Protein AF-A0A2E6I7K7-F1 (afdb_monomer_lite)

pLDDT: mean 73.98, std 17.55, range [26.39, 95.62]

Sequence (392 aa):
MSNEQYVYLGNITPEVSRKSSLVREDKRTVTIRQAGLTLTSKGDGSTLRLVDQRGKGKLLSIKIVTDNPYAQLLLELDDWRNDGETAAELLYGGTGKQDYGLYAMGGGNPATGYTLMYTPMGGESFDGRLRIALRNRLPTTNKVYGNANRTNFGGNLPIPVINGHSAGDSFSAPAFANESLEDIASAMATPHFGKPYMASRINSAALGASTKVGIDHPYVGLAGKPTFTKANLNFGVTSGSLDTVHTTFFAPRTSSGDNTFSQLIFLTNIAGDALTTVTHNFVVGQKLFFRDGGTIFFAGEVTAIDEPSGDALTATVPTATFGSVLTGASQAKALQLTVSPGLENPPGPVTTSYTSSTPDGIGTIVSQAETDPIIAIKSIEIKYQLEVSYDG

Foldseek 3Di:
DDPPWDKDWPDPDFDDDDPPDPWGKGKIKIKTKDFFDKQWQDDPSQKAWPDKDFFKWFWAKKKFWWLFQQKWKWKDAPPDIDPTDTLQCQAQVPPPPPVQDWHWDPDAHSQNTTMIMGGGDVTDIHGTITIIMIGDNQAFDFQQFQAFDFDDDPDPGQTAQTQRGLQAQKWFDLVCLPPAPQVLLQCQQRVPDGDGRDGPDGRVVVVPDPRRHRPDGRCHHQLFRKDWDFKQKFFDFPVPDGQFKKKKAKAAWDDPPPPKIKIKIWIATDPDTAGDAIDIDDDFQFWKWFDARRMIGTFAGFHDKDTPDPQDDPDQPPCVRQPDPDDDHGRHDTIMTMHPRGDNDDDHIRMFGHPDSGTSGMGTMGTSSNVIRMMGTRMIITIMMHTDIDDD

Radius of gyration: 27.57 Å; chains: 1; bounding box: 68×31×90 Å

Structure (mmCIF, N/CA/C/O backbone):
data_AF-A0A2E6I7K7-F1
#
_entry.id   AF-A0A2E6I7K7-F1
#
loop_
_atom_site.group_PDB
_atom_site.id
_atom_site.type_symbol
_atom_site.label_atom_id
_atom_site.label_alt_id
_atom_site.label_comp_id
_atom_site.label_asym_id
_atom_site.label_entity_id
_atom_site.label_seq_id
_atom_site.pdbx_PDB_ins_code
_atom_site.Cartn_x
_atom_site.Cartn_y
_atom_site.Cartn_z
_atom_site.occupancy
_atom_site.B_iso_or_equiv
_atom_site.auth_seq_id
_atom_site.auth_comp_id
_atom_site.auth_asym_id
_atom_site.auth_atom_id
_atom_site.pdbx_PDB_model_num
ATOM 1 N N . MET A 1 1 ? 9.062 -12.466 21.222 1.00 36.25 1 MET A N 1
ATOM 2 C CA . MET A 1 1 ? 7.734 -12.739 21.806 1.00 36.25 1 MET A CA 1
ATOM 3 C C . MET A 1 1 ? 7.799 -12.453 23.296 1.00 36.25 1 MET A C 1
ATOM 5 O O . MET A 1 1 ? 8.411 -13.222 24.021 1.00 36.25 1 MET A O 1
ATOM 9 N N . SER A 1 2 ? 7.196 -11.349 23.723 1.00 26.39 2 SER A N 1
ATOM 10 C CA . SER A 1 2 ? 6.794 -11.081 25.108 1.00 26.39 2 SER A CA 1
ATOM 11 C C . SER A 1 2 ? 5.560 -10.177 25.020 1.00 26.39 2 SER A C 1
ATOM 13 O O . SER A 1 2 ? 5.667 -8.959 24.912 1.00 26.39 2 SER A O 1
ATOM 15 N N . ASN A 1 3 ? 4.382 -10.800 24.928 1.00 32.88 3 ASN A N 1
ATOM 16 C CA . ASN A 1 3 ? 3.089 -10.116 24.958 1.00 32.88 3 ASN A CA 1
ATOM 17 C C . ASN A 1 3 ? 2.805 -9.697 26.402 1.00 32.88 3 ASN A C 1
ATOM 19 O O . ASN A 1 3 ? 2.085 -10.384 27.123 1.00 32.88 3 ASN A O 1
ATOM 23 N N . GLU A 1 4 ? 3.401 -8.600 26.851 1.00 30.28 4 GLU A N 1
ATOM 24 C CA . GLU A 1 4 ? 3.075 -8.046 28.162 1.00 30.28 4 GLU A CA 1
ATOM 25 C C . GLU A 1 4 ? 1.787 -7.223 28.047 1.00 30.28 4 GLU A C 1
ATOM 27 O O . GLU A 1 4 ? 1.771 -6.047 27.683 1.00 30.28 4 GLU A O 1
ATOM 32 N N . GLN A 1 5 ? 0.664 -7.894 28.301 1.00 40.38 5 GLN A N 1
ATOM 33 C CA . GLN A 1 5 ? -0.649 -7.280 28.436 1.00 40.38 5 GLN A CA 1
ATOM 34 C C . GLN A 1 5 ? -0.735 -6.609 29.811 1.00 40.38 5 GLN A C 1
ATOM 36 O O . GLN A 1 5 ? -1.055 -7.248 30.811 1.00 40.38 5 GLN A O 1
ATOM 41 N N . TYR A 1 6 ? -0.457 -5.310 29.876 1.00 38.34 6 TYR A N 1
ATOM 42 C CA . TYR A 1 6 ? -0.650 -4.544 31.104 1.00 38.34 6 TYR A CA 1
ATOM 43 C C . TYR A 1 6 ? -2.132 -4.175 31.268 1.00 38.34 6 TYR A C 1
ATOM 45 O O . TYR A 1 6 ? -2.663 -3.324 30.552 1.00 38.34 6 TYR A O 1
ATOM 53 N N . VAL A 1 7 ? -2.811 -4.826 32.215 1.00 42.19 7 VAL A N 1
ATOM 54 C CA . VAL A 1 7 ? -4.148 -4.439 32.687 1.00 42.19 7 VAL A CA 1
ATOM 55 C C . VAL A 1 7 ? -3.966 -3.578 33.931 1.00 42.19 7 VAL A C 1
ATOM 57 O O . VAL A 1 7 ? -3.569 -4.078 34.981 1.00 42.19 7 VAL A O 1
ATOM 60 N N . TYR A 1 8 ? -4.255 -2.281 33.829 1.00 41.47 8 TYR A N 1
ATOM 61 C CA . TYR A 1 8 ? -4.271 -1.403 34.997 1.00 41.47 8 TYR A CA 1
ATOM 62 C C . TYR A 1 8 ? -5.682 -1.373 35.589 1.00 41.47 8 TYR A C 1
ATOM 64 O O . TYR A 1 8 ? -6.625 -0.886 34.959 1.00 41.47 8 TYR A O 1
ATOM 72 N N . LEU A 1 9 ? -5.812 -1.897 36.809 1.00 42.38 9 LEU A N 1
ATOM 73 C CA . LEU A 1 9 ? -7.006 -1.775 37.643 1.00 42.38 9 LEU A CA 1
ATOM 74 C C . LEU A 1 9 ? -6.914 -0.453 38.418 1.00 42.38 9 LEU A C 1
ATOM 76 O O . LEU A 1 9 ? -6.094 -0.306 39.322 1.00 42.38 9 LEU A O 1
ATOM 80 N N . GLY A 1 10 ? -7.713 0.534 38.024 1.00 34.88 10 GLY A N 1
ATOM 81 C CA . GLY A 1 10 ? -7.822 1.827 38.690 1.00 34.88 10 GLY A CA 1
ATOM 82 C C . GLY A 1 10 ? -8.929 1.839 39.748 1.00 34.88 10 GLY A C 1
ATOM 83 O O . GLY A 1 10 ? -10.060 1.445 39.460 1.00 34.88 10 GLY A O 1
ATOM 84 N N . ASN A 1 11 ? -8.579 2.390 40.918 1.00 40.56 11 ASN A N 1
ATOM 85 C CA . ASN A 1 11 ? -9.342 2.586 42.163 1.00 40.56 11 ASN A CA 1
ATOM 86 C C . ASN A 1 11 ? -9.559 1.340 43.044 1.00 40.56 11 ASN A C 1
ATOM 88 O O . ASN A 1 11 ? -10.298 0.426 42.705 1.00 40.56 11 ASN A O 1
ATOM 92 N N . ILE A 1 12 ? -8.929 1.371 44.229 1.00 41.03 12 ILE A N 1
ATOM 93 C CA . ILE A 1 12 ? -9.078 0.417 45.349 1.00 41.03 12 ILE A CA 1
ATOM 94 C C . ILE A 1 12 ? -9.928 1.055 46.469 1.00 41.03 12 ILE A C 1
ATOM 96 O O . ILE A 1 12 ? -9.940 0.585 47.601 1.00 41.03 12 ILE A O 1
ATOM 100 N N . THR A 1 13 ? -10.602 2.177 46.206 1.00 43.34 13 THR A N 1
ATOM 101 C CA . THR A 1 13 ? -11.481 2.827 47.184 1.00 43.34 13 THR A CA 1
ATOM 102 C C . THR A 1 13 ? -12.874 2.213 47.082 1.00 43.34 13 THR A C 1
ATOM 104 O O . THR A 1 13 ? -13.584 2.501 46.121 1.00 43.34 13 THR A O 1
ATOM 107 N N . PRO A 1 14 ? -13.284 1.368 48.042 1.00 44.81 14 PRO A N 1
ATOM 108 C CA . PRO A 1 14 ? -14.582 0.721 47.974 1.00 44.81 14 PRO A CA 1
ATOM 109 C C . PRO A 1 14 ? -15.719 1.732 48.162 1.00 44.81 14 PRO A C 1
ATOM 111 O O . PRO A 1 14 ? -15.685 2.527 49.104 1.00 44.81 14 PRO A O 1
ATOM 114 N N . GLU A 1 15 ? -16.755 1.665 47.320 1.00 47.22 15 GLU A N 1
ATOM 115 C CA . GLU A 1 15 ? -18.023 2.349 47.600 1.00 47.22 15 GLU A CA 1
ATOM 116 C C . GLU A 1 15 ? -18.662 1.728 48.863 1.00 47.22 15 GLU A C 1
ATOM 118 O O . GLU A 1 15 ? -18.704 0.509 49.052 1.00 47.22 15 GLU A O 1
ATOM 123 N N . VAL A 1 16 ? -19.091 2.590 49.789 1.00 47.16 16 VAL A N 1
ATOM 124 C CA . VAL A 1 16 ? -19.670 2.199 51.082 1.00 47.16 16 VAL A CA 1
ATOM 125 C C . VAL A 1 16 ? -21.083 1.660 50.853 1.00 47.16 16 VAL A C 1
ATOM 127 O O . VAL A 1 16 ? -21.911 2.345 50.250 1.00 47.16 16 VAL A O 1
ATOM 130 N N . SER A 1 17 ? -21.375 0.453 51.359 1.00 42.97 17 SER A N 1
ATOM 131 C CA . SER A 1 17 ? -22.692 -0.177 51.212 1.00 42.97 17 SER A CA 1
ATOM 132 C C . SER A 1 17 ? -23.786 0.725 51.785 1.00 42.97 17 SER A C 1
ATOM 134 O O . SER A 1 17 ? -23.761 1.084 52.969 1.00 42.97 17 SER A O 1
ATOM 136 N N . ARG A 1 18 ? -24.781 1.074 50.968 1.00 48.94 18 ARG A N 1
ATOM 137 C CA . ARG A 1 18 ? -26.006 1.707 51.466 1.00 48.94 18 ARG A CA 1
ATOM 138 C C . ARG A 1 18 ? -26.702 0.695 52.377 1.00 48.94 18 ARG A C 1
ATOM 140 O O . ARG A 1 18 ? -26.812 -0.469 52.014 1.00 48.94 18 ARG A O 1
ATOM 147 N N . LYS A 1 19 ? -27.178 1.131 53.551 1.00 46.22 19 LYS A N 1
ATOM 148 C CA . LYS A 1 19 ? -27.774 0.307 54.633 1.00 46.22 19 LYS A CA 1
ATOM 149 C C . LYS A 1 19 ? -28.970 -0.592 54.234 1.00 46.22 19 LYS A C 1
ATOM 151 O O . LYS A 1 19 ? -29.567 -1.209 55.107 1.00 46.22 19 LYS A O 1
ATOM 156 N N . SER A 1 20 ? -29.330 -0.668 52.955 1.00 46.59 20 SER A N 1
ATOM 157 C CA . SER A 1 20 ? -30.431 -1.463 52.413 1.00 46.59 20 SER A CA 1
ATOM 158 C C . SER A 1 20 ? -30.017 -2.508 51.366 1.00 46.59 20 SER A C 1
ATOM 160 O O . SER A 1 20 ? -30.904 -3.200 50.879 1.00 46.59 20 SER A O 1
ATOM 162 N N . SER A 1 21 ? -28.734 -2.649 50.996 1.00 46.84 21 SER A N 1
ATOM 163 C CA . SER A 1 21 ? -28.291 -3.731 50.098 1.00 46.84 21 SER A CA 1
ATOM 164 C C . SER A 1 21 ? -27.475 -4.781 50.858 1.00 46.84 21 SER A C 1
ATOM 166 O O . SER A 1 21 ? -26.474 -4.469 51.498 1.00 46.84 21 SER A O 1
ATOM 168 N N . LEU A 1 22 ? -27.910 -6.044 50.779 1.00 50.34 22 LEU A N 1
ATOM 169 C CA . LEU A 1 22 ? -27.128 -7.220 51.199 1.00 50.34 22 LEU A CA 1
ATOM 170 C C . LEU A 1 22 ? -25.939 -7.489 50.258 1.00 50.34 22 LEU A C 1
ATOM 172 O O . LEU A 1 22 ? -25.066 -8.283 50.583 1.00 50.34 22 LEU A O 1
ATOM 176 N N . VAL A 1 23 ? -25.908 -6.798 49.116 1.00 51.53 23 VAL A N 1
ATOM 177 C CA . VAL A 1 23 ? -24.904 -6.919 48.062 1.00 51.53 23 VAL A CA 1
ATOM 178 C C . VAL A 1 23 ? -23.973 -5.711 48.117 1.00 51.53 23 VAL A C 1
ATOM 180 O O . VAL A 1 23 ? -24.428 -4.562 48.183 1.00 51.53 23 VAL A O 1
ATOM 183 N N . ARG A 1 24 ? -22.661 -5.970 48.096 1.00 53.06 24 ARG A N 1
ATOM 184 C CA . ARG A 1 24 ? -21.626 -4.942 47.939 1.00 53.06 24 ARG A CA 1
ATOM 185 C C . ARG A 1 24 ? -21.315 -4.787 46.455 1.00 53.06 24 ARG A C 1
ATOM 187 O O . ARG A 1 24 ? -20.744 -5.692 45.851 1.00 53.06 24 ARG A O 1
ATOM 194 N N . GLU A 1 25 ? -21.673 -3.638 45.897 1.00 56.50 25 GLU A N 1
ATOM 195 C CA . GLU A 1 25 ? -21.305 -3.246 44.537 1.00 56.50 25 GLU A CA 1
ATOM 196 C C . GLU A 1 25 ? -19.931 -2.560 44.573 1.00 56.50 25 GLU A C 1
ATOM 198 O O . GLU A 1 25 ? -19.761 -1.534 45.233 1.00 56.50 25 GLU A O 1
ATOM 203 N N . ASP A 1 26 ? -18.933 -3.145 43.905 1.00 64.50 26 ASP A N 1
ATOM 204 C CA . ASP A 1 26 ? -17.619 -2.529 43.693 1.00 64.50 26 ASP A CA 1
ATOM 205 C C . ASP A 1 26 ? -17.483 -2.129 42.218 1.00 64.50 26 ASP A C 1
ATOM 207 O O . ASP A 1 26 ? -17.657 -2.959 41.322 1.00 64.50 26 ASP A O 1
ATOM 211 N N . LYS A 1 27 ? -17.181 -0.853 41.958 1.00 72.19 27 LYS A N 1
ATOM 212 C CA . LYS A 1 27 ? -16.983 -0.324 40.602 1.00 72.19 27 LYS A CA 1
ATOM 213 C C . LYS A 1 27 ? -15.500 -0.211 40.311 1.00 72.19 27 LYS A C 1
ATOM 215 O O . LYS A 1 27 ? -14.818 0.669 40.834 1.00 72.19 27 LYS A O 1
ATOM 220 N N . ARG A 1 28 ? -15.000 -1.060 39.416 1.00 79.50 28 ARG A N 1
ATOM 221 C CA . ARG A 1 28 ? -13.579 -1.080 39.043 1.00 79.50 28 ARG A CA 1
ATOM 222 C C . ARG A 1 28 ? -13.367 -0.461 37.687 1.00 79.50 28 ARG A C 1
ATOM 224 O O . ARG A 1 28 ? -13.951 -0.920 36.713 1.00 79.50 28 ARG A O 1
ATOM 231 N N . THR A 1 29 ? -12.495 0.541 37.605 1.00 85.88 29 THR A N 1
ATOM 232 C CA . THR A 1 29 ? -12.109 1.109 36.311 1.00 85.88 29 THR A CA 1
ATOM 233 C C . THR A 1 29 ? -10.968 0.288 35.726 1.00 85.88 29 THR A C 1
ATOM 235 O O . THR A 1 29 ? -9.901 0.177 36.321 1.00 85.88 29 THR A O 1
ATOM 238 N N . VAL A 1 30 ? -11.172 -0.269 34.541 1.00 87.19 30 VAL A N 1
ATOM 239 C CA . VAL A 1 30 ? -10.164 -0.998 33.779 1.00 87.19 30 VAL A CA 1
ATOM 240 C C . VAL A 1 30 ? -9.658 -0.103 32.658 1.00 87.19 30 VAL A C 1
ATOM 242 O O . VAL A 1 30 ? -10.441 0.431 31.872 1.00 87.19 30 VAL A O 1
ATOM 245 N N . THR A 1 31 ? -8.337 0.062 32.582 1.00 90.44 31 THR A N 1
ATOM 246 C CA . THR A 1 31 ? -7.676 0.725 31.454 1.00 90.44 31 THR A CA 1
ATOM 247 C C . THR A 1 31 ? -6.756 -0.259 30.746 1.00 90.44 31 THR A C 1
ATOM 249 O O . THR A 1 31 ? -5.837 -0.809 31.353 1.00 90.44 31 THR A O 1
ATOM 252 N N . ILE A 1 32 ? -6.986 -0.448 29.449 1.00 90.38 32 ILE A N 1
ATOM 253 C CA . ILE A 1 32 ? -6.142 -1.250 28.565 1.00 90.38 32 ILE A CA 1
ATOM 254 C C . ILE A 1 32 ? -5.349 -0.297 27.687 1.00 90.38 32 ILE A C 1
ATOM 256 O O . ILE A 1 32 ? -5.932 0.559 27.019 1.00 90.38 32 ILE A O 1
ATOM 260 N N . ARG A 1 33 ? -4.025 -0.460 27.683 1.00 92.06 33 ARG A N 1
ATOM 261 C CA . ARG A 1 33 ? -3.112 0.267 26.800 1.00 92.06 33 ARG A CA 1
ATOM 262 C C . ARG A 1 33 ? -2.207 -0.712 26.078 1.00 92.06 33 ARG A C 1
ATOM 264 O O . ARG A 1 33 ? -1.536 -1.514 26.718 1.00 92.06 33 ARG A O 1
ATOM 271 N N . GLN A 1 34 ? -2.209 -0.649 24.754 1.00 89.25 34 GLN A N 1
ATOM 272 C CA . GLN A 1 34 ? -1.381 -1.496 23.895 1.00 89.25 34 GLN A CA 1
ATOM 273 C C . GLN A 1 34 ? -0.820 -0.659 22.749 1.00 89.25 34 GLN A C 1
ATOM 275 O O . GLN A 1 34 ? -1.435 0.322 22.341 1.00 89.25 34 GLN A O 1
ATOM 280 N N . ALA A 1 35 ? 0.349 -1.024 22.238 1.00 89.06 35 ALA A N 1
ATOM 281 C CA . ALA A 1 35 ? 1.021 -0.334 21.144 1.00 89.06 35 ALA A CA 1
ATOM 282 C C . ALA A 1 35 ? 1.928 -1.315 20.393 1.00 89.06 35 ALA A C 1
ATOM 284 O O . ALA A 1 35 ? 2.284 -2.361 20.935 1.00 89.06 35 ALA A O 1
ATOM 285 N N . GLY A 1 36 ? 2.302 -0.974 19.159 1.00 85.44 36 GLY A N 1
ATOM 286 C CA . GLY A 1 36 ? 3.240 -1.769 18.359 1.00 85.44 36 GLY A CA 1
ATOM 287 C C . GLY A 1 36 ? 2.696 -3.129 17.914 1.00 85.44 36 GLY A C 1
ATOM 288 O O . GLY A 1 36 ? 3.477 -4.043 17.667 1.00 85.44 36 GLY A O 1
ATOM 289 N N . LEU A 1 37 ? 1.370 -3.281 17.831 1.00 91.31 37 LEU A N 1
ATOM 290 C CA . LEU A 1 37 ? 0.742 -4.507 17.334 1.00 91.31 37 LEU A CA 1
ATOM 291 C C . LEU A 1 37 ? 0.578 -4.441 15.813 1.00 91.31 37 LEU A C 1
ATOM 293 O O . LEU A 1 37 ? 0.544 -3.362 15.224 1.00 91.31 37 LEU A O 1
ATOM 297 N N . THR A 1 38 ? 0.423 -5.596 15.176 1.00 92.19 38 THR A N 1
ATOM 298 C CA . THR A 1 38 ? 0.108 -5.705 13.749 1.00 92.19 38 THR A CA 1
ATOM 299 C C . THR A 1 38 ? -1.165 -6.514 13.546 1.00 92.19 38 THR A C 1
ATOM 301 O O . THR A 1 38 ? -1.484 -7.414 14.323 1.00 92.19 38 THR A O 1
ATOM 304 N N . LEU A 1 39 ? -1.912 -6.171 12.501 1.00 93.38 39 LEU A N 1
ATOM 305 C CA . LEU A 1 39 ? -3.164 -6.815 12.131 1.00 93.38 39 LEU A CA 1
ATOM 306 C C . LEU A 1 39 ? -3.068 -7.299 10.682 1.00 93.38 39 LEU A C 1
ATOM 308 O O . LEU A 1 39 ? -3.140 -6.502 9.744 1.00 93.38 39 LEU A O 1
ATOM 312 N N . THR A 1 40 ? -2.874 -8.607 10.517 1.00 93.69 40 THR A N 1
ATOM 313 C CA . THR A 1 40 ? -2.869 -9.297 9.215 1.00 93.69 40 THR A CA 1
ATOM 314 C C . THR A 1 40 ? -4.248 -9.220 8.560 1.00 93.69 40 THR A C 1
ATOM 316 O O . THR A 1 40 ? -5.244 -9.022 9.243 1.00 93.69 40 THR A O 1
ATOM 319 N N . SER A 1 41 ? -4.328 -9.359 7.242 1.00 90.50 41 SER A N 1
ATOM 320 C CA . SER A 1 41 ? -5.590 -9.521 6.506 1.00 90.50 41 SER A CA 1
ATOM 321 C C . SER A 1 41 ? -6.046 -10.985 6.417 1.00 90.50 41 SER A C 1
ATOM 323 O O . SER A 1 41 ? -7.166 -11.268 5.984 1.00 90.50 41 SER A O 1
ATOM 325 N N . LYS A 1 42 ? -5.190 -11.937 6.816 1.00 89.06 42 LYS A N 1
ATOM 326 C CA . LYS A 1 42 ? -5.360 -13.371 6.561 1.00 89.06 42 LYS A CA 1
ATOM 327 C C . LYS A 1 42 ? -5.761 -14.175 7.795 1.00 89.06 42 LYS A C 1
ATOM 329 O O . LYS A 1 42 ? -5.311 -13.931 8.912 1.00 89.06 42 LYS A O 1
ATOM 334 N N . GLY A 1 43 ? -6.563 -15.213 7.545 1.00 84.75 43 GLY A N 1
ATOM 335 C CA . GLY A 1 43 ? -6.920 -16.244 8.521 1.00 84.75 43 GLY A CA 1
ATOM 336 C C . GLY A 1 43 ? -7.517 -15.693 9.818 1.00 84.75 43 GLY A C 1
ATOM 337 O O . GLY A 1 43 ? -8.133 -14.624 9.843 1.00 84.75 43 GLY A O 1
ATOM 338 N N . ASP A 1 44 ? -7.301 -16.423 10.910 1.00 77.94 44 ASP A N 1
ATOM 339 C CA . ASP A 1 44 ? -7.798 -16.053 12.241 1.00 77.94 44 ASP A CA 1
ATOM 340 C C . ASP A 1 44 ? -7.117 -14.797 12.806 1.00 77.94 44 ASP A C 1
ATOM 342 O O . ASP A 1 44 ? -7.692 -14.102 13.642 1.00 77.94 44 ASP A O 1
ATOM 346 N N . GLY A 1 45 ? -5.926 -14.455 12.301 1.00 82.12 45 GLY A N 1
ATOM 347 C CA . GLY A 1 45 ? -5.217 -13.223 12.649 1.00 82.12 45 GLY A CA 1
ATOM 348 C C . GLY A 1 45 ? -5.854 -11.957 12.067 1.00 82.12 45 GLY A C 1
ATOM 349 O O . GLY A 1 45 ? -5.487 -10.857 12.473 1.00 82.12 45 GLY A O 1
ATOM 350 N N . SER A 1 46 ? -6.825 -12.093 11.153 1.00 88.25 46 SER A N 1
ATOM 351 C CA . SER A 1 46 ? -7.540 -10.958 10.554 1.00 88.25 46 SER A CA 1
ATOM 352 C C . SER A 1 46 ? -8.373 -10.156 11.547 1.00 88.25 46 SER A C 1
ATOM 354 O O . SER A 1 46 ? -8.805 -9.045 11.237 1.00 88.25 46 SER A O 1
ATOM 356 N N . THR A 1 47 ? -8.616 -10.712 12.737 1.00 92.38 47 THR A N 1
ATOM 357 C CA . THR A 1 47 ? -9.352 -10.060 13.817 1.00 92.38 47 THR A CA 1
ATOM 358 C C . THR A 1 47 ? -8.567 -10.124 15.123 1.00 92.38 47 THR A C 1
ATOM 360 O O . THR A 1 47 ? -8.371 -11.194 15.694 1.00 92.38 47 THR A O 1
ATOM 363 N N . LEU A 1 48 ? -8.201 -8.965 15.658 1.00 92.69 48 LEU A N 1
ATOM 364 C CA . LEU A 1 48 ? -7.593 -8.819 16.972 1.00 92.69 48 LEU A CA 1
ATOM 365 C C . LEU A 1 48 ? -8.672 -8.501 18.009 1.00 92.69 48 LEU A C 1
ATOM 367 O O . LEU A 1 48 ? -9.283 -7.434 17.980 1.00 92.69 48 LEU A O 1
ATOM 371 N N . ARG A 1 49 ? -8.904 -9.417 18.953 1.00 91.88 49 ARG A N 1
ATOM 372 C CA . ARG A 1 49 ? -9.821 -9.185 20.079 1.00 91.88 49 ARG A CA 1
ATOM 373 C C . ARG A 1 49 ? -9.091 -8.418 21.178 1.00 91.88 49 ARG A C 1
ATOM 375 O O . ARG A 1 49 ? -8.090 -8.900 21.696 1.00 91.88 49 ARG A O 1
ATOM 382 N N . LEU A 1 50 ? -9.604 -7.243 21.523 1.00 91.12 50 LEU A N 1
ATOM 383 C CA . LEU A 1 50 ? -9.022 -6.355 22.532 1.00 91.12 50 LEU A CA 1
ATOM 384 C C . LEU A 1 50 ? -9.705 -6.528 23.886 1.00 91.12 50 LEU A C 1
ATOM 386 O O . LEU A 1 50 ? -9.048 -6.555 24.923 1.00 91.12 50 LEU A O 1
ATOM 390 N N . VAL A 1 51 ? -11.031 -6.668 23.857 1.00 92.19 51 VAL A N 1
ATOM 391 C CA . VAL A 1 51 ? -11.877 -6.919 25.024 1.00 92.19 51 VAL A CA 1
ATOM 392 C C . VAL A 1 51 ? -12.926 -7.950 24.637 1.00 92.19 51 VAL A C 1
ATOM 394 O O . VAL A 1 51 ? -13.529 -7.848 23.571 1.00 92.19 51 VAL A O 1
ATOM 397 N N . ASP A 1 52 ? -13.143 -8.936 25.497 1.00 91.38 52 ASP A N 1
ATOM 398 C CA . ASP A 1 52 ? -14.297 -9.836 25.453 1.00 91.38 52 ASP A CA 1
ATOM 399 C C . ASP A 1 52 ? -14.635 -10.175 26.905 1.00 91.38 52 ASP A C 1
ATOM 401 O O . ASP A 1 52 ? -14.012 -11.039 27.520 1.00 91.38 52 ASP A O 1
ATOM 405 N N . GLN A 1 53 ? -15.522 -9.380 27.494 1.00 87.56 53 GLN A N 1
ATOM 406 C CA . GLN A 1 53 ? -15.903 -9.465 28.898 1.00 87.56 53 GLN A CA 1
ATOM 407 C C . GLN A 1 53 ? -17.404 -9.684 29.002 1.00 87.56 53 GLN A C 1
ATOM 409 O O . GLN A 1 53 ? -18.179 -9.152 28.205 1.00 87.56 53 GLN A O 1
ATOM 414 N N . ARG A 1 54 ? -17.808 -10.468 30.000 1.00 88.12 54 ARG A N 1
ATOM 415 C CA . ARG A 1 54 ? -19.210 -10.648 30.375 1.00 88.12 54 ARG A CA 1
ATOM 416 C C . ARG A 1 54 ? -19.471 -10.011 31.727 1.00 88.12 54 ARG A C 1
ATOM 418 O O . ARG A 1 54 ? -18.578 -9.981 32.571 1.00 88.12 54 ARG A O 1
ATOM 425 N N . GLY A 1 55 ? -20.701 -9.570 31.925 1.00 85.44 55 GLY A N 1
ATOM 426 C CA . GLY A 1 55 ? -21.153 -8.927 33.148 1.00 85.44 55 GLY A CA 1
ATOM 427 C C . GLY A 1 55 ? -21.571 -7.489 32.906 1.00 85.44 55 GLY A C 1
ATOM 428 O O . GLY A 1 55 ? -21.693 -7.049 31.765 1.00 85.44 55 GLY A O 1
ATOM 429 N N . LYS A 1 56 ? -21.778 -6.780 34.011 1.00 88.62 56 LYS A N 1
ATOM 430 C CA . LYS A 1 56 ? -22.344 -5.441 34.023 1.00 88.62 56 LYS A CA 1
ATOM 431 C C . LYS A 1 56 ? -21.267 -4.378 34.184 1.00 88.62 56 LYS A C 1
ATOM 433 O O . LYS A 1 56 ? -20.266 -4.590 34.872 1.00 88.62 56 LYS A O 1
ATOM 438 N N . GLY A 1 57 ? -21.444 -3.232 33.546 1.00 90.94 57 GLY A N 1
ATOM 439 C CA . GLY A 1 57 ? -20.447 -2.180 33.564 1.00 90.94 57 GLY A CA 1
ATOM 440 C C . GLY A 1 57 ? -20.776 -0.989 32.680 1.00 90.94 57 GLY A C 1
ATOM 441 O O . GLY A 1 57 ? -21.901 -0.798 32.226 1.00 90.94 57 GLY A O 1
ATOM 442 N N . LYS A 1 58 ? -19.758 -0.156 32.459 1.00 91.31 58 LYS A N 1
ATOM 443 C CA . LYS A 1 58 ? -19.865 1.073 31.677 1.00 91.31 58 LYS A CA 1
ATOM 444 C C . LYS A 1 58 ? -18.636 1.312 30.807 1.00 91.31 58 LYS A C 1
ATOM 446 O O . LYS A 1 58 ? -17.538 1.501 31.324 1.00 91.31 58 LYS A O 1
ATOM 451 N N . LEU A 1 59 ? -18.789 1.341 29.489 1.00 91.50 59 LEU A N 1
ATOM 452 C CA . LEU A 1 59 ? -17.737 1.726 28.553 1.00 91.50 59 LEU A CA 1
ATOM 453 C C . LEU A 1 59 ? -17.535 3.247 28.596 1.00 91.50 59 LEU A C 1
ATOM 455 O O . LEU A 1 59 ? -18.455 4.010 28.324 1.00 91.50 59 LEU A O 1
ATOM 459 N N . LEU A 1 60 ? -16.327 3.701 28.936 1.00 91.69 60 LEU A N 1
ATOM 460 C CA . LEU A 1 60 ? -16.017 5.127 29.082 1.00 91.69 60 LEU A CA 1
ATOM 461 C C . LEU A 1 60 ? -15.400 5.716 27.813 1.00 91.69 60 LEU A C 1
ATOM 463 O O . LEU A 1 60 ? -15.779 6.803 27.383 1.00 91.69 60 LEU A O 1
ATOM 467 N N . SER A 1 61 ? -14.414 5.028 27.234 1.00 92.38 61 SER A N 1
ATOM 468 C CA . SER A 1 61 ? -13.766 5.499 26.011 1.00 92.38 61 SER A CA 1
ATOM 469 C C . SER A 1 61 ? -13.032 4.399 25.260 1.00 92.38 61 SER A C 1
ATOM 471 O O . SER A 1 61 ? -12.387 3.550 25.878 1.00 92.38 61 SER A O 1
ATOM 473 N N . ILE A 1 62 ? -13.011 4.506 23.937 1.00 93.56 62 ILE A N 1
ATOM 474 C CA . ILE A 1 62 ? -12.122 3.770 23.038 1.00 93.56 62 ILE A CA 1
ATOM 475 C C . ILE A 1 62 ? -11.321 4.801 22.248 1.00 93.56 62 ILE A C 1
ATOM 477 O O . ILE A 1 62 ? -11.890 5.744 21.705 1.00 93.56 62 ILE A O 1
ATOM 481 N N . LYS A 1 63 ? -10.007 4.619 22.166 1.00 93.69 63 LYS A N 1
ATOM 482 C CA . LYS A 1 63 ? -9.123 5.349 21.262 1.00 93.69 63 LYS A CA 1
ATOM 483 C C . LYS A 1 63 ? -8.184 4.355 20.604 1.00 93.69 63 LYS A C 1
ATOM 485 O O . LYS A 1 63 ? -7.465 3.635 21.289 1.00 93.69 63 LYS A O 1
ATOM 490 N N . ILE A 1 64 ? -8.182 4.320 19.281 1.00 93.88 64 ILE A N 1
ATOM 491 C CA . ILE A 1 64 ? -7.351 3.413 18.495 1.00 93.88 64 ILE A CA 1
ATOM 492 C C . ILE A 1 64 ? -6.651 4.233 17.426 1.00 93.88 64 ILE A C 1
ATOM 494 O O . ILE A 1 64 ? -7.294 4.982 16.699 1.00 93.88 64 ILE A O 1
ATOM 498 N N . VAL A 1 65 ? -5.334 4.092 17.334 1.00 93.56 65 VAL A N 1
ATOM 499 C CA . VAL A 1 65 ? -4.496 4.764 16.344 1.00 93.56 65 VAL A CA 1
ATOM 500 C C . VAL A 1 65 ? -3.825 3.707 15.483 1.00 93.56 65 VAL A C 1
ATOM 502 O O . VAL A 1 65 ? -3.107 2.847 15.996 1.00 93.56 65 VAL A O 1
ATOM 505 N N . THR A 1 66 ? -4.038 3.793 14.177 1.00 92.94 66 THR A N 1
ATOM 506 C CA . THR A 1 66 ? -3.493 2.866 13.176 1.00 92.94 66 THR A CA 1
ATOM 507 C C . THR A 1 66 ? -2.696 3.624 12.121 1.00 92.94 66 THR A C 1
ATOM 509 O O . THR A 1 66 ? -2.842 4.834 11.988 1.00 92.94 66 THR A O 1
ATOM 512 N N . ASP A 1 67 ? -1.818 2.960 11.381 1.00 90.19 67 ASP A N 1
ATOM 513 C CA . ASP A 1 67 ? -1.129 3.557 10.227 1.00 90.19 67 ASP A CA 1
ATOM 514 C C . ASP A 1 67 ? -1.973 3.553 8.938 1.00 90.19 67 ASP A C 1
ATOM 516 O O . ASP A 1 67 ? -1.569 4.153 7.944 1.00 90.19 67 ASP A O 1
ATOM 520 N N . ASN A 1 68 ? -3.149 2.917 8.964 1.00 88.88 68 ASN A N 1
ATOM 521 C CA . ASN A 1 68 ? -4.025 2.730 7.814 1.00 88.88 68 ASN A CA 1
ATOM 522 C C . ASN A 1 68 ? -5.500 3.002 8.179 1.00 88.88 68 ASN A C 1
ATOM 524 O O . ASN A 1 68 ? -6.000 2.426 9.146 1.00 88.88 68 ASN A O 1
ATOM 528 N N . PRO A 1 69 ? -6.241 3.816 7.405 1.00 85.44 69 PRO A N 1
ATOM 529 C CA . PRO A 1 69 ? -7.579 4.247 7.798 1.00 85.44 69 PRO A CA 1
ATOM 530 C C . PRO A 1 69 ? -8.667 3.175 7.632 1.00 85.44 69 PRO A C 1
ATOM 532 O O . PRO A 1 69 ? -9.798 3.412 8.053 1.00 85.44 69 PRO A O 1
ATOM 535 N N . TYR A 1 70 ? -8.359 2.014 7.045 1.00 87.56 70 TYR A N 1
ATOM 536 C CA . TYR A 1 70 ? -9.325 0.952 6.727 1.00 87.56 70 TYR A CA 1
ATOM 537 C C . TYR A 1 70 ? -9.378 -0.175 7.772 1.00 87.56 70 TYR A C 1
ATOM 539 O O . TYR A 1 70 ? -10.045 -1.190 7.557 1.00 87.56 70 TYR A O 1
ATOM 547 N N . ALA A 1 71 ? -8.709 -0.018 8.920 1.00 90.44 71 ALA A N 1
ATOM 548 C CA . ALA A 1 71 ? -8.929 -0.903 10.062 1.00 90.44 71 ALA A CA 1
ATOM 549 C C . ALA A 1 71 ? -10.369 -0.753 10.576 1.00 90.44 71 ALA A C 1
ATOM 551 O O . ALA A 1 71 ? -10.799 0.352 10.906 1.00 90.44 71 ALA A O 1
ATOM 552 N N . GLN A 1 72 ? -11.099 -1.864 10.661 1.00 89.62 72 GLN A N 1
ATOM 553 C CA . GLN A 1 72 ? -12.479 -1.894 11.138 1.00 89.62 72 GLN A CA 1
ATOM 554 C C . GLN A 1 72 ? -12.525 -2.089 12.646 1.00 89.62 72 GLN A C 1
ATOM 556 O O . GLN A 1 72 ? -11.986 -3.067 13.165 1.00 89.62 72 GLN A O 1
ATOM 561 N N . LEU A 1 73 ? -13.222 -1.200 13.344 1.00 91.69 73 LEU A N 1
ATOM 562 C CA . LEU A 1 73 ? -13.581 -1.384 14.740 1.00 91.69 73 LEU A CA 1
ATOM 563 C C . LEU A 1 73 ? -14.926 -2.097 14.846 1.00 91.69 73 LEU A C 1
ATOM 565 O O . LEU A 1 73 ? -15.945 -1.575 14.400 1.00 91.69 73 LEU A O 1
ATOM 569 N N . LEU A 1 74 ? -14.905 -3.262 15.487 1.00 90.81 74 LEU A N 1
ATOM 570 C CA . LEU A 1 74 ? -16.069 -4.038 15.891 1.00 90.81 74 LEU A CA 1
ATOM 571 C C . LEU A 1 74 ? -16.325 -3.800 17.382 1.00 90.81 74 LEU A C 1
ATOM 573 O O . LEU A 1 74 ? -15.466 -4.090 18.220 1.00 90.81 74 LEU A O 1
ATOM 577 N N . LEU A 1 75 ? -17.506 -3.295 17.698 1.00 90.50 75 LEU A N 1
ATOM 578 C CA . LEU A 1 75 ? -18.002 -2.999 19.029 1.00 90.50 75 LEU A CA 1
ATOM 579 C C . LEU A 1 75 ? -19.338 -3.721 19.219 1.00 90.50 75 LEU A C 1
ATOM 581 O O . LEU A 1 75 ? -20.260 -3.573 18.422 1.00 90.50 75 LEU A O 1
ATOM 585 N N . GLU A 1 76 ? -19.415 -4.511 20.281 1.00 90.62 76 GLU A N 1
ATOM 586 C CA . GLU A 1 76 ? -20.611 -5.211 20.742 1.00 90.62 76 GLU A CA 1
ATOM 587 C C . GLU A 1 76 ? -20.843 -4.807 22.202 1.00 90.62 76 GLU A C 1
ATOM 589 O O . GLU A 1 76 ? -19.965 -4.990 23.055 1.00 90.62 76 GLU A O 1
ATOM 594 N N . LEU A 1 77 ? -22.013 -4.222 22.447 1.00 89.06 77 LEU A N 1
ATOM 595 C CA . LEU A 1 77 ? -22.542 -3.837 23.750 1.00 89.06 77 LEU A CA 1
ATOM 596 C C . LEU A 1 77 ? -23.892 -4.537 23.893 1.00 89.06 77 LEU A C 1
ATOM 598 O O . LEU A 1 77 ? -24.885 -4.102 23.313 1.00 89.06 77 LEU A O 1
ATOM 602 N N . ASP A 1 78 ? -23.905 -5.654 24.612 1.00 88.12 78 ASP A N 1
ATOM 603 C CA . ASP A 1 78 ? -25.076 -6.522 24.765 1.00 88.12 78 ASP A CA 1
ATOM 604 C C . ASP A 1 78 ? -25.686 -6.941 23.414 1.00 88.12 78 ASP A C 1
ATOM 606 O O . ASP A 1 78 ? -25.030 -7.622 22.619 1.00 88.12 78 ASP A O 1
ATOM 610 N N . ASP A 1 79 ? -26.932 -6.538 23.156 1.00 84.62 79 ASP A N 1
ATOM 611 C CA . ASP A 1 79 ? -27.667 -6.825 21.923 1.00 84.62 79 ASP A CA 1
ATOM 612 C C . ASP A 1 79 ? -27.299 -5.871 20.777 1.00 84.62 79 ASP A C 1
ATOM 614 O O . ASP A 1 79 ? -27.597 -6.149 19.612 1.00 84.62 79 ASP A O 1
ATOM 618 N N . TRP A 1 80 ? -26.634 -4.752 21.078 1.00 86.38 80 TRP A N 1
ATOM 619 C CA . TRP A 1 80 ? -26.207 -3.788 20.075 1.00 86.38 80 TRP A CA 1
ATOM 620 C C . TRP A 1 80 ? -24.818 -4.124 19.529 1.00 86.38 80 TRP A C 1
ATOM 622 O O . TRP A 1 80 ? -23.876 -4.432 20.264 1.00 86.38 80 TRP A O 1
ATOM 632 N N . ARG A 1 81 ? -24.679 -4.037 18.205 1.00 83.69 81 ARG A N 1
ATOM 633 C CA . ARG A 1 81 ? -23.421 -4.251 17.487 1.00 83.69 81 ARG A CA 1
ATOM 634 C C . ARG A 1 81 ? -23.280 -3.216 16.389 1.00 83.69 81 ARG A C 1
ATOM 636 O O . ARG A 1 81 ? -24.258 -2.926 15.703 1.00 83.69 81 ARG A O 1
ATOM 643 N N . ASN A 1 82 ? -22.064 -2.727 16.177 1.00 81.06 82 ASN A N 1
ATOM 644 C CA . ASN A 1 82 ? -21.739 -2.072 14.919 1.00 81.06 82 ASN A CA 1
ATOM 645 C C . ASN A 1 82 ? -21.288 -3.123 13.884 1.00 81.06 82 ASN A C 1
ATOM 647 O O . ASN A 1 82 ? -20.648 -4.125 14.215 1.00 81.06 82 ASN A O 1
ATOM 651 N N . ASP A 1 83 ? -21.597 -2.897 12.609 1.00 74.25 83 ASP A N 1
ATOM 652 C CA . ASP A 1 83 ? -21.224 -3.812 11.516 1.00 74.25 83 ASP A CA 1
ATOM 653 C C . ASP A 1 83 ? -19.751 -3.659 11.069 1.00 74.25 83 ASP A C 1
ATOM 655 O O . ASP A 1 83 ? -19.331 -4.185 10.034 1.00 74.25 83 ASP A O 1
ATOM 659 N N . GLY A 1 84 ? -18.939 -2.987 11.892 1.00 81.56 84 GLY A N 1
ATOM 660 C CA . GLY A 1 84 ? -17.558 -2.623 11.607 1.00 81.56 84 GLY A CA 1
ATOM 661 C C . GLY A 1 84 ? -17.462 -1.249 10.965 1.00 81.56 84 GLY A C 1
ATOM 662 O O . GLY A 1 84 ? -17.923 -1.053 9.849 1.00 81.56 84 GLY A O 1
ATOM 663 N N . GLU A 1 85 ? -16.812 -0.318 11.655 1.00 85.31 85 GLU A N 1
ATOM 664 C CA . GLU A 1 85 ? -16.609 1.047 11.164 1.00 85.31 85 GLU A CA 1
ATOM 665 C C . GLU A 1 85 ? -15.120 1.370 11.043 1.00 85.31 85 GLU A C 1
ATOM 667 O O . GLU A 1 85 ? -14.309 0.975 11.887 1.00 85.31 85 GLU A O 1
ATOM 67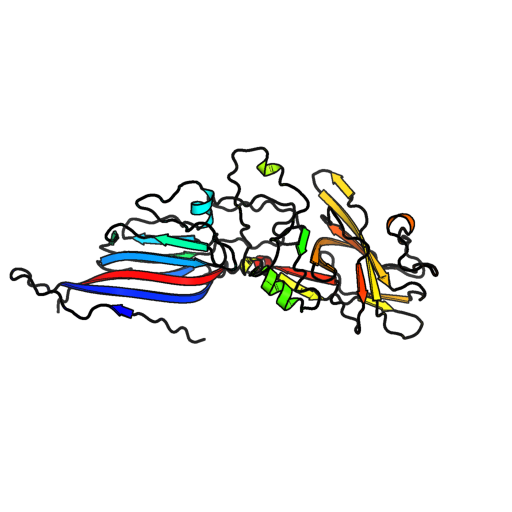2 N N . THR A 1 86 ? -14.756 2.093 9.989 1.00 86.81 86 THR A N 1
ATOM 673 C CA . THR A 1 86 ? -13.376 2.487 9.685 1.00 86.81 86 THR A CA 1
ATOM 674 C C . THR A 1 86 ? -13.150 3.985 9.851 1.00 86.81 86 THR A C 1
ATOM 676 O O . THR A 1 86 ? -14.071 4.798 9.751 1.00 86.81 86 THR A O 1
ATOM 679 N N . ALA A 1 87 ? -11.889 4.387 10.050 1.00 85.06 87 ALA A N 1
ATOM 680 C CA . ALA A 1 87 ? -11.549 5.810 10.048 1.00 85.06 87 ALA A CA 1
ATOM 681 C C . ALA A 1 87 ? -11.845 6.431 8.677 1.00 85.06 87 ALA A C 1
ATOM 683 O O . ALA A 1 87 ? -12.293 7.571 8.610 1.00 85.06 87 ALA A O 1
ATOM 684 N N . ALA A 1 88 ? -11.641 5.671 7.597 1.00 79.88 88 ALA A N 1
ATOM 685 C CA . ALA A 1 88 ? -11.953 6.098 6.242 1.00 79.88 88 ALA A CA 1
ATOM 686 C C . ALA A 1 88 ? -13.435 6.482 6.088 1.00 79.88 88 ALA A C 1
ATOM 688 O O . ALA A 1 88 ? -13.747 7.574 5.617 1.00 79.88 88 ALA A O 1
ATOM 689 N N . GLU A 1 89 ? -14.364 5.634 6.528 1.00 79.19 89 GLU A N 1
ATOM 690 C CA . GLU A 1 89 ? -15.804 5.928 6.463 1.00 79.19 89 GLU A CA 1
ATOM 691 C C . GLU A 1 89 ? -16.178 7.186 7.239 1.00 79.19 89 GLU A C 1
ATOM 693 O O . GLU A 1 89 ? -16.918 8.024 6.730 1.00 79.19 89 GLU A O 1
ATOM 698 N N . LEU A 1 90 ? -15.629 7.357 8.439 1.00 80.38 90 LEU A N 1
ATOM 699 C CA . LEU A 1 90 ? -15.968 8.483 9.306 1.00 80.38 90 LEU A CA 1
ATOM 700 C C . LEU A 1 90 ? -15.343 9.802 8.836 1.00 80.38 90 LEU A C 1
ATOM 702 O O . LEU A 1 90 ? -15.968 10.854 8.950 1.00 80.38 90 LEU A O 1
ATOM 706 N N . LEU A 1 91 ? -14.132 9.763 8.272 1.00 77.00 91 LEU A N 1
ATOM 707 C CA . LEU A 1 91 ? -13.464 10.943 7.715 1.00 77.00 91 LEU A CA 1
ATOM 708 C C . LEU A 1 91 ? -14.063 11.365 6.370 1.00 77.00 91 LEU A C 1
ATOM 710 O O . LEU A 1 91 ? -14.211 12.559 6.113 1.00 77.00 91 LEU A O 1
ATOM 714 N N . TYR A 1 92 ? -14.397 10.404 5.505 1.00 71.62 92 TYR A N 1
ATOM 715 C CA . TYR A 1 92 ? -14.765 10.673 4.110 1.00 71.62 92 TYR A CA 1
ATOM 716 C C . TYR A 1 92 ? -16.272 10.575 3.852 1.00 71.62 92 TYR A C 1
ATOM 718 O O . TYR A 1 92 ? -16.757 11.069 2.837 1.00 71.62 92 TYR A O 1
ATOM 726 N N . GLY A 1 93 ? -17.038 9.982 4.769 1.00 63.22 93 GLY A N 1
ATOM 727 C CA . GLY A 1 93 ? -18.492 9.842 4.703 1.00 63.22 93 GLY A CA 1
ATOM 728 C C . GLY A 1 93 ? -19.266 11.128 4.996 1.00 63.22 93 GLY A C 1
ATOM 729 O O . GLY A 1 93 ? -20.477 11.158 4.780 1.00 63.22 93 GLY A O 1
ATOM 730 N N . GLY A 1 94 ? -18.607 12.211 5.420 1.00 52.28 94 GLY A N 1
ATOM 731 C CA . GLY A 1 94 ? -19.241 13.516 5.659 1.00 52.28 94 GLY A CA 1
ATOM 732 C C . GLY A 1 94 ? -20.198 13.550 6.856 1.00 52.28 94 GLY A C 1
ATOM 733 O O . GLY A 1 94 ? -20.806 14.583 7.124 1.00 52.28 94 GLY A O 1
ATOM 734 N N . THR A 1 95 ? -20.323 12.453 7.601 1.00 48.56 95 THR A N 1
ATOM 735 C CA . THR A 1 95 ? -20.964 12.440 8.912 1.00 48.56 95 THR A CA 1
ATOM 736 C C . THR A 1 95 ? -19.952 12.982 9.909 1.00 48.56 95 THR A C 1
ATOM 738 O O . THR A 1 95 ? -19.236 12.227 10.565 1.00 48.56 95 THR A O 1
ATOM 741 N N . GLY A 1 96 ? -19.842 14.312 9.970 1.00 48.31 96 GLY A N 1
ATOM 742 C CA . GLY A 1 96 ? -19.142 14.980 11.062 1.00 48.31 96 GLY A CA 1
ATOM 743 C C . GLY A 1 96 ? -19.587 14.395 12.402 1.00 48.31 96 GLY A C 1
ATOM 744 O O . GLY A 1 96 ? -20.719 13.927 12.503 1.00 48.31 96 GLY A O 1
ATOM 745 N N . LYS A 1 97 ? -18.658 14.383 13.368 1.00 48.28 97 LYS A N 1
ATOM 746 C CA . LYS A 1 97 ? -18.798 13.928 14.761 1.00 48.28 97 LYS A CA 1
ATOM 747 C C . LYS A 1 97 ? -20.267 13.698 15.137 1.00 48.28 97 LYS A C 1
ATOM 749 O O . LYS A 1 97 ? -20.957 14.642 15.505 1.00 48.28 97 LYS A O 1
ATOM 754 N N . GLN A 1 98 ? -20.767 12.473 14.958 1.00 51.88 98 GLN A N 1
ATOM 755 C CA . GLN A 1 98 ? -22.120 12.177 15.408 1.00 51.88 98 GLN A CA 1
ATOM 756 C C . GLN A 1 98 ? -22.079 12.327 16.925 1.00 51.88 98 GLN A C 1
ATOM 758 O O . GLN A 1 98 ? -21.236 11.701 17.568 1.00 51.88 98 GLN A O 1
ATOM 763 N N . ASP A 1 99 ? -22.931 13.189 17.484 1.00 43.03 99 ASP A N 1
ATOM 764 C CA . ASP A 1 99 ? -22.875 13.615 18.892 1.00 43.03 99 ASP A CA 1
ATOM 765 C C . ASP A 1 99 ? -22.990 12.454 19.906 1.00 43.03 99 ASP A C 1
ATOM 767 O O . ASP A 1 99 ? -22.812 12.658 21.104 1.00 43.03 99 ASP A O 1
ATOM 771 N N . TYR A 1 100 ? -23.210 11.222 19.429 1.00 51.72 100 TYR A N 1
ATOM 772 C CA . TYR A 1 100 ? -23.343 9.996 20.215 1.00 51.72 100 TYR A CA 1
ATOM 773 C C . TYR A 1 100 ? -22.670 8.763 19.570 1.00 51.72 100 TYR A C 1
ATOM 775 O O . TYR A 1 100 ? -23.001 7.632 19.916 1.00 51.72 100 TYR A O 1
ATOM 783 N N . GLY A 1 101 ? -21.736 8.951 18.628 1.00 72.12 101 GLY A N 1
ATOM 784 C CA . GLY A 1 101 ? -21.194 7.868 17.795 1.00 72.12 101 GLY A CA 1
ATOM 785 C C . GLY A 1 101 ? -19.675 7.714 17.819 1.00 72.12 101 GLY A C 1
ATOM 786 O O . GLY A 1 101 ? -18.933 8.538 18.364 1.00 72.12 101 GLY A O 1
ATOM 787 N N . LEU A 1 102 ? -19.204 6.633 17.196 1.00 82.38 102 LEU A N 1
ATOM 788 C CA . LEU A 1 102 ? -17.806 6.496 16.811 1.00 82.38 102 LEU A CA 1
ATOM 789 C C . LEU A 1 102 ? -17.436 7.657 15.872 1.00 82.38 102 LEU A C 1
ATOM 791 O O . LEU A 1 102 ? -18.221 8.071 15.021 1.00 82.38 102 LEU A O 1
ATOM 795 N N . TYR A 1 103 ? -16.245 8.218 16.034 1.00 85.62 103 TYR A N 1
ATOM 796 C CA . TYR A 1 103 ? -15.743 9.286 15.178 1.00 85.62 103 TYR A CA 1
ATOM 797 C C . TYR A 1 103 ? -14.254 9.100 14.900 1.00 85.62 103 TYR A C 1
ATOM 799 O O . TYR A 1 103 ? -13.532 8.442 15.650 1.00 85.62 103 TYR A O 1
ATOM 807 N N . ALA A 1 104 ? -13.776 9.712 13.820 1.00 84.19 104 ALA A N 1
ATOM 808 C CA . ALA A 1 104 ? -12.360 9.756 13.493 1.00 84.19 104 ALA A CA 1
ATOM 809 C C . ALA A 1 104 ? -11.799 11.169 13.694 1.00 84.19 104 ALA A C 1
ATOM 811 O O . ALA A 1 104 ? -12.472 12.160 13.402 1.00 84.19 104 ALA A O 1
ATOM 812 N N . MET A 1 105 ? -10.568 11.285 14.201 1.00 82.81 105 MET A N 1
ATOM 813 C CA . MET A 1 105 ? -9.896 12.589 14.260 1.00 82.81 105 MET A CA 1
ATOM 814 C C . MET A 1 105 ? -9.375 12.975 12.872 1.00 82.81 105 MET A C 1
ATOM 816 O O . MET A 1 105 ? -8.703 12.177 12.218 1.00 82.81 105 MET A O 1
ATOM 820 N N . GLY A 1 106 ? -9.659 14.205 12.440 1.00 69.25 106 GLY A N 1
ATOM 821 C CA . GLY A 1 106 ? -9.154 14.743 11.175 1.00 69.25 106 GLY A CA 1
ATOM 822 C C . GLY A 1 106 ? -7.629 14.902 11.155 1.00 69.25 106 GLY A C 1
ATOM 823 O O . GLY A 1 106 ? -6.993 15.027 12.200 1.00 69.25 106 GLY A O 1
ATOM 824 N N . GLY A 1 107 ? -7.047 14.918 9.953 1.00 66.56 107 GLY A N 1
ATOM 825 C CA . GLY A 1 107 ? -5.611 15.161 9.748 1.00 66.56 107 GLY A CA 1
ATOM 826 C C . GLY A 1 107 ? -4.694 13.955 9.990 1.00 66.56 107 GLY A C 1
ATOM 827 O O . GLY A 1 107 ? -3.481 14.128 10.098 1.00 66.56 107 GLY A O 1
ATOM 828 N N . GLY A 1 108 ? -5.250 12.743 10.085 1.00 70.94 108 GLY A N 1
ATOM 829 C CA . GLY A 1 108 ? -4.458 11.515 10.143 1.00 70.94 108 GLY A CA 1
ATOM 830 C C . GLY A 1 108 ? -3.668 11.283 8.853 1.00 70.94 108 GLY A C 1
ATOM 831 O O . GLY A 1 108 ? -4.158 11.554 7.761 1.00 70.94 108 GLY A O 1
ATOM 832 N N . ASN A 1 109 ? -2.444 10.783 8.990 1.00 75.38 109 ASN A N 1
ATOM 833 C CA . ASN A 1 109 ? -1.630 10.261 7.895 1.00 75.38 109 ASN A CA 1
ATOM 834 C C . ASN A 1 109 ? -0.895 8.996 8.385 1.00 75.38 109 ASN A C 1
ATOM 836 O O . ASN A 1 109 ? -0.914 8.710 9.583 1.00 75.38 109 ASN A O 1
ATOM 840 N N . PRO A 1 110 ? -0.201 8.233 7.532 1.00 76.06 110 PRO A N 1
ATOM 841 C CA . PRO A 1 110 ? 0.456 6.993 7.955 1.00 76.06 110 PRO A CA 1
ATOM 842 C C . PRO A 1 110 ? 1.578 7.198 8.971 1.00 76.06 110 PRO A C 1
ATOM 844 O O . PRO A 1 110 ? 1.897 6.280 9.719 1.00 76.06 110 PRO A O 1
ATOM 847 N N . ALA A 1 111 ? 2.168 8.394 9.047 1.00 75.50 111 ALA A N 1
ATOM 848 C CA . ALA A 1 111 ? 3.246 8.751 9.968 1.00 75.50 111 ALA A CA 1
ATOM 849 C C . ALA A 1 111 ? 2.722 9.168 11.360 1.00 75.50 111 ALA A C 1
ATOM 851 O O . ALA A 1 111 ? 3.223 8.689 12.377 1.00 75.50 111 ALA A O 1
ATOM 852 N N . THR A 1 112 ? 1.643 9.949 11.442 1.00 81.69 112 THR A N 1
ATOM 853 C CA . THR A 1 112 ? 0.997 10.372 12.705 1.00 81.69 112 THR A CA 1
ATOM 854 C C . THR A 1 112 ? -0.044 9.366 13.202 1.00 81.69 112 THR A C 1
ATOM 856 O O . THR A 1 112 ? -0.170 9.128 14.400 1.00 81.69 112 THR A O 1
ATOM 859 N N . GLY A 1 113 ? -0.701 8.681 12.272 1.00 87.06 113 GLY A N 1
ATOM 860 C CA . GLY A 1 113 ? -1.733 7.673 12.473 1.00 87.06 113 GLY A CA 1
ATOM 861 C C . GLY A 1 113 ? -3.162 8.187 12.258 1.00 87.06 113 GLY A C 1
ATOM 862 O O . GLY A 1 113 ? -3.498 9.332 12.558 1.00 87.06 113 GLY A O 1
ATOM 863 N N . TYR A 1 114 ? -4.024 7.296 11.780 1.00 88.06 114 TYR A N 1
ATOM 864 C CA . TYR A 1 114 ? -5.469 7.469 11.693 1.00 88.06 114 TYR A CA 1
ATOM 865 C C . TYR A 1 114 ? -6.104 7.061 13.014 1.00 88.06 114 TYR A C 1
ATOM 867 O O . TYR A 1 114 ? -5.904 5.940 13.490 1.00 88.06 114 TYR A O 1
ATOM 875 N N . THR A 1 115 ? -6.844 7.986 13.626 1.00 90.62 115 THR A N 1
ATOM 876 C CA . THR A 1 115 ? -7.386 7.796 14.975 1.00 90.62 115 THR A CA 1
ATOM 877 C C . THR A 1 115 ? -8.892 7.583 14.939 1.00 90.62 115 THR A C 1
ATOM 879 O O . THR A 1 115 ? -9.615 8.488 14.532 1.00 90.62 115 THR A O 1
ATOM 882 N N . LEU A 1 116 ? -9.344 6.430 15.432 1.00 90.50 116 LEU A N 1
ATOM 883 C CA . LEU A 1 116 ? -10.734 6.101 15.750 1.00 90.50 116 LEU A CA 1
ATOM 884 C C . LEU A 1 116 ? -11.001 6.338 17.235 1.00 90.50 116 LEU A C 1
ATOM 886 O O . LEU A 1 116 ? -10.202 5.938 18.086 1.00 90.50 116 LEU A O 1
ATOM 890 N N . MET A 1 117 ? -12.126 6.970 17.553 1.00 90.50 117 MET A N 1
ATOM 891 C CA . MET A 1 117 ? -12.520 7.291 18.919 1.00 90.50 117 MET A CA 1
ATOM 892 C C . MET A 1 117 ? -14.001 7.033 19.164 1.00 90.50 117 MET A C 1
ATOM 894 O O . MET A 1 117 ? -14.844 7.387 18.351 1.00 90.50 117 MET A O 1
ATOM 898 N N . TYR A 1 118 ? -14.308 6.491 20.337 1.00 89.31 118 TYR A N 1
ATOM 899 C CA . TYR A 1 118 ? -15.656 6.404 20.887 1.00 89.31 118 TYR A CA 1
ATOM 900 C C . TYR A 1 118 ? -15.617 6.973 22.305 1.00 89.31 118 TYR A C 1
ATOM 902 O O . TYR A 1 118 ? -14.878 6.460 23.145 1.00 89.31 118 TYR A O 1
ATOM 910 N N . THR A 1 119 ? -16.352 8.052 22.572 1.00 88.38 119 THR A N 1
ATOM 911 C CA . THR A 1 119 ? -16.367 8.728 23.885 1.00 88.38 119 THR A CA 1
ATOM 912 C C . THR A 1 119 ? -17.797 9.140 24.257 1.00 88.38 119 THR A C 1
ATOM 914 O O . THR A 1 119 ? -18.137 10.321 24.136 1.00 88.38 119 THR A O 1
ATOM 917 N N . PRO A 1 120 ? -18.654 8.188 24.660 1.00 85.12 120 PRO A N 1
ATOM 918 C CA . PRO A 1 120 ? -20.039 8.468 25.036 1.00 85.12 120 PRO A CA 1
ATOM 919 C C . PRO A 1 120 ? -20.100 9.409 26.246 1.00 85.12 120 PRO A C 1
ATOM 921 O O . PRO A 1 120 ? -19.336 9.272 27.208 1.00 85.12 120 PRO A O 1
ATOM 924 N N . MET A 1 121 ? -21.014 10.383 26.216 1.00 78.94 121 MET A N 1
ATOM 925 C CA . MET A 1 121 ? -21.180 11.345 27.308 1.00 78.94 121 MET A CA 1
ATOM 926 C C . MET A 1 121 ? -21.619 10.633 28.589 1.00 78.94 121 MET A C 1
ATOM 928 O O . MET A 1 121 ? -22.725 10.120 28.694 1.00 78.94 121 MET A O 1
ATOM 932 N N . GLY A 1 122 ? -20.732 10.608 29.583 1.00 80.00 122 GLY A N 1
ATOM 933 C CA . GLY A 1 122 ? -20.974 9.930 30.853 1.00 80.00 122 GLY A CA 1
ATOM 934 C C . GLY A 1 122 ? -20.727 8.420 30.825 1.00 80.00 122 GLY A C 1
ATOM 935 O O . GLY A 1 122 ? -20.769 7.827 31.898 1.00 80.00 122 GLY A O 1
ATOM 936 N N . GLY A 1 123 ? -20.411 7.820 29.673 1.00 85.00 123 GLY A N 1
ATOM 937 C CA . GLY A 1 123 ? -20.208 6.381 29.481 1.00 85.00 123 GLY A CA 1
ATOM 938 C C . GLY A 1 123 ? -21.451 5.649 28.950 1.00 85.00 123 GLY A C 1
ATOM 939 O O . GLY A 1 123 ? -22.570 6.047 29.264 1.00 85.00 123 GLY A O 1
ATOM 940 N N . GLU A 1 124 ? -21.245 4.553 28.226 1.00 89.00 124 GLU A N 1
ATOM 941 C CA . GLU A 1 124 ? -22.305 3.673 27.708 1.00 89.00 124 GLU A CA 1
ATOM 942 C C . GLU A 1 124 ? -22.413 2.422 28.586 1.00 89.00 124 GLU A C 1
ATOM 944 O O . GLU A 1 124 ? -21.407 1.750 28.821 1.00 89.00 124 GLU A O 1
ATOM 949 N N . SER A 1 125 ? -23.594 2.127 29.125 1.00 90.06 125 SER A N 1
ATOM 950 C CA . SER A 1 125 ? -23.784 0.968 30.006 1.00 90.06 125 SER A CA 1
ATOM 951 C C . SER A 1 125 ? -23.886 -0.334 29.209 1.00 90.06 125 SER A C 1
ATOM 953 O O . SER A 1 125 ? -24.370 -0.334 28.083 1.00 90.06 125 SER A O 1
ATOM 955 N N . PHE A 1 126 ? -23.452 -1.437 29.810 1.00 90.62 126 PHE A N 1
ATOM 956 C CA . PHE A 1 126 ? -23.688 -2.793 29.314 1.00 90.62 126 PHE A CA 1
ATOM 957 C C . PHE A 1 126 ? -23.994 -3.714 30.501 1.00 90.62 126 PHE A C 1
ATOM 959 O O . PHE A 1 126 ? -23.413 -3.539 31.571 1.00 90.62 126 PHE A O 1
ATOM 966 N N . ASP A 1 127 ? -24.882 -4.687 30.323 1.00 90.25 127 ASP A N 1
ATOM 967 C CA . ASP A 1 127 ? -25.378 -5.578 31.380 1.00 90.25 127 ASP A CA 1
ATOM 968 C C . ASP A 1 127 ? -24.981 -7.052 31.171 1.00 90.25 127 ASP A C 1
ATOM 970 O O . ASP A 1 127 ? -24.977 -7.845 32.116 1.00 90.25 127 ASP A O 1
ATOM 974 N N . GLY A 1 128 ? -24.625 -7.437 29.947 1.00 87.50 128 GLY A N 1
ATOM 975 C CA . GLY A 1 128 ? -24.337 -8.810 29.548 1.00 87.50 128 GLY A CA 1
ATOM 976 C C . GLY A 1 128 ? -22.946 -9.002 28.953 1.00 87.50 128 GLY A C 1
ATOM 977 O O . GLY A 1 128 ? -22.208 -9.892 29.395 1.00 87.50 128 GLY A O 1
ATOM 978 N N . ARG A 1 129 ? -22.571 -8.216 27.938 1.00 89.69 129 ARG A N 1
ATOM 979 C CA . ARG A 1 129 ? -21.313 -8.387 27.204 1.00 89.69 129 ARG A CA 1
ATOM 980 C C . ARG A 1 129 ? -20.749 -7.073 26.676 1.00 89.69 129 ARG A C 1
ATOM 982 O O . ARG A 1 129 ? -21.409 -6.345 25.947 1.00 89.69 129 ARG A O 1
ATOM 989 N N . LEU A 1 130 ? -19.457 -6.874 26.927 1.00 92.50 130 LEU A N 1
ATOM 990 C CA . LEU A 1 130 ? -18.625 -5.888 26.249 1.00 92.50 130 LEU A CA 1
ATOM 991 C C . LEU A 1 130 ? -17.602 -6.619 25.385 1.00 92.50 130 LEU A C 1
ATOM 993 O O . LEU A 1 130 ? -16.717 -7.307 25.906 1.00 92.50 130 LEU A O 1
ATOM 997 N N . ARG A 1 131 ? -17.671 -6.433 24.067 1.00 93.00 131 ARG A N 1
ATOM 998 C CA . ARG A 1 131 ? -16.642 -6.930 23.156 1.00 93.00 131 ARG A CA 1
ATOM 999 C C . ARG A 1 131 ? -16.157 -5.837 22.217 1.00 93.00 131 ARG A C 1
ATOM 1001 O O . ARG A 1 131 ? -16.933 -5.169 21.548 1.00 93.00 131 ARG A O 1
ATOM 1008 N N . ILE A 1 132 ? -14.837 -5.700 22.161 1.00 93.38 132 ILE A N 1
ATOM 1009 C CA . ILE A 1 132 ? -14.132 -4.756 21.298 1.00 93.38 132 ILE A CA 1
ATOM 1010 C C . ILE A 1 132 ? -13.090 -5.545 20.519 1.00 93.38 132 ILE A C 1
ATOM 1012 O O . ILE A 1 132 ? -12.236 -6.219 21.104 1.00 93.38 132 ILE A O 1
ATOM 1016 N N . ALA A 1 133 ? -13.147 -5.465 19.197 1.00 93.38 133 ALA A N 1
ATOM 1017 C CA . ALA A 1 133 ? -12.182 -6.098 18.318 1.00 93.38 133 ALA A CA 1
ATOM 1018 C C . ALA A 1 133 ? -11.828 -5.188 17.144 1.00 93.38 133 ALA A C 1
ATOM 1020 O O . ALA A 1 133 ? -12.638 -4.392 16.683 1.00 93.38 133 ALA A O 1
ATOM 1021 N N . LEU A 1 134 ? -10.610 -5.338 16.643 1.00 94.31 134 LEU A N 1
ATOM 1022 C CA . LEU A 1 134 ? -10.178 -4.748 15.388 1.00 94.31 134 LEU A CA 1
ATOM 1023 C C . LEU A 1 134 ? -10.141 -5.814 14.314 1.00 94.31 134 LEU A C 1
ATOM 1025 O O . LEU A 1 134 ? -9.722 -6.938 14.576 1.00 94.31 134 LEU A O 1
ATOM 1029 N N . ARG A 1 135 ? -10.546 -5.459 13.102 1.00 93.12 135 ARG A N 1
ATOM 1030 C CA . ARG A 1 135 ? -10.533 -6.352 11.954 1.00 93.12 135 ARG A CA 1
ATOM 1031 C C . ARG A 1 135 ? -9.888 -5.680 10.753 1.00 93.12 135 ARG A C 1
ATOM 1033 O O . ARG A 1 135 ? -10.154 -4.520 10.460 1.00 93.12 135 ARG A O 1
ATOM 1040 N N . ASN A 1 136 ? -9.068 -6.430 10.034 1.00 92.50 136 ASN A N 1
ATOM 1041 C CA . ASN A 1 136 ? -8.526 -6.024 8.749 1.00 92.50 136 ASN A CA 1
ATOM 1042 C C . ASN A 1 136 ? -9.220 -6.834 7.648 1.00 92.50 136 ASN A C 1
ATOM 1044 O O . ASN A 1 136 ? -9.202 -8.064 7.654 1.00 92.50 136 ASN A O 1
ATOM 1048 N N . ARG A 1 137 ? -9.889 -6.127 6.730 1.00 87.44 137 ARG A N 1
ATOM 1049 C CA . ARG A 1 137 ? -10.581 -6.707 5.565 1.00 87.44 137 ARG A CA 1
ATOM 1050 C C . ARG A 1 137 ? -9.981 -6.237 4.245 1.00 87.44 137 ARG A C 1
ATOM 1052 O O . ARG A 1 137 ? -10.644 -6.344 3.214 1.00 87.44 137 ARG A O 1
ATOM 1059 N N . LEU A 1 138 ? -8.761 -5.700 4.268 1.00 86.06 138 LEU A N 1
ATOM 1060 C CA . LEU A 1 138 ? -8.068 -5.341 3.042 1.00 86.06 138 LEU A CA 1
ATOM 1061 C C . LEU A 1 138 ? -7.875 -6.608 2.198 1.00 86.06 138 LEU A C 1
ATOM 1063 O O . LEU A 1 138 ? -7.310 -7.586 2.691 1.00 86.06 138 LEU A O 1
ATOM 1067 N N . PRO A 1 139 ? -8.366 -6.635 0.949 1.00 84.94 139 PRO A N 1
ATOM 1068 C CA . PRO A 1 139 ? -8.108 -7.755 0.069 1.00 84.94 139 PRO A CA 1
ATOM 1069 C C . PRO A 1 139 ? -6.635 -7.747 -0.341 1.00 84.94 139 PRO A C 1
ATOM 1071 O O . PRO A 1 139 ? -6.010 -6.696 -0.453 1.00 84.94 139 PRO A O 1
ATOM 1074 N N . THR A 1 140 ? -6.079 -8.919 -0.623 1.00 87.50 140 THR A N 1
ATOM 1075 C CA . THR A 1 140 ? -4.774 -8.991 -1.282 1.00 87.50 140 THR A CA 1
ATOM 1076 C C . THR A 1 140 ? -4.888 -8.453 -2.706 1.00 87.50 140 THR A C 1
ATOM 1078 O O . THR A 1 140 ? -5.851 -8.759 -3.413 1.00 87.50 140 THR A O 1
ATOM 1081 N N . THR A 1 141 ? -3.900 -7.686 -3.159 1.00 82.81 141 THR A N 1
ATOM 1082 C CA . THR A 1 141 ? -3.850 -7.177 -4.531 1.00 82.81 141 THR A CA 1
ATOM 1083 C C . THR A 1 141 ? -2.423 -7.083 -5.038 1.00 82.81 141 THR A C 1
ATOM 1085 O O . THR A 1 141 ? -1.513 -6.673 -4.324 1.00 82.81 141 THR A O 1
ATOM 1088 N N . ASN A 1 142 ? -2.243 -7.380 -6.321 1.00 79.88 142 ASN A N 1
ATOM 1089 C CA . ASN A 1 142 ? -0.990 -7.196 -7.041 1.00 79.88 142 ASN A CA 1
ATOM 1090 C C . ASN A 1 142 ? -0.975 -5.925 -7.882 1.00 79.88 142 ASN A C 1
ATOM 1092 O O . ASN A 1 142 ? -0.257 -5.848 -8.869 1.00 79.88 142 ASN A O 1
ATOM 1096 N N . LYS A 1 143 ? -1.745 -4.908 -7.515 1.00 76.00 143 LYS A N 1
ATOM 1097 C CA . LYS A 1 143 ? -1.900 -3.719 -8.360 1.00 76.00 143 LYS A CA 1
ATOM 1098 C C . LYS A 1 143 ? -1.665 -2.415 -7.603 1.00 76.00 143 LYS A C 1
ATOM 1100 O O . LYS A 1 143 ? -2.271 -1.399 -7.914 1.00 76.00 143 LYS A O 1
ATOM 1105 N N . VAL A 1 144 ? -0.803 -2.465 -6.584 1.00 77.31 144 VAL A N 1
ATOM 1106 C CA . VAL A 1 144 ? -0.410 -1.285 -5.798 1.00 77.31 144 VAL A CA 1
ATOM 1107 C C . VAL A 1 144 ? 0.503 -0.374 -6.615 1.00 77.31 144 VAL A C 1
ATOM 1109 O O . VAL A 1 144 ? 0.172 0.783 -6.865 1.00 77.31 144 VAL A O 1
ATOM 1112 N N . TYR A 1 145 ? 1.628 -0.924 -7.066 1.00 79.69 145 TYR A N 1
ATOM 1113 C CA . TYR A 1 145 ? 2.652 -0.216 -7.826 1.00 79.69 145 TYR A CA 1
ATOM 1114 C C . TYR A 1 145 ? 2.557 -0.560 -9.302 1.00 79.69 145 TYR A C 1
ATOM 1116 O O . TYR A 1 145 ? 2.303 -1.714 -9.649 1.00 79.69 145 TYR A O 1
ATOM 1124 N N . GLY A 1 146 ? 2.779 0.431 -10.165 1.00 69.06 146 GLY A N 1
ATOM 1125 C CA . GLY A 1 146 ? 2.938 0.156 -11.588 1.00 69.06 146 GLY A CA 1
ATOM 1126 C C . GLY A 1 146 ? 1.665 -0.313 -12.306 1.00 69.06 146 GLY A C 1
ATOM 1127 O O . GLY A 1 146 ? 1.770 -0.725 -13.441 1.00 69.06 146 GLY A O 1
ATOM 1128 N N . ASN A 1 147 ? 0.476 -0.271 -11.694 1.00 68.44 147 ASN A N 1
ATOM 1129 C CA . ASN A 1 147 ? -0.751 -0.764 -12.327 1.00 68.44 147 ASN A CA 1
ATOM 1130 C C . ASN A 1 147 ? -1.951 0.149 -12.064 1.00 68.44 147 ASN A C 1
ATOM 1132 O O . ASN A 1 147 ? -2.250 0.479 -10.914 1.00 68.44 147 ASN A O 1
ATOM 1136 N N . ALA A 1 148 ? -2.695 0.471 -13.124 1.00 56.97 148 ALA A N 1
ATOM 1137 C CA . ALA A 1 148 ? -3.964 1.182 -13.021 1.00 56.97 148 ALA A CA 1
ATOM 1138 C C . ALA A 1 148 ? -5.022 0.260 -12.443 1.00 56.97 148 ALA A C 1
ATOM 1140 O O . ALA A 1 148 ? -5.292 -0.811 -12.990 1.00 56.97 148 ALA A O 1
ATOM 1141 N N . ASN A 1 149 ? -5.626 0.663 -11.324 1.00 52.25 149 ASN A N 1
ATOM 1142 C CA . ASN A 1 149 ? -6.556 -0.227 -10.668 1.00 52.25 149 ASN A CA 1
ATOM 1143 C C . ASN A 1 149 ? -7.720 0.466 -9.975 1.00 52.25 149 ASN A C 1
ATOM 1145 O O . ASN A 1 149 ? -7.546 1.400 -9.197 1.00 52.25 149 ASN A O 1
ATOM 1149 N N . ARG A 1 150 ? -8.917 -0.072 -10.225 1.00 51.84 150 ARG A N 1
ATOM 1150 C CA . ARG A 1 150 ? -10.124 0.206 -9.448 1.00 51.84 150 ARG A CA 1
ATOM 1151 C C . ARG A 1 150 ? -10.284 -0.905 -8.420 1.00 51.84 150 ARG A C 1
ATOM 1153 O O . ARG A 1 150 ? -10.786 -1.977 -8.744 1.00 51.84 150 ARG A O 1
ATOM 1160 N N . THR A 1 151 ? -9.828 -0.693 -7.192 1.00 52.03 151 THR A N 1
ATOM 1161 C CA . THR A 1 151 ? -10.177 -1.606 -6.096 1.00 52.03 151 THR A CA 1
ATOM 1162 C C . THR A 1 151 ? -11.567 -1.261 -5.587 1.00 52.03 151 THR A C 1
ATOM 1164 O O . THR A 1 151 ? -11.753 -0.226 -4.953 1.00 52.03 151 THR A O 1
ATOM 1167 N N . ASN A 1 152 ? -12.537 -2.130 -5.872 1.00 53.47 152 ASN A N 1
ATOM 1168 C CA . ASN A 1 152 ? -13.843 -2.088 -5.228 1.00 53.47 152 ASN A CA 1
ATOM 1169 C C . ASN A 1 152 ? -13.713 -2.745 -3.853 1.00 53.47 152 ASN A C 1
ATOM 1171 O O . ASN A 1 152 ? -13.384 -3.929 -3.761 1.00 53.47 152 ASN A O 1
ATOM 1175 N N . PHE A 1 153 ? -13.961 -1.983 -2.794 1.00 56.19 153 PHE A N 1
ATOM 1176 C CA . PHE A 1 153 ? -14.054 -2.530 -1.445 1.00 56.19 153 PHE A CA 1
ATOM 1177 C C . PHE A 1 153 ? -15.477 -3.026 -1.194 1.00 56.19 153 PHE A C 1
ATOM 1179 O O . PHE A 1 153 ? -16.448 -2.401 -1.620 1.00 56.19 153 PHE A O 1
ATOM 1186 N N . GLY A 1 154 ? -15.613 -4.168 -0.522 1.00 49.97 154 GLY A N 1
ATOM 1187 C CA . GLY A 1 154 ? -16.922 -4.645 -0.079 1.00 49.97 154 GLY A CA 1
ATOM 1188 C C . GLY A 1 154 ? -17.450 -3.787 1.074 1.00 49.97 154 GLY A C 1
ATOM 1189 O O . GLY A 1 154 ? -16.693 -3.486 1.991 1.00 49.97 154 GLY A O 1
ATOM 1190 N N . GLY A 1 155 ? -18.742 -3.440 1.052 1.00 54.12 155 GLY A N 1
ATOM 1191 C CA . GLY A 1 155 ? -19.443 -2.841 2.199 1.00 54.12 155 GLY A CA 1
ATOM 1192 C C . GLY A 1 155 ? -19.480 -1.310 2.272 1.00 54.12 155 GLY A C 1
ATOM 1193 O O . GLY A 1 155 ? -19.236 -0.775 3.337 1.00 54.12 155 GLY A O 1
ATOM 1194 N N . ASN A 1 156 ? -19.803 -0.593 1.186 1.00 56.19 156 ASN A N 1
ATOM 1195 C CA . ASN A 1 156 ? -19.930 0.884 1.154 1.00 56.19 156 ASN A CA 1
ATOM 1196 C C . ASN A 1 156 ? -18.682 1.689 1.580 1.00 56.19 156 ASN A C 1
ATOM 1198 O O . ASN A 1 156 ? -18.762 2.915 1.685 1.00 56.19 156 ASN A O 1
ATOM 1202 N N . LEU A 1 157 ? -17.531 1.034 1.758 1.00 61.44 157 LEU A N 1
ATOM 1203 C CA . LEU A 1 157 ? -16.269 1.691 2.080 1.00 61.44 157 LEU A CA 1
ATOM 1204 C C . LEU A 1 157 ? -15.934 2.758 1.020 1.00 61.44 157 LEU A C 1
ATOM 1206 O O . LEU A 1 157 ? -15.981 2.453 -0.180 1.00 61.44 157 LEU A O 1
ATOM 1210 N N . PRO A 1 158 ? -15.575 3.992 1.430 1.00 59.12 158 PRO A N 1
ATOM 1211 C CA . PRO A 1 158 ? -15.132 5.026 0.511 1.00 59.12 158 PRO A CA 1
ATOM 1212 C C . PRO A 1 158 ? -14.001 4.502 -0.366 1.00 59.12 158 PRO A C 1
ATOM 1214 O O . PRO A 1 158 ? -13.013 3.958 0.126 1.00 59.12 158 PRO A O 1
ATOM 1217 N N . ILE A 1 159 ? -14.162 4.652 -1.677 1.00 58.97 159 ILE A N 1
ATOM 1218 C CA . ILE A 1 159 ? -13.151 4.216 -2.631 1.00 58.97 159 ILE A CA 1
ATOM 1219 C C . ILE A 1 159 ? -12.148 5.367 -2.782 1.00 58.97 159 ILE A C 1
ATOM 1221 O O . ILE A 1 159 ? -12.561 6.503 -3.043 1.00 58.97 159 ILE A O 1
ATOM 1225 N N . PRO A 1 160 ? -10.838 5.111 -2.628 1.00 56.62 160 PRO A N 1
ATOM 1226 C CA . PRO A 1 160 ? -9.819 6.103 -2.947 1.00 56.62 160 PRO A CA 1
ATOM 1227 C C . PRO A 1 160 ? -9.974 6.562 -4.399 1.00 56.62 160 PRO A C 1
ATOM 1229 O O . PRO A 1 160 ? -10.314 5.788 -5.299 1.00 56.62 160 PRO A O 1
ATOM 1232 N N . VAL A 1 161 ? -9.680 7.828 -4.658 1.00 51.84 161 VAL A N 1
ATOM 1233 C CA . VAL A 1 161 ? -9.649 8.336 -6.027 1.00 51.84 161 VAL A CA 1
ATOM 1234 C C . VAL A 1 161 ? -8.499 7.669 -6.785 1.00 51.84 161 VAL A C 1
ATOM 1236 O O . VAL A 1 161 ? -7.331 7.838 -6.458 1.00 51.84 161 VAL A O 1
ATOM 1239 N N . ILE A 1 162 ? -8.877 6.871 -7.787 1.00 47.94 162 ILE A N 1
ATOM 1240 C CA . ILE A 1 162 ? -8.022 6.125 -8.715 1.00 47.94 162 ILE A CA 1
ATOM 1241 C C . ILE A 1 162 ? -7.102 7.082 -9.470 1.00 47.94 162 ILE A C 1
ATOM 1243 O O . ILE A 1 162 ? -7.429 7.574 -10.548 1.00 47.94 162 ILE A O 1
ATOM 1247 N N . ASN A 1 163 ? -5.917 7.305 -8.940 1.00 46.91 163 AS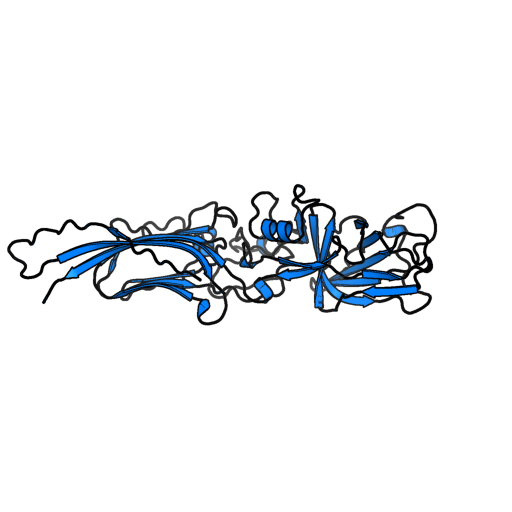N A N 1
ATOM 1248 C CA . ASN A 1 163 ? -4.800 7.668 -9.785 1.00 46.91 163 ASN A CA 1
ATOM 1249 C C . ASN A 1 163 ? -4.361 6.403 -10.538 1.00 46.91 163 ASN A C 1
ATOM 1251 O O . ASN A 1 163 ? -4.508 5.302 -10.012 1.00 46.91 163 ASN A O 1
ATOM 1255 N N . GLY A 1 164 ? -3.877 6.522 -11.777 1.00 36.81 164 GLY A N 1
ATOM 1256 C CA . GLY A 1 164 ? -3.547 5.401 -12.682 1.00 36.81 164 GLY A CA 1
ATOM 1257 C C . GLY A 1 164 ? -2.526 4.381 -12.159 1.00 36.81 164 GLY A C 1
ATOM 1258 O O . GLY A 1 164 ? -2.152 3.474 -12.885 1.00 36.81 164 GLY A O 1
ATOM 1259 N N . HIS A 1 165 ? -2.115 4.508 -10.904 1.00 48.28 165 HIS A N 1
ATOM 1260 C CA . HIS A 1 165 ? -1.350 3.583 -10.099 1.00 48.28 165 HIS A CA 1
ATOM 1261 C C . HIS A 1 165 ? -1.870 3.742 -8.662 1.00 48.28 165 HIS A C 1
ATOM 1263 O O . HIS A 1 165 ? -1.950 4.872 -8.170 1.00 48.28 165 HIS A O 1
ATOM 1269 N N . SER A 1 166 ? -2.263 2.668 -7.966 1.00 50.00 166 SER A N 1
ATOM 1270 C CA . SER A 1 166 ? -2.830 2.802 -6.605 1.00 50.00 166 SER A CA 1
ATOM 1271 C C . SER A 1 166 ? -1.858 3.442 -5.596 1.00 50.00 166 SER A C 1
ATOM 1273 O O . SER A 1 166 ? -2.295 3.925 -4.555 1.00 50.00 166 SER A O 1
ATOM 1275 N N . ALA A 1 167 ? -0.570 3.488 -5.937 1.00 54.34 167 ALA A N 1
ATOM 1276 C CA . ALA A 1 167 ? 0.488 4.229 -5.266 1.00 54.34 167 ALA A CA 1
ATOM 1277 C C . ALA A 1 167 ? 1.262 5.160 -6.235 1.00 54.34 167 ALA A C 1
ATOM 1279 O O . ALA A 1 167 ? 2.457 5.363 -6.078 1.00 54.34 167 ALA A O 1
ATOM 1280 N N . GLY A 1 168 ? 0.611 5.734 -7.252 1.00 66.75 168 GLY A N 1
ATOM 1281 C CA . GLY A 1 168 ? 1.251 6.671 -8.190 1.00 66.75 168 GLY A CA 1
ATOM 1282 C C . GLY A 1 168 ? 2.288 6.048 -9.145 1.00 66.75 168 GLY A C 1
ATOM 1283 O O . GLY A 1 168 ? 2.670 4.883 -9.027 1.00 66.75 168 GLY A O 1
ATOM 1284 N N . ASP A 1 169 ? 2.700 6.829 -10.139 1.00 73.06 169 ASP A N 1
ATOM 1285 C CA . ASP A 1 169 ? 3.695 6.455 -11.154 1.00 73.06 169 ASP A CA 1
ATOM 1286 C C . ASP A 1 169 ? 5.114 6.611 -10.582 1.00 73.06 169 ASP A C 1
ATOM 1288 O O . ASP A 1 169 ? 6.070 6.023 -11.091 1.00 73.06 169 ASP A O 1
ATOM 1292 N N . SER A 1 170 ? 5.261 7.420 -9.525 1.00 81.50 170 SER A N 1
ATOM 1293 C CA . SER A 1 170 ? 6.529 7.642 -8.842 1.00 81.50 170 SER A CA 1
ATOM 1294 C C . SER A 1 170 ? 6.383 8.038 -7.369 1.00 81.50 170 SER A C 1
ATOM 1296 O O . SER A 1 170 ? 5.358 8.545 -6.904 1.00 81.50 170 SER A O 1
ATOM 1298 N N . PHE A 1 171 ? 7.464 7.820 -6.627 1.00 83.31 171 PHE A N 1
ATOM 1299 C CA . PHE A 1 171 ? 7.683 8.316 -5.276 1.00 83.31 171 PHE A CA 1
ATOM 1300 C C . PHE A 1 171 ? 8.974 9.135 -5.265 1.00 83.31 171 PHE A C 1
ATOM 1302 O O . PHE A 1 171 ? 10.011 8.641 -5.698 1.00 83.31 171 PHE A O 1
ATOM 1309 N N . SER A 1 172 ? 8.925 10.377 -4.779 1.00 82.25 172 SER A N 1
ATOM 1310 C CA . SER A 1 172 ? 10.101 11.251 -4.724 1.00 82.25 172 SER A CA 1
ATOM 1311 C C . SER A 1 172 ? 10.403 11.670 -3.293 1.00 82.25 172 SER A C 1
ATOM 1313 O O . SER A 1 172 ? 9.607 12.355 -2.643 1.00 82.25 172 SER A O 1
ATOM 1315 N N . ALA A 1 173 ? 11.590 11.292 -2.831 1.00 79.75 173 ALA A N 1
ATOM 1316 C CA . ALA A 1 173 ? 12.159 11.717 -1.566 1.00 79.75 173 ALA A CA 1
ATOM 1317 C C . ALA A 1 173 ? 13.616 12.155 -1.808 1.00 79.75 173 ALA A C 1
ATOM 1319 O O . ALA A 1 173 ? 14.542 11.380 -1.581 1.00 79.75 173 ALA A O 1
ATOM 1320 N N . PRO A 1 174 ? 13.851 13.399 -2.281 1.00 79.38 174 PRO A N 1
ATOM 1321 C CA . PRO A 1 174 ? 15.184 13.862 -2.685 1.00 79.38 174 PRO A CA 1
ATOM 1322 C C . PRO A 1 174 ? 16.263 13.724 -1.601 1.00 79.38 174 PRO A C 1
ATOM 1324 O O . PRO A 1 174 ? 17.424 13.497 -1.921 1.00 79.38 174 PRO A O 1
ATOM 1327 N N . ALA A 1 175 ? 15.877 13.807 -0.323 1.00 81.19 175 ALA A N 1
ATOM 1328 C CA . ALA A 1 175 ? 16.777 13.594 0.812 1.00 81.19 175 ALA A CA 1
ATOM 1329 C C . ALA A 1 175 ? 17.362 12.168 0.875 1.00 81.19 175 ALA A C 1
ATOM 1331 O O . ALA A 1 175 ? 18.413 11.974 1.470 1.00 81.19 175 ALA A O 1
ATOM 1332 N N . PHE A 1 176 ? 16.719 11.193 0.226 1.00 80.25 176 PHE A N 1
ATOM 1333 C CA . PHE A 1 176 ? 17.113 9.784 0.203 1.00 80.25 176 PHE A CA 1
ATOM 1334 C C . PHE A 1 176 ? 17.875 9.408 -1.077 1.00 80.25 176 PHE A C 1
ATOM 1336 O O . PHE A 1 176 ? 17.960 8.234 -1.433 1.00 80.25 176 PHE A O 1
ATOM 1343 N N . ALA A 1 177 ? 18.444 10.386 -1.794 1.00 81.81 177 ALA A N 1
ATOM 1344 C CA . ALA A 1 177 ? 19.115 10.138 -3.070 1.00 81.81 177 ALA A CA 1
ATOM 1345 C C . ALA A 1 177 ? 20.259 9.119 -2.991 1.00 81.81 177 ALA A C 1
ATOM 1347 O O . ALA A 1 177 ? 20.439 8.362 -3.940 1.00 81.81 177 ALA A O 1
ATOM 1348 N N . ASN A 1 178 ? 20.947 9.036 -1.849 1.00 81.81 178 ASN A N 1
ATOM 1349 C CA . ASN A 1 178 ? 22.056 8.107 -1.608 1.00 81.81 178 ASN A CA 1
ATOM 1350 C C . ASN A 1 178 ? 21.724 7.013 -0.578 1.00 81.81 178 ASN A C 1
ATOM 1352 O O . ASN A 1 178 ? 22.611 6.274 -0.167 1.00 81.81 178 ASN A O 1
ATOM 1356 N N . GLU A 1 179 ? 20.465 6.914 -0.150 1.00 86.25 179 GLU A N 1
ATOM 1357 C CA . GLU A 1 179 ? 20.051 5.970 0.893 1.00 86.25 179 GLU A CA 1
ATOM 1358 C C . GLU A 1 179 ? 19.743 4.585 0.319 1.00 86.25 179 GLU A C 1
ATOM 1360 O O . GLU A 1 179 ? 19.606 4.405 -0.901 1.00 86.25 179 GLU A O 1
ATOM 1365 N N . SER A 1 180 ? 19.624 3.585 1.191 1.00 87.88 180 SER A N 1
ATOM 1366 C CA . SER A 1 180 ? 19.304 2.225 0.767 1.00 87.88 180 SER A CA 1
ATOM 1367 C C . SER A 1 180 ? 17.864 2.115 0.241 1.00 87.88 180 SER A C 1
ATOM 1369 O O . SER A 1 180 ? 16.975 2.895 0.592 1.00 87.88 180 SER A O 1
ATOM 1371 N N . LEU A 1 181 ? 17.597 1.106 -0.596 1.00 87.69 181 LEU A N 1
ATOM 1372 C CA . LEU A 1 181 ? 16.226 0.805 -1.033 1.00 87.69 181 LEU A CA 1
ATOM 1373 C C . LEU A 1 181 ? 15.316 0.416 0.149 1.00 87.69 181 LEU A C 1
ATOM 1375 O O . LEU A 1 181 ? 14.105 0.607 0.070 1.00 87.69 181 LEU A O 1
ATOM 1379 N N . GLU A 1 182 ? 15.878 -0.096 1.248 1.00 88.31 182 GLU A N 1
ATOM 1380 C CA . GLU A 1 182 ? 15.132 -0.429 2.466 1.00 88.31 182 GLU A CA 1
ATOM 1381 C C . GLU A 1 182 ? 14.688 0.826 3.235 1.00 88.31 182 GLU A C 1
ATOM 1383 O O . GLU A 1 182 ? 13.545 0.898 3.704 1.00 88.31 182 GLU A O 1
ATOM 1388 N N . ASP A 1 183 ? 15.542 1.847 3.296 1.00 87.00 183 ASP A N 1
ATOM 1389 C CA . ASP A 1 183 ? 15.204 3.142 3.895 1.00 87.00 183 ASP A CA 1
ATOM 1390 C C . ASP A 1 183 ? 14.144 3.862 3.064 1.00 87.00 183 ASP A C 1
ATOM 1392 O O . ASP A 1 183 ? 13.166 4.375 3.609 1.00 87.00 183 ASP A O 1
ATOM 1396 N N . ILE A 1 184 ? 14.267 3.813 1.733 1.00 86.00 184 ILE A N 1
ATOM 1397 C CA . ILE A 1 184 ? 13.249 4.337 0.814 1.00 86.00 184 ILE A CA 1
ATOM 1398 C C . ILE A 1 184 ? 11.926 3.580 0.986 1.00 86.00 184 ILE A C 1
ATOM 1400 O O . ILE A 1 184 ? 10.874 4.209 1.089 1.00 86.00 184 ILE A O 1
ATOM 1404 N N . ALA A 1 185 ? 11.950 2.247 1.084 1.00 87.69 185 ALA A N 1
ATOM 1405 C CA . ALA A 1 185 ? 10.750 1.447 1.340 1.00 87.69 185 ALA A CA 1
ATOM 1406 C C . ALA A 1 185 ? 10.076 1.818 2.670 1.00 87.69 185 ALA A C 1
ATOM 1408 O O . ALA A 1 185 ? 8.847 1.863 2.767 1.00 87.69 185 ALA A O 1
ATOM 1409 N N . SER A 1 186 ? 10.871 2.108 3.698 1.00 85.81 186 SER A N 1
ATOM 1410 C CA . SER A 1 186 ? 10.373 2.556 4.999 1.00 85.81 186 SER A CA 1
ATOM 1411 C C . SER A 1 186 ? 9.806 3.977 4.924 1.00 85.81 186 SER A C 1
ATOM 1413 O O . SER A 1 186 ? 8.721 4.224 5.447 1.00 85.81 186 SER A O 1
ATOM 1415 N N . ALA A 1 187 ? 10.447 4.885 4.184 1.00 81.12 187 ALA A N 1
ATOM 1416 C CA . ALA A 1 187 ? 9.926 6.223 3.910 1.00 81.12 187 ALA A CA 1
ATOM 1417 C C . ALA A 1 187 ? 8.620 6.192 3.094 1.00 81.12 187 ALA A C 1
ATOM 1419 O O . ALA A 1 187 ? 7.739 7.019 3.313 1.00 81.12 187 ALA A O 1
ATOM 1420 N N . MET A 1 188 ? 8.450 5.218 2.197 1.00 81.69 188 MET A N 1
ATOM 1421 C CA . MET A 1 188 ? 7.202 5.001 1.456 1.00 81.69 188 MET A CA 1
ATOM 1422 C C . MET A 1 188 ? 6.059 4.490 2.346 1.00 81.69 188 MET A C 1
ATOM 1424 O O . MET A 1 188 ? 4.901 4.834 2.110 1.00 81.69 188 MET A O 1
ATOM 1428 N N . ALA A 1 189 ? 6.362 3.681 3.367 1.00 81.62 189 ALA A N 1
ATOM 1429 C CA . ALA A 1 189 ? 5.373 3.193 4.332 1.00 81.62 189 ALA A CA 1
ATOM 1430 C C . ALA A 1 189 ? 5.017 4.253 5.388 1.00 81.62 189 ALA A C 1
ATOM 1432 O O . ALA A 1 189 ? 3.861 4.391 5.781 1.00 81.62 189 ALA A O 1
ATOM 1433 N N . THR A 1 190 ? 5.997 5.037 5.832 1.00 76.25 190 THR A N 1
ATOM 1434 C CA . THR A 1 190 ? 5.819 6.127 6.796 1.00 76.25 190 THR A CA 1
ATOM 1435 C C . THR A 1 190 ? 6.459 7.397 6.239 1.00 76.25 190 THR A C 1
ATOM 1437 O O . THR A 1 190 ? 7.607 7.694 6.584 1.00 76.25 190 THR A O 1
ATOM 1440 N N . PRO A 1 191 ? 5.763 8.153 5.370 1.00 60.38 191 PRO A N 1
ATOM 1441 C CA . PRO A 1 191 ? 6.320 9.359 4.772 1.00 60.38 191 PRO A CA 1
ATOM 1442 C C . PRO A 1 191 ? 6.452 10.443 5.843 1.00 60.38 191 PRO A C 1
ATOM 1444 O O . PRO A 1 191 ? 5.556 11.254 6.054 1.00 60.38 191 PRO A O 1
ATOM 1447 N N . HIS A 1 192 ? 7.576 10.434 6.557 1.00 52.59 192 HIS A N 1
ATOM 1448 C CA . HIS A 1 192 ? 7.930 11.486 7.504 1.00 52.59 192 HIS A CA 1
ATOM 1449 C C . HIS A 1 192 ? 8.457 12.732 6.778 1.00 52.59 192 HIS A C 1
ATOM 1451 O O . HIS A 1 192 ? 8.344 13.826 7.320 1.00 52.59 192 HIS A O 1
ATOM 1457 N N . PHE A 1 193 ? 8.938 12.590 5.534 1.00 44.94 193 PHE A N 1
ATOM 1458 C CA . PHE A 1 193 ? 9.412 13.678 4.677 1.00 44.94 193 PHE A CA 1
ATOM 1459 C C . PHE A 1 193 ? 9.307 13.268 3.198 1.00 44.94 193 PHE A C 1
ATOM 1461 O O . PHE A 1 193 ? 10.096 12.459 2.718 1.00 44.94 193 PHE A O 1
ATOM 1468 N N . GLY A 1 194 ? 8.329 13.804 2.465 1.00 45.31 194 GLY A N 1
ATOM 1469 C CA . GLY A 1 194 ? 8.149 13.515 1.039 1.00 45.31 194 GLY A CA 1
ATOM 1470 C C . GLY A 1 194 ? 6.797 13.991 0.522 1.00 45.31 194 GLY A C 1
ATOM 1471 O O . GLY A 1 194 ? 5.848 14.140 1.293 1.00 45.31 194 GLY A O 1
ATOM 1472 N N . LYS A 1 195 ? 6.697 14.248 -0.786 1.00 53.16 195 LYS A N 1
ATOM 1473 C CA . LYS A 1 195 ? 5.377 14.370 -1.417 1.00 53.16 195 LYS A CA 1
ATOM 1474 C C . LYS A 1 195 ? 4.752 12.967 -1.415 1.00 53.16 195 LYS A C 1
ATOM 1476 O O . LYS A 1 195 ? 5.477 12.013 -1.703 1.00 53.16 195 LYS A O 1
ATOM 1481 N N . PRO A 1 196 ? 3.456 12.812 -1.081 1.00 59.78 196 PRO A N 1
ATOM 1482 C CA . PRO A 1 196 ? 2.786 11.524 -1.228 1.00 59.78 196 PRO A CA 1
ATOM 1483 C C . PRO A 1 196 ? 2.911 11.036 -2.676 1.00 59.78 196 PRO A C 1
ATOM 1485 O O . PRO A 1 196 ? 3.234 11.822 -3.571 1.00 59.78 196 PRO A O 1
ATOM 1488 N N . TYR A 1 197 ? 2.657 9.745 -2.886 1.00 63.53 197 TYR A N 1
ATOM 1489 C CA . TYR A 1 197 ? 2.657 9.092 -4.193 1.00 63.53 197 TYR A CA 1
ATOM 1490 C C . TYR A 1 197 ? 2.160 10.009 -5.315 1.00 63.53 197 TYR A C 1
ATOM 1492 O O . TYR A 1 197 ? 1.018 10.479 -5.294 1.00 63.53 197 TYR A O 1
ATOM 1500 N N . MET A 1 198 ? 3.041 10.298 -6.273 1.00 61.81 198 MET A N 1
ATOM 1501 C CA . MET A 1 198 ? 2.731 11.228 -7.347 1.00 61.81 198 MET A CA 1
ATOM 1502 C C . MET A 1 198 ? 2.097 10.463 -8.495 1.00 61.81 198 MET A C 1
ATOM 1504 O O . MET A 1 198 ? 2.646 9.487 -8.999 1.00 61.81 198 MET A O 1
ATOM 1508 N N . ALA A 1 199 ? 0.934 10.936 -8.918 1.00 59.56 199 ALA A N 1
ATOM 1509 C CA . ALA A 1 199 ? 0.303 10.480 -10.135 1.00 59.56 199 ALA A CA 1
ATOM 1510 C C . ALA A 1 199 ? 0.347 11.592 -11.165 1.00 59.56 199 ALA A C 1
ATOM 1512 O O . ALA A 1 199 ? -0.012 12.736 -10.884 1.00 59.56 199 ALA A O 1
ATOM 1513 N N . SER A 1 200 ? 0.779 11.233 -12.363 1.00 58.16 200 SER A N 1
ATOM 1514 C CA . SER A 1 200 ? 0.809 12.119 -13.523 1.00 58.16 200 SER A CA 1
ATOM 1515 C C . SER A 1 200 ? -0.595 12.529 -13.984 1.00 58.16 200 SER A C 1
ATOM 1517 O O . SER A 1 200 ? -0.767 13.596 -14.573 1.00 58.16 200 SER A O 1
ATOM 1519 N N . ARG A 1 201 ? -1.605 11.699 -13.688 1.00 55.12 201 ARG A N 1
ATOM 1520 C CA . ARG A 1 201 ? -2.967 11.837 -14.201 1.00 55.12 201 ARG A CA 1
ATOM 1521 C C . ARG A 1 201 ? -3.979 12.125 -13.100 1.00 55.12 201 ARG A C 1
ATOM 1523 O O . ARG A 1 201 ? -4.038 11.433 -12.087 1.00 55.12 201 ARG A O 1
ATOM 1530 N N . ILE A 1 202 ? -4.841 13.105 -13.361 1.00 51.53 202 ILE A N 1
ATOM 1531 C CA . ILE A 1 202 ? -6.033 13.376 -12.554 1.00 51.53 202 ILE A CA 1
ATOM 1532 C C . ILE A 1 202 ? -7.044 12.252 -12.795 1.00 51.53 202 ILE A C 1
ATOM 1534 O O . ILE A 1 202 ? -7.344 11.909 -13.942 1.00 51.53 202 ILE A O 1
ATOM 1538 N N . ASN A 1 203 ? -7.603 11.694 -11.724 1.00 51.72 203 ASN A N 1
ATOM 1539 C CA . ASN A 1 203 ? -8.664 10.702 -11.830 1.00 51.72 203 ASN A CA 1
ATOM 1540 C C . ASN A 1 203 ? -9.933 11.300 -12.460 1.00 51.72 203 ASN A C 1
ATOM 1542 O O . ASN A 1 203 ? -10.719 11.977 -11.795 1.00 51.72 203 ASN A O 1
ATOM 1546 N N . SER A 1 204 ? -10.195 10.979 -13.724 1.00 53.81 204 SER A N 1
ATOM 1547 C CA . SER A 1 204 ? -11.413 11.415 -14.409 1.00 53.81 204 SER A CA 1
ATOM 1548 C C . SER A 1 204 ? -12.695 10.825 -13.812 1.00 53.81 204 SER A C 1
ATOM 1550 O O . SER A 1 204 ? -13.752 11.439 -13.934 1.00 53.81 204 SER A O 1
ATOM 1552 N N . ALA A 1 205 ? -12.627 9.689 -13.102 1.00 50.03 205 ALA A N 1
ATOM 1553 C CA . ALA A 1 205 ? -13.785 9.112 -12.415 1.00 50.03 205 ALA A CA 1
ATOM 1554 C C . ALA A 1 205 ? -14.240 9.953 -11.209 1.00 50.03 205 ALA A C 1
ATOM 1556 O O . ALA A 1 205 ? -15.410 9.896 -10.845 1.00 50.03 205 ALA A O 1
ATOM 1557 N N . ALA A 1 206 ? -13.347 10.760 -10.626 1.00 50.78 206 ALA A N 1
ATOM 1558 C CA . ALA A 1 206 ? -13.693 11.712 -9.569 1.00 50.78 206 ALA A CA 1
ATOM 1559 C C . ALA A 1 206 ? -14.287 13.022 -10.107 1.00 50.78 206 ALA A C 1
ATOM 1561 O O . ALA A 1 206 ? -14.873 13.785 -9.348 1.00 50.78 206 ALA A O 1
ATOM 1562 N N . LEU A 1 207 ? -14.146 13.288 -11.410 1.00 54.78 207 LEU A N 1
ATOM 1563 C CA . LEU A 1 207 ? -14.663 14.501 -12.047 1.00 54.78 207 LEU A CA 1
ATOM 1564 C C . LEU A 1 207 ? -16.134 14.365 -12.480 1.00 54.78 207 LEU A C 1
ATOM 1566 O O . LEU A 1 207 ? -16.765 15.373 -12.781 1.00 54.78 207 LEU A O 1
ATOM 1570 N N . GLY A 1 208 ? -16.677 13.140 -12.537 1.00 49.28 208 GLY A N 1
ATOM 1571 C CA . GLY A 1 208 ? -17.961 12.852 -13.192 1.00 49.28 208 GLY A CA 1
ATOM 1572 C C . GLY A 1 208 ? -19.121 12.404 -12.299 1.00 49.28 208 GLY A C 1
ATOM 1573 O O . GLY A 1 208 ? -20.222 12.225 -12.813 1.00 49.28 208 GLY A O 1
ATOM 1574 N N . ALA A 1 209 ? -18.929 12.195 -10.996 1.00 47.44 209 ALA A N 1
ATOM 1575 C CA . ALA A 1 209 ? -19.990 11.676 -10.133 1.00 47.44 209 ALA A CA 1
ATOM 1576 C C . ALA A 1 209 ? -19.870 12.200 -8.701 1.00 47.44 209 ALA A C 1
ATOM 1578 O O . ALA A 1 209 ? -18.784 12.529 -8.235 1.00 47.44 209 ALA A O 1
ATOM 1579 N N . SER A 1 210 ? -20.990 12.183 -7.979 1.00 52.94 210 SER A N 1
ATOM 1580 C CA . SER A 1 210 ? -21.150 12.359 -6.525 1.00 52.94 210 SER A CA 1
ATOM 1581 C C . SER A 1 210 ? -20.365 11.337 -5.670 1.00 52.94 210 SER A C 1
ATOM 1583 O O . SER A 1 210 ? -20.705 11.068 -4.517 1.00 52.94 210 SER A O 1
ATOM 1585 N N . THR A 1 211 ? -19.305 10.751 -6.229 1.00 50.62 211 THR A N 1
ATOM 1586 C CA . THR A 1 211 ? -18.349 9.876 -5.569 1.00 50.62 211 THR A CA 1
ATOM 1587 C C . THR A 1 211 ? -17.571 10.690 -4.546 1.00 50.62 211 THR A C 1
ATOM 1589 O O . THR A 1 211 ? -16.826 11.608 -4.887 1.00 50.62 211 THR A O 1
ATOM 1592 N N . LYS A 1 212 ? -17.748 10.352 -3.267 1.00 51.69 212 LYS A N 1
ATOM 1593 C CA . LYS A 1 212 ? -16.950 10.933 -2.188 1.00 51.69 212 LYS A CA 1
ATOM 1594 C C . LYS A 1 212 ? -15.498 10.519 -2.394 1.00 51.69 212 LYS A C 1
ATOM 1596 O O . LYS A 1 212 ? -15.182 9.332 -2.419 1.00 51.69 212 LYS A O 1
ATOM 1601 N N . VAL A 1 213 ? -14.638 11.510 -2.588 1.00 52.75 213 VAL A N 1
ATOM 1602 C CA . VAL A 1 213 ? -13.206 11.318 -2.790 1.00 52.75 213 VAL A CA 1
ATOM 1603 C C . VAL A 1 213 ? -12.570 10.950 -1.454 1.00 52.75 213 VAL A C 1
ATOM 1605 O O . VAL A 1 213 ? -12.495 11.787 -0.557 1.00 52.75 213 VAL A O 1
ATOM 1608 N N . GLY A 1 214 ? -12.115 9.703 -1.311 1.00 55.59 214 GLY A N 1
ATOM 1609 C CA . GLY A 1 214 ? -11.185 9.353 -0.239 1.00 55.59 214 GLY A CA 1
ATOM 1610 C C . GLY A 1 214 ? -9.842 10.037 -0.491 1.00 55.59 214 GLY A C 1
ATOM 1611 O O . GLY A 1 214 ? -9.326 9.959 -1.608 1.00 55.59 214 GLY A O 1
ATOM 1612 N N . ILE A 1 215 ? -9.292 10.721 0.518 1.00 53.06 215 ILE A N 1
ATOM 1613 C CA . ILE A 1 215 ? -8.000 11.421 0.381 1.00 53.06 215 ILE A CA 1
ATOM 1614 C C . ILE A 1 215 ? -6.806 10.453 0.441 1.00 53.06 215 ILE A C 1
ATOM 1616 O O . ILE A 1 215 ? -5.740 10.793 -0.059 1.00 53.06 215 ILE A O 1
ATOM 1620 N N . ASP A 1 216 ? -6.999 9.249 1.003 1.00 69.00 216 ASP A N 1
ATOM 1621 C CA . ASP A 1 216 ? -5.936 8.268 1.247 1.00 69.00 216 ASP A CA 1
ATOM 1622 C C . ASP A 1 216 ? -6.250 6.875 0.696 1.00 69.00 216 ASP A C 1
ATOM 1624 O O . ASP A 1 216 ? -7.397 6.408 0.689 1.00 69.00 216 ASP A O 1
ATOM 1628 N N . HIS A 1 217 ? -5.191 6.187 0.262 1.00 74.50 217 HIS A N 1
ATOM 1629 C CA . HIS A 1 217 ? -5.303 4.869 -0.339 1.00 74.50 217 HIS A CA 1
ATOM 1630 C C . HIS A 1 217 ? -5.361 3.726 0.708 1.00 74.50 217 HIS A C 1
ATOM 1632 O O . HIS A 1 217 ? -4.816 3.841 1.801 1.00 74.50 217 HIS A O 1
ATOM 1638 N N . PRO A 1 218 ? -5.977 2.577 0.386 1.00 79.94 218 PRO A N 1
ATOM 1639 C CA . PRO A 1 218 ? -6.219 1.457 1.303 1.00 79.94 218 PRO A CA 1
ATOM 1640 C C . PRO A 1 218 ? -4.978 0.632 1.597 1.00 79.94 218 PRO A C 1
ATOM 1642 O O . PRO A 1 218 ? -4.928 -0.081 2.588 1.00 79.94 218 PRO A O 1
ATOM 1645 N N . TYR A 1 219 ? -3.958 0.755 0.754 1.00 82.88 219 TYR A N 1
ATOM 1646 C CA . TYR A 1 219 ? -2.652 0.139 0.963 1.00 82.88 219 TYR A CA 1
ATOM 1647 C C . TYR A 1 219 ? -1.638 1.174 1.443 1.00 82.88 219 TYR A C 1
ATOM 1649 O O . TYR A 1 219 ? -0.469 1.089 1.108 1.00 82.88 219 TYR A O 1
ATOM 1657 N N . VAL A 1 220 ? -2.076 2.210 2.157 1.00 81.56 220 VAL A N 1
ATOM 1658 C CA . VAL A 1 220 ? -1.160 3.159 2.791 1.00 81.56 220 VAL A CA 1
ATOM 1659 C C . VAL A 1 220 ? -0.568 2.536 4.062 1.00 81.56 220 VAL A C 1
ATOM 1661 O O . VAL A 1 220 ? -1.127 1.577 4.604 1.00 81.56 220 VAL A O 1
ATOM 1664 N N . GLY A 1 221 ? 0.563 3.046 4.547 1.00 85.06 221 GLY A N 1
ATOM 1665 C CA . GLY A 1 221 ? 1.224 2.476 5.718 1.00 85.06 221 GLY A CA 1
ATOM 1666 C C . GLY A 1 221 ? 1.976 1.189 5.386 1.00 85.06 221 GLY A C 1
ATOM 1667 O O . GLY A 1 221 ? 2.435 0.977 4.258 1.00 85.06 221 GLY A O 1
ATOM 1668 N N . LEU A 1 222 ? 2.066 0.291 6.365 1.00 89.50 222 LEU A N 1
ATOM 1669 C CA . LEU A 1 222 ? 2.664 -1.032 6.198 1.00 89.50 222 LEU A CA 1
ATOM 1670 C C . LEU A 1 222 ? 1.932 -1.894 5.165 1.00 89.50 222 LEU A C 1
ATOM 1672 O O . LEU A 1 222 ? 2.573 -2.721 4.522 1.00 89.50 222 LEU A O 1
ATOM 1676 N N . ALA A 1 223 ? 0.632 -1.673 4.952 1.00 88.56 223 ALA A N 1
ATOM 1677 C CA . ALA A 1 223 ? -0.169 -2.463 4.019 1.00 88.56 223 ALA A CA 1
ATOM 1678 C C . ALA A 1 223 ? 0.337 -2.361 2.574 1.00 88.56 223 ALA A C 1
ATOM 1680 O O . ALA A 1 223 ? 0.173 -3.305 1.805 1.00 88.56 223 ALA A O 1
ATOM 1681 N N . GLY A 1 224 ? 0.955 -1.236 2.206 1.00 85.56 224 GLY A N 1
ATOM 1682 C CA . GLY A 1 224 ? 1.561 -1.040 0.892 1.00 85.56 224 GLY A CA 1
ATOM 1683 C C . GLY A 1 224 ? 3.061 -1.219 0.855 1.00 85.56 224 GLY A C 1
ATOM 1684 O O . GLY A 1 224 ? 3.583 -1.236 -0.255 1.00 85.56 224 GLY A O 1
ATOM 1685 N N . LYS A 1 225 ? 3.744 -1.355 2.004 1.00 89.44 225 LYS A N 1
ATOM 1686 C CA . LYS A 1 225 ? 5.211 -1.297 2.094 1.00 89.44 225 LYS A CA 1
ATOM 1687 C C . LYS A 1 225 ? 5.858 -2.130 0.976 1.00 89.44 225 LYS A C 1
ATOM 1689 O O . LYS A 1 225 ? 5.544 -3.320 0.852 1.00 89.44 225 LYS A O 1
ATOM 1694 N N . PRO A 1 226 ? 6.731 -1.529 0.153 1.00 90.06 226 PRO A N 1
ATOM 1695 C CA . PRO A 1 226 ? 7.369 -2.252 -0.926 1.00 90.06 226 PRO A CA 1
ATOM 1696 C C . PRO A 1 226 ? 8.533 -3.089 -0.398 1.00 90.06 226 PRO A C 1
ATOM 1698 O O . PRO A 1 226 ? 9.189 -2.742 0.582 1.00 90.06 226 PRO A O 1
ATOM 1701 N N . THR A 1 227 ? 8.817 -4.176 -1.098 1.00 92.44 227 THR A N 1
ATOM 1702 C CA . THR A 1 227 ? 10.087 -4.890 -1.032 1.00 92.44 227 THR A CA 1
ATOM 1703 C C . THR A 1 227 ? 10.724 -4.797 -2.407 1.00 92.44 227 THR A C 1
ATOM 1705 O O . THR A 1 227 ? 10.163 -5.270 -3.399 1.00 92.44 227 THR A O 1
ATOM 1708 N N . PHE A 1 228 ? 11.883 -4.151 -2.465 1.00 92.31 228 PHE A N 1
ATOM 1709 C CA . PHE A 1 228 ? 12.655 -4.012 -3.689 1.00 92.31 228 PHE A CA 1
ATOM 1710 C C . PHE A 1 228 ? 13.635 -5.169 -3.820 1.00 92.31 228 PHE A C 1
ATOM 1712 O O . PHE A 1 228 ? 14.381 -5.469 -2.890 1.00 92.31 228 PHE A O 1
ATOM 1719 N N . THR A 1 229 ? 13.671 -5.780 -4.996 1.00 91.62 229 THR A N 1
ATOM 1720 C CA . THR A 1 229 ? 14.691 -6.763 -5.357 1.00 91.62 229 THR A CA 1
ATOM 1721 C C . THR A 1 229 ? 15.488 -6.203 -6.518 1.00 91.62 229 THR A C 1
ATOM 1723 O O . THR A 1 229 ? 14.935 -5.975 -7.592 1.00 91.62 229 THR A O 1
ATOM 1726 N N . LYS A 1 230 ? 16.783 -5.961 -6.307 1.00 89.38 230 LYS A N 1
ATOM 1727 C CA . LYS A 1 230 ? 17.685 -5.470 -7.356 1.00 89.38 230 LYS A CA 1
ATOM 1728 C C . LYS A 1 230 ? 17.688 -6.446 -8.532 1.00 89.38 230 LYS A C 1
ATOM 1730 O O . LYS A 1 230 ? 17.713 -7.664 -8.326 1.00 89.38 230 LYS A O 1
ATOM 1735 N N . ALA A 1 231 ? 17.654 -5.923 -9.753 1.00 85.81 231 ALA A N 1
ATOM 1736 C CA . ALA A 1 231 ? 17.877 -6.771 -10.915 1.00 85.81 231 ALA A CA 1
ATOM 1737 C C . ALA A 1 231 ? 19.329 -7.261 -10.905 1.00 85.81 231 ALA A C 1
ATOM 1739 O O . ALA A 1 231 ? 20.224 -6.572 -10.426 1.00 85.81 231 ALA A O 1
ATOM 1740 N N . ASN A 1 232 ? 19.561 -8.450 -11.443 1.00 83.25 232 ASN A N 1
ATOM 1741 C CA . ASN A 1 232 ? 20.850 -8.788 -12.020 1.00 83.25 232 ASN A CA 1
ATOM 1742 C C . ASN A 1 232 ? 20.739 -8.396 -13.489 1.00 83.25 232 ASN A C 1
ATOM 1744 O O . ASN A 1 232 ? 19.809 -8.837 -14.165 1.00 83.25 232 ASN A O 1
ATOM 1748 N N . LEU A 1 233 ? 21.631 -7.529 -13.943 1.00 80.38 233 LEU A N 1
ATOM 1749 C CA . LEU A 1 233 ? 21.745 -7.151 -15.339 1.00 80.38 233 LEU A CA 1
ATOM 1750 C C . LEU A 1 233 ? 23.229 -7.057 -15.636 1.00 80.38 233 LEU A C 1
ATOM 1752 O O . LEU A 1 233 ? 23.937 -6.280 -15.002 1.00 80.38 233 LEU A O 1
ATOM 1756 N N . ASN A 1 234 ? 23.690 -7.876 -16.566 1.00 78.88 234 ASN A N 1
ATOM 1757 C CA . ASN A 1 234 ? 25.074 -7.896 -16.980 1.00 78.88 234 ASN A CA 1
ATOM 1758 C C . ASN A 1 234 ? 25.133 -7.971 -18.497 1.00 78.88 234 ASN A C 1
ATOM 1760 O O . ASN A 1 234 ? 24.637 -8.924 -19.105 1.00 78.88 234 ASN A O 1
ATOM 1764 N N . PHE A 1 235 ? 25.773 -6.976 -19.086 1.00 75.69 235 PHE A N 1
ATOM 1765 C CA . PHE A 1 235 ? 26.131 -6.994 -20.482 1.00 75.69 235 PHE A CA 1
ATOM 1766 C C . PHE A 1 235 ? 27.578 -7.486 -20.602 1.00 75.69 235 PHE A C 1
ATOM 1768 O O . PHE A 1 235 ? 28.526 -6.819 -20.197 1.00 75.69 235 PHE A O 1
ATOM 1775 N N . GLY A 1 236 ? 27.762 -8.690 -21.138 1.00 68.44 236 GLY A N 1
ATOM 1776 C CA . GLY A 1 236 ? 29.080 -9.271 -21.356 1.00 68.44 236 GLY A CA 1
ATOM 1777 C C . GLY A 1 236 ? 29.887 -8.435 -22.346 1.00 68.44 236 GLY A C 1
ATOM 1778 O O . GLY A 1 236 ? 29.558 -8.393 -23.538 1.00 68.44 236 GLY A O 1
ATOM 1779 N N . VAL A 1 237 ? 30.963 -7.812 -21.866 1.00 64.69 237 VAL A N 1
ATOM 1780 C CA . VAL A 1 237 ? 31.906 -7.058 -22.697 1.00 64.69 237 VAL A CA 1
ATOM 1781 C C . VAL A 1 237 ? 33.106 -7.916 -23.093 1.00 64.69 237 VAL A C 1
ATOM 1783 O O . VAL A 1 237 ? 33.610 -8.738 -22.327 1.00 64.69 237 VAL A O 1
ATOM 1786 N N . THR A 1 238 ? 33.593 -7.702 -24.314 1.00 60.25 238 THR A N 1
ATOM 1787 C CA . THR A 1 238 ? 34.717 -8.462 -24.892 1.00 60.25 238 THR A CA 1
ATOM 1788 C C . THR A 1 238 ? 36.048 -8.180 -24.173 1.00 60.25 238 THR A C 1
ATOM 1790 O O . THR A 1 238 ? 36.962 -9.000 -24.198 1.00 60.25 238 THR A O 1
ATOM 1793 N N . SER A 1 239 ? 36.161 -7.030 -23.503 1.00 58.94 239 SER A N 1
ATOM 1794 C CA . SER A 1 239 ? 37.381 -6.542 -22.847 1.00 58.94 239 SER A CA 1
ATOM 1795 C C . SER A 1 239 ? 37.662 -7.171 -21.473 1.00 58.94 239 SER A C 1
ATOM 1797 O O . SER A 1 239 ? 38.712 -6.906 -20.890 1.00 58.94 239 SER A O 1
ATOM 1799 N N . GLY A 1 240 ? 36.749 -7.990 -20.933 1.00 56.56 240 GLY A N 1
ATOM 1800 C CA . GLY A 1 240 ? 36.879 -8.573 -19.590 1.00 56.56 240 GLY A CA 1
ATOM 1801 C C . GLY A 1 240 ? 36.733 -7.564 -18.441 1.00 56.56 240 GLY A C 1
ATOM 1802 O O . GLY A 1 240 ? 36.888 -7.942 -17.280 1.00 56.56 240 GLY A O 1
ATOM 1803 N N . SER A 1 241 ? 36.430 -6.296 -18.746 1.00 59.56 241 SER A N 1
ATOM 1804 C CA . SER A 1 241 ? 36.032 -5.296 -17.753 1.00 59.56 241 SER A CA 1
ATOM 1805 C C . SER A 1 241 ? 34.616 -5.592 -17.251 1.00 59.56 241 SER A C 1
ATOM 1807 O O . SER A 1 241 ? 33.809 -6.180 -17.962 1.00 59.56 241 SER A O 1
ATOM 1809 N N . LEU A 1 242 ? 34.286 -5.197 -16.023 1.00 60.06 242 LEU A N 1
ATOM 1810 C CA . LEU A 1 242 ? 32.892 -5.227 -15.578 1.00 60.06 242 LEU A CA 1
ATOM 1811 C C . LEU A 1 242 ? 32.119 -4.139 -16.327 1.00 60.06 242 LEU A C 1
ATOM 1813 O O . LEU A 1 242 ? 32.614 -3.012 -16.443 1.00 60.06 242 LEU A O 1
ATOM 1817 N N . ASP A 1 243 ? 30.912 -4.459 -16.798 1.00 67.50 243 ASP A N 1
ATOM 1818 C CA . ASP A 1 243 ? 29.962 -3.415 -17.157 1.00 67.50 243 ASP A CA 1
ATOM 1819 C C . ASP A 1 243 ? 29.545 -2.701 -15.871 1.00 67.50 243 ASP A C 1
ATOM 1821 O O . ASP A 1 243 ? 28.982 -3.288 -14.945 1.00 67.50 243 ASP A O 1
ATOM 1825 N N . THR A 1 244 ? 29.951 -1.444 -15.777 1.00 67.44 244 THR A N 1
ATOM 1826 C CA . THR A 1 244 ? 29.818 -0.629 -14.571 1.00 67.44 244 THR A CA 1
ATOM 1827 C C . THR A 1 244 ? 28.827 0.496 -14.771 1.00 67.44 244 THR A C 1
ATOM 1829 O O . THR A 1 244 ? 28.600 1.255 -13.837 1.00 67.44 244 THR A O 1
ATOM 1832 N N . VAL A 1 245 ? 28.224 0.655 -15.951 1.00 71.81 245 VAL A N 1
ATOM 1833 C CA . VAL A 1 245 ? 27.256 1.729 -16.163 1.00 71.81 245 VAL A CA 1
ATOM 1834 C C . VAL A 1 245 ? 26.205 1.305 -17.171 1.00 71.81 245 VAL A C 1
ATOM 1836 O O . VAL A 1 245 ? 26.501 1.079 -18.341 1.00 71.81 245 VAL A O 1
ATOM 1839 N N . HIS A 1 246 ? 24.950 1.318 -16.726 1.00 76.75 246 HIS A N 1
ATOM 1840 C CA . HIS A 1 246 ? 23.811 1.122 -17.613 1.00 76.75 246 HIS A CA 1
ATOM 1841 C C . HIS A 1 246 ? 23.021 2.413 -17.764 1.00 76.75 246 HIS A C 1
ATOM 1843 O O . HIS A 1 246 ? 22.824 3.170 -16.804 1.00 76.75 246 HIS A O 1
ATOM 1849 N N . THR A 1 247 ? 22.508 2.613 -18.968 1.00 79.38 247 THR A N 1
ATOM 1850 C CA . THR A 1 247 ? 21.545 3.656 -19.283 1.00 79.38 247 THR A CA 1
ATOM 1851 C C . THR A 1 247 ? 20.213 3.015 -19.643 1.00 79.38 247 THR A C 1
ATOM 1853 O O . THR A 1 247 ? 20.136 2.108 -20.471 1.00 79.38 247 THR A O 1
ATOM 1856 N N . THR A 1 248 ? 19.153 3.514 -19.013 1.00 84.44 248 THR A N 1
ATOM 1857 C CA . THR A 1 248 ? 17.770 3.153 -19.316 1.00 84.44 248 THR A CA 1
ATOM 1858 C C . THR A 1 248 ? 17.122 4.239 -20.162 1.00 84.44 248 THR A C 1
ATOM 1860 O O . THR A 1 248 ? 17.157 5.415 -19.794 1.00 84.44 248 THR A O 1
ATOM 1863 N N . PHE A 1 249 ? 16.472 3.839 -21.250 1.00 83.56 249 PHE A N 1
ATOM 1864 C CA . PHE A 1 249 ? 15.657 4.701 -22.098 1.00 83.56 249 PHE A CA 1
ATOM 1865 C C . PHE A 1 249 ? 14.200 4.254 -22.084 1.00 83.56 249 PHE A C 1
ATOM 1867 O O . PHE A 1 249 ? 13.904 3.063 -22.150 1.00 83.56 249 PHE A O 1
ATOM 1874 N N . PHE A 1 250 ? 13.286 5.218 -22.055 1.00 85.94 250 PHE A N 1
ATOM 1875 C CA . PHE A 1 250 ? 11.849 4.975 -22.003 1.00 85.94 250 PHE A CA 1
ATOM 1876 C C . PHE A 1 250 ? 11.206 5.472 -23.290 1.00 85.94 250 PHE A C 1
ATOM 1878 O O . PHE A 1 250 ? 11.199 6.674 -23.553 1.00 85.94 250 PHE A O 1
ATOM 1885 N N . ALA A 1 251 ? 10.642 4.568 -24.087 1.00 83.88 251 ALA A N 1
ATOM 1886 C CA . ALA A 1 251 ? 9.909 4.948 -25.283 1.00 83.88 251 ALA A CA 1
ATOM 1887 C C . ALA A 1 251 ? 8.628 5.721 -24.957 1.00 83.88 251 ALA A C 1
ATOM 1889 O O . ALA A 1 251 ? 8.096 5.599 -23.851 1.00 83.88 251 ALA A O 1
ATOM 1890 N N . PRO A 1 252 ? 8.078 6.493 -25.911 1.00 83.88 252 PRO A N 1
ATOM 1891 C CA . PRO A 1 252 ? 6.731 7.019 -25.762 1.00 83.88 252 PRO A CA 1
ATOM 1892 C C . PRO A 1 252 ? 5.744 5.887 -25.456 1.00 83.88 252 PRO A C 1
ATOM 1894 O O . PRO A 1 252 ? 5.761 4.839 -26.105 1.00 83.88 252 PRO A O 1
ATOM 1897 N N . ARG A 1 253 ? 4.883 6.098 -24.459 1.00 84.56 253 ARG A N 1
ATOM 1898 C CA . ARG A 1 253 ? 3.813 5.158 -24.119 1.00 84.56 253 ARG A CA 1
ATOM 1899 C C . ARG A 1 253 ? 2.829 5.062 -25.287 1.00 84.56 253 ARG A C 1
ATOM 1901 O O . ARG A 1 253 ? 2.349 6.081 -25.783 1.00 84.56 253 ARG A O 1
ATOM 1908 N N . THR A 1 254 ? 2.497 3.848 -25.703 1.00 84.62 254 THR A N 1
ATOM 1909 C CA . THR A 1 254 ? 1.504 3.561 -26.741 1.00 84.62 254 THR A CA 1
ATOM 1910 C C . THR A 1 254 ? 0.180 3.131 -26.109 1.00 84.62 254 THR A C 1
ATOM 1912 O O . THR A 1 254 ? 0.144 2.551 -25.024 1.00 84.62 254 THR A O 1
ATOM 1915 N N . SER A 1 255 ? -0.932 3.454 -26.772 1.00 82.44 255 SER A N 1
ATOM 1916 C CA . SER A 1 255 ? -2.282 3.033 -26.379 1.00 82.44 255 SER A CA 1
ATOM 1917 C C . SER A 1 255 ? -2.803 2.034 -27.401 1.00 82.44 255 SER A C 1
ATOM 1919 O O . SER A 1 255 ? -2.744 2.304 -28.600 1.00 82.44 255 SER A O 1
ATOM 1921 N N . SER A 1 256 ? -3.331 0.905 -26.932 1.00 74.56 256 SER A N 1
ATOM 1922 C CA . SER A 1 256 ? -3.940 -0.119 -27.790 1.00 74.56 256 SER A CA 1
ATOM 1923 C C . SER A 1 256 ? -5.466 0.033 -27.915 1.00 74.56 256 SER A C 1
ATOM 1925 O O . SER A 1 256 ? -6.111 -0.807 -28.538 1.00 74.56 256 SER A O 1
ATOM 1927 N N . GLY A 1 257 ? -6.056 1.079 -27.323 1.00 64.75 257 GLY A N 1
ATOM 1928 C CA . GLY A 1 257 ? -7.503 1.156 -27.077 1.00 64.75 257 GLY A CA 1
ATOM 1929 C C . GLY A 1 257 ? -7.883 0.617 -25.690 1.00 64.75 257 GLY A C 1
ATOM 1930 O O . GLY A 1 257 ? -7.041 0.097 -24.962 1.00 64.75 257 GLY A O 1
ATOM 1931 N N . ASP A 1 258 ? -9.135 0.823 -25.270 1.00 64.44 258 ASP A N 1
ATOM 1932 C CA . ASP A 1 258 ? -9.698 0.333 -23.995 1.00 64.44 258 ASP A CA 1
ATOM 1933 C C . ASP A 1 258 ? -8.949 0.743 -22.709 1.00 64.44 258 ASP A C 1
ATOM 1935 O O . ASP A 1 258 ? -8.980 0.034 -21.706 1.00 64.44 258 ASP A O 1
ATOM 1939 N N . ASN A 1 259 ? -8.280 1.905 -22.706 1.00 63.94 259 ASN A N 1
ATOM 1940 C CA . ASN A 1 259 ? -7.383 2.342 -21.618 1.00 63.94 259 ASN A CA 1
ATOM 1941 C C . ASN A 1 259 ? -6.249 1.342 -21.310 1.00 63.94 259 ASN A C 1
ATOM 1943 O O . ASN A 1 259 ? -5.693 1.363 -20.210 1.00 63.94 259 ASN A O 1
ATOM 1947 N N . THR A 1 260 ? -5.891 0.492 -22.273 1.00 75.19 260 THR A N 1
ATOM 1948 C CA . THR A 1 260 ? -4.730 -0.389 -22.177 1.00 75.19 260 THR A CA 1
ATOM 1949 C C . THR A 1 260 ? -3.524 0.318 -22.777 1.00 75.19 260 THR A C 1
ATOM 1951 O O . THR A 1 260 ? -3.556 0.772 -23.925 1.00 75.19 260 THR A O 1
ATOM 1954 N N . PHE A 1 261 ? -2.459 0.412 -21.988 1.00 83.25 261 PHE A N 1
ATOM 1955 C CA . PHE A 1 261 ? -1.225 1.082 -22.370 1.00 83.25 261 PHE A CA 1
ATOM 1956 C C . PHE A 1 261 ? -0.046 0.114 -22.334 1.00 83.25 261 PHE A C 1
ATOM 1958 O O . PHE A 1 261 ? -0.031 -0.846 -21.558 1.00 83.25 261 PHE A O 1
ATOM 1965 N N . SER A 1 262 ? 0.946 0.390 -23.169 1.00 88.12 262 SER A N 1
ATOM 1966 C CA . SER A 1 262 ? 2.223 -0.311 -23.181 1.00 88.12 262 SER A CA 1
ATOM 1967 C C . SER A 1 262 ? 3.364 0.666 -23.416 1.00 88.12 262 SER A C 1
ATOM 1969 O O . SER A 1 262 ? 3.188 1.701 -24.058 1.00 88.12 262 SER A O 1
ATOM 1971 N N . GLN A 1 263 ? 4.549 0.340 -22.925 1.00 88.75 263 GLN A N 1
ATOM 1972 C CA . GLN A 1 263 ? 5.753 1.128 -23.147 1.00 88.75 263 GLN A CA 1
ATOM 1973 C C . GLN A 1 263 ? 6.943 0.200 -23.362 1.00 88.75 263 GLN A C 1
ATOM 1975 O O . GLN A 1 263 ? 7.100 -0.790 -22.651 1.00 88.75 263 GLN A O 1
ATOM 1980 N N . LEU A 1 264 ? 7.785 0.538 -24.338 1.00 88.56 264 LEU A N 1
ATOM 1981 C CA . LEU A 1 264 ? 9.083 -0.104 -24.513 1.00 88.56 264 LEU A CA 1
ATOM 1982 C C . LEU A 1 264 ? 10.118 0.597 -23.634 1.00 88.56 264 LEU A C 1
ATOM 1984 O O . LEU A 1 264 ? 10.179 1.826 -23.591 1.00 88.56 264 LEU A O 1
ATOM 1988 N N . ILE A 1 265 ? 10.939 -0.189 -22.952 1.00 88.31 265 ILE A N 1
ATOM 1989 C CA . ILE A 1 265 ? 12.071 0.270 -22.156 1.00 88.31 265 ILE A CA 1
ATOM 1990 C C . ILE A 1 265 ? 13.315 -0.418 -22.697 1.00 88.31 265 ILE A C 1
ATOM 1992 O O . ILE A 1 265 ? 13.341 -1.638 -22.834 1.00 88.31 265 ILE A O 1
ATOM 1996 N N . PHE A 1 266 ? 14.343 0.369 -22.991 1.00 84.94 266 PHE A N 1
ATOM 1997 C CA . PHE A 1 266 ? 15.624 -0.127 -23.474 1.00 84.94 266 PHE A CA 1
ATOM 1998 C C . PHE A 1 266 ? 16.672 0.018 -22.379 1.00 84.94 266 PHE A C 1
ATOM 2000 O O . PHE A 1 266 ? 16.828 1.096 -21.807 1.00 84.94 266 PHE A O 1
ATOM 2007 N N . LEU A 1 267 ? 17.403 -1.058 -22.114 1.00 83.50 267 LEU A N 1
ATOM 2008 C CA . LEU A 1 267 ? 18.529 -1.090 -21.188 1.00 83.50 267 LEU A CA 1
ATOM 2009 C C . LEU A 1 267 ? 19.796 -1.366 -21.992 1.00 83.50 267 LEU A C 1
ATOM 2011 O O . LEU A 1 267 ? 19.846 -2.343 -22.736 1.00 83.50 267 LEU A O 1
ATOM 2015 N N . THR A 1 268 ? 20.807 -0.516 -21.852 1.00 77.44 268 THR A N 1
ATOM 2016 C CA . THR A 1 268 ? 22.068 -0.623 -22.601 1.00 77.44 268 THR A CA 1
ATOM 2017 C C . THR A 1 268 ? 23.258 -0.281 -21.716 1.00 77.44 268 THR A C 1
ATOM 2019 O O . THR A 1 268 ? 23.120 0.480 -20.756 1.00 77.44 268 THR A O 1
ATOM 2022 N N . ASN A 1 269 ? 24.427 -0.810 -22.067 1.00 73.12 269 ASN A N 1
ATOM 2023 C CA . ASN A 1 269 ? 25.714 -0.412 -21.503 1.00 73.12 269 ASN A CA 1
ATOM 2024 C C . ASN A 1 269 ? 26.194 0.939 -22.074 1.00 73.12 269 ASN A C 1
ATOM 2026 O O . ASN A 1 269 ? 25.589 1.490 -23.003 1.00 73.12 269 ASN A O 1
ATOM 2030 N N . ILE A 1 270 ? 27.296 1.474 -21.533 1.00 66.62 270 ILE A N 1
ATOM 2031 C CA . ILE A 1 270 ? 28.004 2.618 -22.133 1.00 66.62 270 ILE A CA 1
ATOM 2032 C C . ILE A 1 270 ? 28.548 2.252 -23.525 1.00 66.62 270 ILE A C 1
ATOM 2034 O O . ILE A 1 270 ? 29.089 1.170 -23.745 1.00 66.62 270 ILE A O 1
ATOM 2038 N N . ALA A 1 271 ? 28.435 3.206 -24.455 1.00 54.47 271 ALA A N 1
ATOM 2039 C CA . ALA A 1 271 ? 28.916 3.113 -25.830 1.00 54.47 271 ALA A CA 1
ATOM 2040 C C . ALA A 1 271 ? 30.402 2.704 -25.930 1.00 54.47 271 ALA A C 1
ATOM 2042 O O . ALA A 1 271 ? 31.260 3.301 -25.281 1.00 54.47 271 ALA A O 1
ATOM 2043 N N . GLY A 1 272 ? 30.705 1.730 -26.799 1.00 53.03 272 GLY A N 1
ATOM 2044 C CA . GLY A 1 272 ? 32.076 1.390 -27.207 1.00 53.03 272 GLY A CA 1
ATOM 2045 C C . GLY A 1 272 ? 32.422 -0.100 -27.191 1.00 53.03 272 GLY A C 1
ATOM 2046 O O . GLY A 1 272 ? 33.273 -0.516 -27.975 1.00 53.03 272 GLY A O 1
ATOM 2047 N N . ASP A 1 273 ? 31.738 -0.908 -26.376 1.00 53.41 273 ASP A N 1
ATOM 2048 C CA . ASP A 1 273 ? 32.010 -2.345 -26.269 1.00 53.41 273 ASP A CA 1
ATOM 2049 C C . ASP A 1 273 ? 31.007 -3.184 -27.070 1.00 53.41 273 ASP A C 1
ATOM 2051 O O . ASP A 1 273 ? 29.791 -3.017 -26.967 1.00 53.41 273 ASP A O 1
ATOM 2055 N N . ALA A 1 274 ? 31.518 -4.127 -27.868 1.00 57.22 274 ALA A N 1
ATOM 2056 C CA . ALA A 1 274 ? 30.683 -5.112 -28.544 1.00 57.22 274 ALA A CA 1
ATOM 2057 C C . ALA A 1 274 ? 30.007 -6.019 -27.504 1.00 57.22 274 ALA A C 1
ATOM 2059 O O . ALA A 1 274 ? 30.686 -6.741 -26.766 1.00 57.22 274 ALA A O 1
ATOM 2060 N N . LEU A 1 275 ? 28.671 -5.986 -27.472 1.00 59.50 275 LEU A N 1
ATOM 2061 C CA . LEU A 1 275 ? 27.865 -6.854 -26.623 1.00 59.50 275 LEU A CA 1
ATOM 2062 C C . LEU A 1 275 ? 27.886 -8.296 -27.131 1.00 59.50 275 LEU A C 1
ATOM 2064 O O . LEU A 1 275 ? 27.428 -8.586 -28.244 1.00 59.50 275 LEU A O 1
ATOM 2068 N N . THR A 1 276 ? 28.402 -9.186 -26.282 1.00 64.12 276 THR A N 1
ATOM 2069 C CA . THR A 1 276 ? 28.506 -10.628 -26.552 1.00 64.12 276 THR A CA 1
ATOM 2070 C C . THR A 1 276 ? 27.274 -11.377 -26.051 1.00 64.12 276 THR A C 1
ATOM 2072 O O . THR A 1 276 ? 26.567 -11.993 -26.844 1.00 64.12 276 THR A O 1
ATOM 2075 N N . THR A 1 277 ? 26.972 -11.247 -24.759 1.00 73.56 277 THR A N 1
ATOM 2076 C CA . THR A 1 277 ? 25.852 -11.912 -24.081 1.00 73.56 277 THR A CA 1
ATOM 2077 C C . THR A 1 277 ? 25.164 -10.923 -23.153 1.00 73.56 277 THR A C 1
ATOM 2079 O O . THR A 1 277 ? 25.833 -10.108 -22.523 1.00 73.56 277 THR A O 1
ATOM 2082 N N . VAL A 1 278 ? 23.842 -11.008 -23.023 1.00 78.06 278 VAL A N 1
ATOM 2083 C CA . VAL A 1 278 ? 23.096 -10.292 -21.982 1.00 78.06 278 VAL A CA 1
ATOM 2084 C C . VAL A 1 278 ? 22.568 -11.313 -20.992 1.00 78.06 278 VAL A C 1
ATOM 2086 O O . VAL A 1 278 ? 21.873 -12.244 -21.378 1.00 78.06 278 VAL A O 1
ATOM 2089 N N . THR A 1 279 ? 22.907 -11.142 -19.720 1.00 81.25 279 THR A N 1
ATOM 2090 C CA . THR A 1 279 ? 22.395 -11.974 -18.630 1.00 81.25 279 THR A CA 1
ATOM 2091 C C . THR A 1 279 ? 21.533 -11.107 -17.730 1.00 81.25 279 THR A C 1
ATOM 2093 O O . THR A 1 279 ? 21.989 -10.066 -17.256 1.00 81.25 279 THR A O 1
ATOM 2096 N N . HIS A 1 280 ? 20.304 -11.540 -17.455 1.00 87.00 280 HIS A N 1
ATOM 2097 C CA . HIS A 1 280 ? 19.426 -10.852 -16.517 1.00 87.00 280 HIS A CA 1
ATOM 2098 C C . HIS A 1 280 ? 18.509 -11.799 -15.744 1.00 87.00 280 HIS A C 1
ATOM 2100 O O . HIS A 1 280 ? 18.378 -12.973 -16.078 1.00 87.00 280 HIS A O 1
ATOM 2106 N N . ASN A 1 281 ? 17.836 -11.278 -14.716 1.00 89.06 281 ASN A N 1
ATOM 2107 C CA . ASN A 1 281 ? 16.824 -12.008 -13.942 1.00 89.06 281 ASN A CA 1
ATOM 2108 C C . ASN A 1 281 ? 15.394 -11.454 -14.089 1.00 89.06 281 ASN A C 1
ATOM 2110 O O . ASN A 1 281 ? 14.526 -11.815 -13.294 1.00 89.06 281 ASN A O 1
ATOM 2114 N N . PHE A 1 282 ? 15.141 -10.586 -15.074 1.00 90.38 282 PHE A N 1
ATOM 2115 C CA . PHE A 1 282 ? 13.782 -10.149 -15.397 1.00 90.38 282 PHE A CA 1
ATOM 2116 C C . PHE A 1 282 ? 12.922 -11.317 -15.879 1.00 90.38 282 PHE A C 1
ATOM 2118 O O . PHE A 1 282 ? 13.370 -12.142 -16.675 1.00 90.38 282 PHE A O 1
ATOM 2125 N N . VAL A 1 283 ? 11.672 -11.352 -15.421 1.00 91.81 283 VAL A N 1
ATOM 2126 C CA . VAL A 1 283 ? 10.669 -12.346 -15.811 1.00 91.81 283 VAL A CA 1
ATOM 2127 C C . VAL A 1 283 ? 9.363 -11.634 -16.161 1.00 91.81 283 VAL A C 1
ATOM 2129 O O . VAL A 1 283 ? 8.966 -10.675 -15.497 1.00 91.81 283 VAL A O 1
ATOM 2132 N N . VAL A 1 284 ? 8.674 -12.120 -17.196 1.00 92.88 284 VAL A N 1
ATOM 2133 C CA . VAL A 1 284 ? 7.316 -11.672 -17.541 1.00 92.88 284 VAL A CA 1
ATOM 2134 C C . VAL A 1 284 ? 6.384 -11.861 -16.334 1.00 92.88 284 VAL A C 1
ATOM 2136 O O . VAL A 1 284 ? 6.409 -12.899 -15.675 1.00 92.88 284 VAL A O 1
ATOM 2139 N N . GLY A 1 285 ? 5.579 -10.846 -16.031 1.00 89.94 285 GLY A N 1
ATOM 2140 C CA . GLY A 1 285 ? 4.690 -10.785 -14.868 1.00 89.94 285 GLY A CA 1
ATOM 2141 C C . GLY A 1 285 ? 5.278 -10.070 -13.645 1.00 89.94 285 GLY A C 1
ATOM 2142 O O . GLY A 1 285 ? 4.562 -9.803 -12.680 1.00 89.94 285 GLY A O 1
ATOM 2143 N N . GLN A 1 286 ? 6.573 -9.734 -13.650 1.00 91.25 286 GLN A N 1
ATOM 2144 C CA . GLN A 1 286 ? 7.185 -8.948 -12.574 1.00 91.25 286 GLN A CA 1
ATOM 2145 C C . GLN A 1 286 ? 6.945 -7.452 -12.773 1.00 91.25 286 GLN A C 1
ATOM 2147 O O . GLN A 1 286 ? 6.941 -6.958 -13.896 1.00 91.25 286 GLN A O 1
ATOM 2152 N N . LYS A 1 287 ? 6.803 -6.701 -11.678 1.00 90.88 287 LYS A N 1
ATOM 2153 C CA . LYS A 1 287 ? 6.710 -5.235 -11.731 1.00 90.88 287 LYS A CA 1
ATOM 2154 C C . LYS A 1 287 ? 8.082 -4.623 -11.620 1.00 90.88 287 LYS A C 1
ATOM 2156 O O . LYS A 1 287 ? 8.846 -5.015 -10.740 1.00 90.88 287 LYS A O 1
ATOM 2161 N N . LEU A 1 288 ? 8.349 -3.627 -12.449 1.00 91.81 288 LEU A N 1
ATOM 2162 C CA . LEU A 1 288 ? 9.620 -2.924 -12.456 1.00 91.81 288 LEU A CA 1
ATOM 2163 C C . LEU A 1 288 ? 9.572 -1.641 -11.641 1.00 91.81 288 LEU A C 1
ATOM 2165 O O . LEU A 1 288 ? 8.580 -0.903 -11.653 1.00 91.81 288 LEU A O 1
ATOM 2169 N N . PHE A 1 289 ? 10.703 -1.351 -11.006 1.00 91.88 289 PHE A N 1
ATOM 2170 C CA . PHE A 1 289 ? 11.021 -0.015 -10.537 1.00 91.88 289 PHE A CA 1
ATOM 2171 C C . PHE A 1 289 ? 12.328 0.478 -11.160 1.00 91.88 289 PHE A C 1
ATOM 2173 O O . PHE A 1 289 ? 13.223 -0.311 -11.468 1.00 91.88 289 PHE A O 1
ATOM 2180 N N . PHE A 1 290 ? 12.433 1.797 -11.283 1.00 90.19 290 PHE A N 1
ATOM 2181 C CA . PHE A 1 290 ? 13.643 2.505 -11.687 1.00 90.19 290 PHE A CA 1
ATOM 2182 C C . PHE A 1 290 ? 13.937 3.589 -10.664 1.00 90.19 290 PHE A C 1
ATOM 2184 O O . PHE A 1 290 ? 13.016 4.245 -10.185 1.00 90.19 290 PHE A O 1
ATOM 2191 N N . ARG A 1 291 ? 15.204 3.790 -10.332 1.00 88.31 291 ARG A N 1
ATOM 2192 C CA . ARG A 1 291 ? 15.655 4.818 -9.403 1.00 88.31 291 ARG A CA 1
ATOM 2193 C C . ARG A 1 291 ? 16.521 5.827 -10.138 1.00 88.31 291 ARG A C 1
ATOM 2195 O O . ARG A 1 291 ? 17.518 5.461 -10.751 1.00 88.31 291 ARG A O 1
ATOM 2202 N N . ASP A 1 292 ? 16.156 7.092 -9.995 1.00 86.38 292 ASP A N 1
ATOM 2203 C CA . ASP A 1 292 ? 16.953 8.243 -10.409 1.00 86.38 292 ASP A CA 1
ATOM 2204 C C . ASP A 1 292 ? 17.162 9.148 -9.188 1.00 86.38 292 ASP A C 1
ATOM 2206 O O . ASP A 1 292 ? 16.245 9.835 -8.717 1.00 86.38 292 ASP A O 1
ATOM 2210 N N . GLY A 1 293 ? 18.350 9.050 -8.586 1.00 84.94 293 GLY A N 1
ATOM 2211 C CA . GLY A 1 293 ? 18.657 9.683 -7.306 1.00 84.94 293 GLY A CA 1
ATOM 2212 C C . GLY A 1 293 ? 17.651 9.298 -6.215 1.00 84.94 293 GLY A C 1
ATOM 2213 O O . GLY A 1 293 ? 17.565 8.138 -5.812 1.00 84.94 293 GLY A O 1
ATOM 2214 N N . GLY A 1 294 ? 16.901 10.286 -5.713 1.00 82.62 294 GLY A N 1
ATOM 2215 C CA . GLY A 1 294 ? 15.888 10.113 -4.659 1.00 82.62 294 GLY A CA 1
ATOM 2216 C C . GLY A 1 294 ? 14.475 9.824 -5.172 1.00 82.62 294 GLY A C 1
ATOM 2217 O O . GLY A 1 294 ? 13.531 9.840 -4.382 1.00 82.62 294 GLY A O 1
ATOM 2218 N N . THR A 1 295 ? 14.300 9.618 -6.479 1.00 86.81 295 THR A N 1
ATOM 2219 C CA . THR A 1 295 ? 12.994 9.337 -7.086 1.00 86.81 295 THR A CA 1
ATOM 2220 C C . THR A 1 295 ? 12.935 7.900 -7.585 1.00 86.81 295 THR A C 1
ATOM 2222 O O . THR A 1 295 ? 13.812 7.455 -8.321 1.00 86.81 295 THR A O 1
ATOM 2225 N N . ILE A 1 296 ? 11.881 7.185 -7.196 1.00 88.94 296 ILE A N 1
ATOM 2226 C CA . ILE A 1 296 ? 11.549 5.847 -7.680 1.00 88.94 296 ILE A CA 1
ATOM 2227 C C . ILE A 1 296 ? 10.378 5.958 -8.652 1.00 88.94 296 ILE A C 1
ATOM 2229 O O . ILE A 1 296 ? 9.351 6.537 -8.308 1.00 88.94 296 ILE A O 1
ATOM 2233 N N . PHE A 1 297 ? 10.512 5.377 -9.836 1.00 89.44 297 PHE A N 1
ATOM 2234 C CA . PHE A 1 297 ? 9.474 5.279 -10.857 1.00 89.44 297 PHE A CA 1
ATOM 2235 C C . PHE A 1 297 ? 8.964 3.843 -10.958 1.00 89.44 297 PHE A C 1
ATOM 2237 O O . PHE A 1 297 ? 9.758 2.904 -10.933 1.00 89.44 297 PHE A O 1
ATOM 2244 N N . PHE A 1 298 ? 7.654 3.667 -11.124 1.00 89.69 298 PHE A N 1
ATOM 2245 C CA . PHE A 1 298 ? 6.995 2.365 -11.242 1.00 89.69 298 PHE A CA 1
ATOM 2246 C C . PHE A 1 298 ? 6.448 2.184 -12.658 1.00 89.69 298 PHE A C 1
ATOM 2248 O O . PHE A 1 298 ? 5.307 2.544 -12.944 1.00 89.69 298 PHE A O 1
ATOM 2255 N N . ALA A 1 299 ? 7.256 1.620 -13.557 1.00 87.44 299 ALA A N 1
ATOM 2256 C CA . ALA A 1 299 ? 6.881 1.527 -14.971 1.00 87.44 299 ALA A CA 1
ATOM 2257 C C . ALA A 1 299 ? 5.809 0.469 -15.270 1.00 87.44 299 ALA A C 1
ATOM 2259 O O . ALA A 1 299 ? 5.220 0.467 -16.348 1.00 87.44 299 ALA A O 1
ATOM 2260 N N . GLY A 1 300 ? 5.536 -0.410 -14.310 1.00 88.38 300 GLY A N 1
ATOM 2261 C CA . GLY A 1 300 ? 4.509 -1.432 -14.424 1.00 88.38 300 GLY A CA 1
ATOM 2262 C C . GLY A 1 300 ? 5.052 -2.827 -14.622 1.00 88.38 300 GLY A C 1
ATOM 2263 O O . GLY A 1 300 ? 6.194 -3.122 -14.274 1.00 88.38 300 GLY A O 1
ATOM 2264 N N . GLU A 1 301 ? 4.174 -3.700 -15.085 1.00 90.38 301 GLU A N 1
ATOM 2265 C CA . GLU A 1 301 ? 4.412 -5.128 -15.212 1.00 90.38 301 GLU A CA 1
ATOM 2266 C C . GLU A 1 301 ? 5.100 -5.450 -16.537 1.00 90.38 301 GLU A C 1
ATOM 2268 O O . GLU A 1 301 ? 4.685 -4.963 -17.588 1.00 90.38 301 GLU A O 1
ATOM 2273 N N . VAL A 1 302 ? 6.141 -6.281 -16.499 1.00 92.38 302 VAL A N 1
ATOM 2274 C CA . VAL A 1 302 ? 6.810 -6.801 -17.694 1.00 92.38 302 VAL A CA 1
ATOM 2275 C C . VAL A 1 302 ? 5.856 -7.736 -18.424 1.00 92.38 302 VAL A C 1
ATOM 2277 O O . VAL A 1 302 ? 5.456 -8.766 -17.894 1.00 92.38 302 VAL A O 1
ATOM 2280 N N . THR A 1 303 ? 5.525 -7.396 -19.661 1.00 92.56 303 THR A N 1
ATOM 2281 C CA . THR A 1 303 ? 4.631 -8.171 -20.536 1.00 92.56 303 THR A CA 1
ATOM 2282 C C . THR A 1 303 ? 5.390 -8.943 -21.609 1.00 92.56 303 THR A C 1
ATOM 2284 O O . THR A 1 303 ? 4.939 -10.003 -22.031 1.00 92.56 303 THR A O 1
ATOM 2287 N N . ALA A 1 304 ? 6.560 -8.452 -22.019 1.00 91.25 304 ALA A N 1
ATOM 2288 C CA . ALA A 1 304 ? 7.460 -9.149 -22.927 1.00 91.25 304 ALA A CA 1
ATOM 2289 C C . ALA A 1 304 ? 8.912 -8.750 -22.656 1.00 91.25 304 ALA A C 1
ATOM 2291 O O . ALA A 1 304 ? 9.190 -7.628 -22.221 1.00 91.25 304 ALA A O 1
ATOM 2292 N N . ILE A 1 305 ? 9.822 -9.675 -22.938 1.00 89.75 305 ILE A N 1
ATOM 2293 C CA . ILE A 1 305 ? 11.269 -9.486 -22.875 1.00 89.75 305 ILE A CA 1
ATOM 2294 C C . ILE A 1 305 ? 11.804 -9.896 -24.240 1.00 89.75 305 ILE A C 1
ATOM 2296 O O . ILE A 1 305 ? 11.505 -10.994 -24.706 1.00 89.75 305 ILE A O 1
ATOM 2300 N N . ASP A 1 306 ? 12.545 -9.001 -24.875 1.00 85.50 306 ASP A N 1
ATOM 2301 C CA . ASP A 1 306 ? 13.224 -9.256 -26.138 1.00 85.50 306 ASP A CA 1
ATOM 2302 C C . ASP A 1 306 ? 14.729 -9.104 -25.897 1.00 85.50 306 ASP A C 1
ATOM 2304 O O . ASP A 1 306 ? 15.252 -8.005 -25.668 1.00 85.50 306 ASP A O 1
ATOM 2308 N N . GLU A 1 307 ? 15.394 -10.255 -25.826 1.00 75.75 307 GLU A N 1
ATOM 2309 C CA . GLU A 1 307 ? 16.833 -10.357 -25.632 1.00 75.75 307 GLU A CA 1
ATOM 2310 C C . GLU A 1 307 ? 17.548 -10.231 -26.984 1.00 75.75 307 GLU A C 1
ATOM 2312 O O . GLU A 1 307 ? 17.064 -10.752 -27.990 1.00 75.75 307 GLU A O 1
ATOM 2317 N N . PRO A 1 308 ? 18.742 -9.618 -27.040 1.00 65.06 308 PRO A N 1
ATOM 2318 C CA . PRO A 1 308 ? 19.585 -9.711 -28.225 1.00 65.06 308 PRO A CA 1
ATOM 2319 C C . PRO A 1 308 ? 19.917 -11.167 -28.572 1.00 65.06 308 PRO A C 1
ATOM 2321 O O . PRO A 1 308 ? 20.841 -11.756 -28.014 1.00 65.06 308 PRO A O 1
ATOM 2324 N N . SER A 1 309 ? 19.209 -11.747 -29.540 1.00 44.28 309 SER A N 1
ATOM 2325 C CA . SER A 1 309 ? 19.568 -13.042 -30.112 1.00 44.28 309 SER A CA 1
ATOM 2326 C C . SER A 1 309 ? 20.648 -12.857 -31.188 1.00 44.28 309 SER A C 1
ATOM 2328 O O . SER A 1 309 ? 20.353 -12.456 -32.313 1.00 44.28 309 SER A O 1
ATOM 2330 N N . GLY A 1 310 ? 21.909 -13.163 -30.872 1.00 46.72 310 GLY A N 1
ATOM 2331 C CA . GLY A 1 310 ? 23.008 -13.127 -31.848 1.00 46.72 310 GLY A CA 1
ATOM 2332 C C . GLY A 1 310 ? 23.498 -11.719 -32.223 1.00 46.72 310 GLY A C 1
ATOM 2333 O O . GLY A 1 310 ? 23.255 -10.734 -31.523 1.00 46.72 310 GLY A O 1
ATOM 2334 N N . ASP A 1 311 ? 24.272 -11.612 -33.308 1.00 39.72 311 ASP A N 1
ATOM 2335 C CA . ASP A 1 311 ? 25.010 -10.391 -33.680 1.00 39.72 311 ASP A CA 1
ATOM 2336 C C . ASP A 1 311 ? 24.159 -9.155 -34.010 1.00 39.72 311 ASP A C 1
ATOM 2338 O O . ASP A 1 311 ? 24.707 -8.060 -34.144 1.00 39.72 311 ASP A O 1
ATOM 2342 N N . ALA A 1 312 ? 22.833 -9.268 -34.047 1.00 41.16 312 ALA A N 1
ATOM 2343 C CA . ALA A 1 312 ? 21.949 -8.138 -34.283 1.00 41.16 312 ALA A CA 1
ATOM 2344 C C . ALA A 1 312 ? 20.681 -8.228 -33.429 1.00 41.16 312 ALA A C 1
ATOM 2346 O O . ALA A 1 312 ? 19.910 -9.174 -33.548 1.00 41.16 312 ALA A O 1
ATOM 2347 N N . LEU A 1 313 ? 20.419 -7.186 -32.635 1.00 46.62 313 LEU A N 1
ATOM 2348 C CA . LEU A 1 313 ? 19.035 -6.831 -32.331 1.00 46.62 313 LEU A CA 1
ATOM 2349 C C . LEU A 1 313 ? 18.401 -6.244 -33.579 1.00 46.62 313 LEU A C 1
ATOM 2351 O O . LEU A 1 313 ? 18.981 -5.379 -34.236 1.00 46.62 313 LEU A O 1
ATOM 2355 N N . THR A 1 314 ? 17.164 -6.640 -33.835 1.00 40.97 314 THR A N 1
ATOM 2356 C CA . THR A 1 314 ? 16.289 -6.016 -34.830 1.00 40.97 314 THR A CA 1
ATOM 2357 C C . THR A 1 314 ? 15.930 -4.565 -34.488 1.00 40.97 314 THR A C 1
ATOM 2359 O O . THR A 1 314 ? 15.504 -3.828 -35.373 1.00 40.97 314 THR A O 1
ATOM 2362 N N . ALA A 1 315 ? 16.132 -4.127 -33.240 1.00 47.69 315 ALA A N 1
ATOM 2363 C CA . ALA A 1 315 ? 15.882 -2.759 -32.799 1.00 47.69 315 ALA A CA 1
ATOM 2364 C C . ALA A 1 315 ? 17.196 -2.048 -32.432 1.00 47.69 315 ALA A C 1
ATOM 2366 O O . ALA A 1 315 ? 17.777 -2.265 -31.370 1.00 47.69 315 ALA A O 1
ATOM 2367 N N . THR A 1 316 ? 17.670 -1.163 -33.310 1.00 54.19 316 THR A N 1
ATOM 2368 C CA . THR A 1 316 ? 18.611 -0.109 -32.905 1.00 54.19 316 THR A CA 1
ATOM 2369 C C . THR A 1 316 ? 17.894 0.788 -31.899 1.00 54.19 316 THR A C 1
ATOM 2371 O O . THR A 1 316 ? 16.762 1.191 -32.173 1.00 54.19 316 THR A O 1
ATOM 2374 N N . VAL A 1 317 ? 18.524 1.119 -30.763 1.00 56.88 317 VAL A N 1
ATOM 2375 C CA . VAL A 1 317 ? 17.995 2.151 -29.854 1.00 56.88 317 VAL A CA 1
ATOM 2376 C C . VAL A 1 317 ? 17.717 3.397 -30.703 1.00 56.88 317 VAL A C 1
ATOM 2378 O O . VAL A 1 317 ? 18.637 3.859 -31.381 1.00 56.88 317 VAL A O 1
ATOM 2381 N N . PRO A 1 318 ? 16.481 3.931 -30.741 1.00 55.84 318 PRO A N 1
ATOM 2382 C CA . PRO A 1 318 ? 16.171 5.108 -31.546 1.00 55.84 318 PRO A CA 1
ATOM 2383 C C . PRO A 1 318 ? 16.937 6.343 -31.042 1.00 55.84 318 PRO A C 1
ATOM 2385 O O . PRO A 1 318 ? 16.435 7.145 -30.257 1.00 55.84 318 PRO A O 1
ATOM 2388 N N . THR A 1 319 ? 18.175 6.520 -31.501 1.00 52.28 319 THR A N 1
ATOM 2389 C CA . THR A 1 319 ? 19.089 7.591 -31.070 1.00 52.28 319 THR A CA 1
ATOM 2390 C C . THR A 1 319 ? 18.522 8.984 -31.346 1.00 52.28 319 THR A C 1
ATOM 2392 O O . THR A 1 319 ? 18.768 9.914 -30.581 1.00 52.28 319 THR A O 1
ATOM 2395 N N . ALA A 1 320 ? 17.686 9.120 -32.382 1.00 49.50 320 ALA A N 1
ATOM 2396 C CA . ALA A 1 320 ? 16.968 10.352 -32.710 1.00 49.50 320 ALA A CA 1
ATOM 2397 C C . ALA A 1 320 ? 15.853 10.715 -31.708 1.00 49.50 320 ALA A C 1
ATOM 2399 O O . ALA A 1 320 ? 15.458 11.874 -31.636 1.00 49.50 320 ALA A O 1
ATOM 2400 N N . THR A 1 321 ? 15.325 9.742 -30.955 1.00 50.03 321 THR A N 1
ATOM 2401 C CA . THR A 1 321 ? 14.196 9.940 -30.024 1.00 50.03 321 THR A CA 1
ATOM 2402 C C . THR A 1 321 ? 14.658 10.129 -28.578 1.00 50.03 321 THR A C 1
ATOM 2404 O O . THR A 1 321 ? 13.982 10.812 -27.815 1.00 50.03 321 THR A O 1
ATOM 2407 N N . PHE A 1 322 ? 15.812 9.569 -28.200 1.00 52.03 322 PHE A N 1
ATOM 2408 C CA . PHE A 1 322 ? 16.229 9.486 -26.792 1.00 52.03 322 PHE A CA 1
ATOM 2409 C C . PHE A 1 322 ? 17.477 10.297 -26.419 1.00 52.03 322 PHE A C 1
ATOM 2411 O O . PHE A 1 322 ? 17.839 10.350 -25.244 1.00 52.03 322 PHE A O 1
ATOM 2418 N N . GLY A 1 323 ? 18.103 10.967 -27.393 1.00 48.72 323 GLY A N 1
ATOM 2419 C CA . GLY A 1 323 ? 19.372 11.670 -27.207 1.00 48.72 323 GLY A CA 1
ATOM 2420 C C . GLY A 1 323 ? 20.552 10.698 -27.098 1.00 48.72 323 GLY A C 1
ATOM 2421 O O . GLY A 1 323 ? 20.438 9.607 -26.541 1.00 48.72 323 GLY A O 1
ATOM 2422 N N . SER A 1 324 ? 21.710 11.064 -27.652 1.00 45.91 324 SER A N 1
ATOM 2423 C CA . SER A 1 324 ? 22.917 10.253 -27.479 1.00 45.91 324 SER A CA 1
ATOM 2424 C C . SER A 1 324 ? 23.423 10.415 -26.050 1.00 45.91 324 SER A C 1
ATOM 2426 O O . SER A 1 324 ? 23.873 11.501 -25.673 1.00 45.91 324 SER A O 1
ATOM 2428 N N . VAL A 1 325 ? 23.412 9.344 -25.262 1.00 44.81 325 VAL A N 1
ATOM 2429 C CA . VAL A 1 325 ? 24.282 9.299 -24.088 1.00 44.81 325 VAL A CA 1
ATOM 2430 C C . VAL A 1 325 ? 25.688 9.031 -24.615 1.00 44.81 325 VAL A C 1
ATOM 2432 O O . VAL A 1 325 ? 25.996 7.920 -25.030 1.00 44.81 325 VAL A O 1
ATOM 2435 N N . LEU A 1 326 ? 26.482 10.106 -24.631 1.00 45.66 326 LEU A N 1
ATOM 2436 C CA . LEU A 1 326 ? 27.879 10.218 -25.061 1.00 45.66 326 LEU A CA 1
ATOM 2437 C C . LEU A 1 326 ? 28.098 10.291 -26.585 1.00 45.66 326 LEU A C 1
ATOM 2439 O O . LEU A 1 326 ? 27.779 9.398 -27.364 1.00 45.66 326 LEU A O 1
ATOM 2443 N N . THR A 1 327 ? 28.687 11.410 -27.009 1.00 37.75 327 THR A N 1
ATOM 2444 C CA . THR A 1 327 ? 29.202 11.646 -28.360 1.00 37.75 327 THR A CA 1
ATOM 2445 C C . THR A 1 327 ? 30.447 10.790 -28.584 1.00 37.75 327 THR A C 1
ATOM 2447 O O . THR A 1 327 ? 31.562 11.229 -28.309 1.00 37.75 327 THR A O 1
ATOM 2450 N N . GLY A 1 328 ? 30.262 9.562 -29.060 1.00 41.38 328 GLY A N 1
ATOM 2451 C CA . GLY A 1 328 ? 31.371 8.693 -29.440 1.00 41.38 328 GLY A CA 1
ATOM 2452 C C . GLY A 1 328 ? 30.936 7.253 -29.679 1.00 41.38 328 GLY A C 1
ATOM 2453 O O . GLY A 1 328 ? 30.894 6.472 -28.743 1.00 41.38 328 GLY A O 1
ATOM 2454 N N . ALA A 1 329 ? 30.690 6.920 -30.949 1.00 41.47 329 ALA A N 1
ATOM 2455 C CA . ALA A 1 329 ? 30.461 5.572 -31.481 1.00 41.47 329 ALA A CA 1
ATOM 2456 C C . ALA A 1 329 ? 29.174 4.837 -31.036 1.00 41.47 329 ALA A C 1
ATOM 2458 O O . ALA A 1 329 ? 28.587 5.074 -29.989 1.00 41.47 329 ALA A O 1
ATOM 2459 N N . SER A 1 330 ? 28.696 3.983 -31.938 1.00 49.72 330 SER A N 1
ATOM 2460 C CA . SER A 1 330 ? 27.406 3.292 -31.960 1.00 49.72 330 SER A CA 1
ATOM 2461 C C . SER A 1 330 ? 26.986 2.664 -30.623 1.00 49.72 330 SER A C 1
ATOM 2463 O O . SER A 1 330 ? 27.721 1.849 -30.071 1.00 49.72 330 SER A O 1
ATOM 2465 N N . GLN A 1 331 ? 25.768 2.963 -30.149 1.00 49.88 331 GLN A N 1
ATOM 2466 C CA . GLN A 1 331 ? 25.118 2.167 -29.100 1.00 49.88 331 GLN A CA 1
ATOM 2467 C C . GLN A 1 331 ? 24.913 0.748 -29.638 1.00 49.88 331 GLN A C 1
ATOM 2469 O O . GLN A 1 331 ? 24.132 0.520 -30.566 1.00 49.88 331 GLN A O 1
ATOM 2474 N N . ALA A 1 332 ? 25.691 -0.189 -29.110 1.00 54.66 332 ALA A N 1
ATOM 2475 C CA . ALA A 1 332 ? 25.725 -1.563 -29.560 1.00 54.66 332 ALA A CA 1
ATOM 2476 C C . ALA A 1 332 ? 24.777 -2.379 -28.685 1.00 54.66 332 ALA A C 1
ATOM 2478 O O . ALA A 1 332 ? 25.138 -2.679 -27.565 1.00 54.66 332 ALA A O 1
ATOM 2479 N N . LYS A 1 333 ? 23.616 -2.771 -29.229 1.00 64.69 333 LYS A N 1
ATOM 2480 C CA . LYS A 1 333 ? 22.646 -3.721 -28.644 1.00 64.69 333 LYS A CA 1
ATOM 2481 C C . LYS A 1 333 ? 22.037 -3.271 -27.279 1.00 64.69 333 LYS A C 1
ATOM 2483 O O . LYS A 1 333 ? 22.626 -2.546 -26.499 1.00 64.69 333 LYS A O 1
ATOM 2488 N N . ALA A 1 334 ? 20.796 -3.657 -26.999 1.00 73.69 334 ALA A N 1
ATOM 2489 C CA . ALA A 1 334 ? 20.042 -3.283 -25.804 1.00 73.69 334 ALA A CA 1
ATOM 2490 C C . ALA A 1 334 ? 19.062 -4.397 -25.420 1.00 73.69 334 ALA A C 1
ATOM 2492 O O . ALA A 1 334 ? 18.442 -5.007 -26.286 1.00 73.69 334 ALA A O 1
ATOM 2493 N N . LEU A 1 335 ? 18.880 -4.634 -24.125 1.00 81.44 335 LEU A N 1
ATOM 2494 C CA . LEU A 1 335 ? 17.762 -5.443 -23.651 1.00 81.44 335 LEU A CA 1
ATOM 2495 C C . LEU A 1 335 ? 16.481 -4.618 -23.779 1.00 81.44 335 LEU A C 1
ATOM 2497 O O .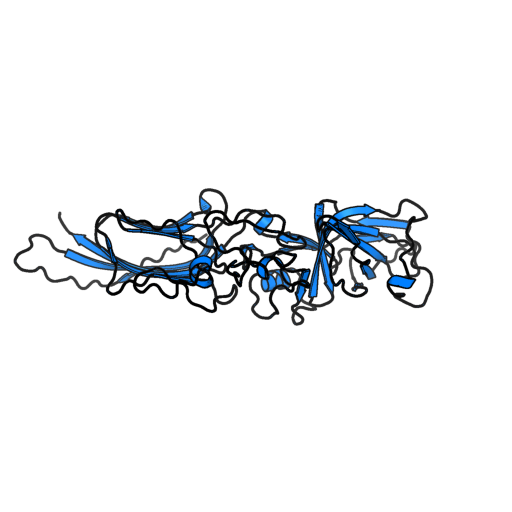 LEU A 1 335 ? 16.408 -3.510 -23.241 1.00 81.44 335 LEU A O 1
ATOM 2501 N N . GLN A 1 336 ? 15.479 -5.152 -24.472 1.00 86.50 336 GLN A N 1
ATOM 2502 C CA . GLN A 1 336 ? 14.190 -4.494 -24.627 1.00 86.50 336 GLN A CA 1
ATOM 2503 C C . GLN A 1 336 ? 13.156 -5.156 -23.714 1.00 86.50 336 GLN A C 1
ATOM 2505 O O . GLN A 1 336 ? 12.870 -6.348 -23.809 1.00 86.50 336 GLN A O 1
ATOM 2510 N N . LEU A 1 337 ? 12.551 -4.354 -22.844 1.00 90.31 337 LEU A N 1
ATOM 2511 C CA . LEU A 1 337 ? 11.448 -4.754 -21.980 1.00 90.31 337 LEU A CA 1
ATOM 2512 C C . LEU A 1 337 ? 10.175 -4.058 -22.455 1.00 90.31 337 LEU A C 1
ATOM 2514 O O . LEU A 1 337 ? 10.159 -2.845 -22.649 1.00 90.31 337 LEU A O 1
ATOM 2518 N N . THR A 1 338 ? 9.090 -4.808 -22.613 1.00 91.25 338 THR A N 1
ATOM 2519 C CA . THR A 1 338 ? 7.757 -4.228 -22.816 1.00 91.25 338 THR A CA 1
ATOM 2520 C C . THR A 1 338 ? 7.025 -4.242 -21.490 1.00 91.25 338 THR A C 1
ATOM 2522 O O . THR A 1 338 ? 6.840 -5.310 -20.907 1.00 91.25 338 THR A O 1
ATOM 2525 N N . VAL A 1 339 ? 6.581 -3.082 -21.014 1.00 90.88 339 VAL A N 1
ATOM 2526 C CA . VAL A 1 339 ? 5.833 -2.954 -19.758 1.00 90.88 339 VAL A CA 1
ATOM 2527 C C . VAL A 1 339 ? 4.415 -2.447 -19.983 1.00 90.88 339 VAL A C 1
ATOM 2529 O O . VAL A 1 339 ? 4.154 -1.714 -20.937 1.00 90.88 339 VAL A O 1
ATOM 2532 N N . SER A 1 340 ? 3.502 -2.813 -19.087 1.00 87.75 340 SER A N 1
ATOM 2533 C CA . SER A 1 340 ? 2.132 -2.304 -19.042 1.00 87.75 340 SER A CA 1
ATOM 2534 C C . SER A 1 340 ? 1.786 -1.848 -17.618 1.00 87.75 340 SER A C 1
ATOM 2536 O O . SER A 1 340 ? 2.106 -2.566 -16.670 1.00 87.75 340 SER A O 1
ATOM 2538 N N . PRO A 1 341 ? 1.180 -0.657 -17.432 1.00 82.44 341 PRO A N 1
ATOM 2539 C CA . PRO A 1 341 ? 0.758 0.302 -18.449 1.00 82.44 341 PRO A CA 1
ATOM 2540 C C . PRO A 1 341 ? 1.902 1.179 -18.998 1.00 82.44 341 PRO A C 1
ATOM 2542 O O . PRO A 1 341 ? 1.707 1.845 -20.012 1.00 82.44 341 PRO A O 1
ATOM 2545 N N . GLY A 1 342 ? 3.083 1.194 -18.371 1.00 84.94 342 GLY A N 1
ATOM 2546 C CA . GLY A 1 342 ? 4.141 2.162 -18.680 1.00 84.94 342 GLY A CA 1
ATOM 2547 C C . GLY A 1 342 ? 3.963 3.499 -17.954 1.00 84.94 342 GLY A C 1
ATOM 2548 O O . GLY A 1 342 ? 2.879 3.826 -17.466 1.00 84.94 342 GLY A O 1
ATOM 2549 N N . LEU A 1 343 ? 5.030 4.298 -17.914 1.00 83.81 343 LEU A N 1
ATOM 2550 C CA . LEU A 1 343 ? 5.024 5.643 -17.332 1.00 83.81 343 LEU A CA 1
ATOM 2551 C C . LEU A 1 343 ? 4.370 6.638 -18.297 1.00 83.81 343 LEU A C 1
ATOM 2553 O O . LEU A 1 343 ? 4.726 6.692 -19.473 1.00 83.81 343 LEU A O 1
ATOM 2557 N N . GLU A 1 344 ? 3.436 7.455 -17.803 1.00 78.19 344 GLU A N 1
ATOM 2558 C CA . GLU A 1 344 ? 2.821 8.525 -18.604 1.00 78.19 344 GLU A CA 1
ATOM 2559 C C . GLU A 1 344 ? 3.820 9.632 -18.935 1.00 78.19 344 GLU A C 1
ATOM 2561 O O . GLU A 1 344 ? 3.937 10.051 -20.083 1.00 78.19 344 GLU A O 1
ATOM 2566 N N . ASN A 1 345 ? 4.561 10.055 -17.912 1.00 79.25 345 ASN A N 1
ATOM 2567 C CA . ASN A 1 345 ? 5.632 11.033 -18.000 1.00 79.25 345 ASN A CA 1
ATOM 2568 C C . ASN A 1 345 ? 6.942 10.316 -17.659 1.00 79.25 345 ASN A C 1
ATOM 2570 O O . ASN A 1 345 ? 7.377 10.377 -16.504 1.00 79.25 345 ASN A O 1
ATOM 2574 N N . PRO A 1 346 ? 7.529 9.562 -18.606 1.00 81.00 346 PRO A N 1
ATOM 2575 C CA . PRO A 1 346 ? 8.789 8.889 -18.348 1.00 81.00 346 PRO A CA 1
ATOM 2576 C C . PRO A 1 346 ? 9.881 9.916 -18.014 1.00 81.00 346 PRO A C 1
ATOM 2578 O O . PRO A 1 346 ? 9.872 11.020 -18.573 1.00 81.00 346 PRO A O 1
ATOM 2581 N N . PRO A 1 347 ? 10.827 9.580 -17.121 1.00 82.12 347 PRO A N 1
ATOM 2582 C CA . PRO A 1 347 ? 12.010 10.406 -16.939 1.00 82.12 347 PRO A CA 1
ATOM 2583 C C . PRO A 1 347 ? 12.836 10.445 -18.235 1.00 82.12 347 PRO A C 1
ATOM 2585 O O . PRO A 1 347 ? 12.638 9.648 -19.157 1.00 82.12 347 PRO A O 1
ATOM 2588 N N . GLY A 1 348 ? 13.795 11.373 -18.292 1.00 80.75 348 GLY A N 1
ATOM 2589 C CA . GLY A 1 348 ? 14.855 11.310 -19.298 1.00 80.75 348 GLY A CA 1
ATOM 2590 C C . GLY A 1 348 ? 15.709 10.039 -19.151 1.00 80.75 348 GLY A C 1
ATOM 2591 O O . GLY A 1 348 ? 15.421 9.191 -18.304 1.00 80.75 348 GLY A O 1
ATOM 2592 N N . PRO A 1 349 ? 16.777 9.887 -19.953 1.00 79.81 349 PRO A N 1
ATOM 2593 C CA . PRO A 1 349 ? 17.685 8.754 -19.822 1.00 79.81 349 PRO A CA 1
ATOM 2594 C C . PRO A 1 349 ? 18.217 8.627 -18.389 1.00 79.81 349 PRO A C 1
ATOM 2596 O O . PRO A 1 349 ? 18.885 9.534 -17.890 1.00 79.81 349 PRO A O 1
ATOM 2599 N N . VAL A 1 350 ? 17.939 7.499 -17.735 1.00 80.88 350 VAL A N 1
ATOM 2600 C CA . VAL A 1 350 ? 18.409 7.233 -16.369 1.00 80.88 350 VAL A CA 1
ATOM 2601 C C . VAL A 1 350 ? 19.720 6.474 -16.477 1.00 80.88 350 VAL A C 1
ATOM 2603 O O . VAL A 1 350 ? 19.739 5.314 -16.890 1.00 80.88 350 VAL A O 1
ATOM 2606 N N . THR A 1 351 ? 20.824 7.148 -16.157 1.00 77.62 351 THR A N 1
ATOM 2607 C CA . THR A 1 351 ? 22.161 6.544 -16.157 1.00 77.62 351 THR A CA 1
ATOM 2608 C C . THR A 1 351 ? 22.562 6.197 -14.742 1.00 77.62 351 THR A C 1
ATOM 2610 O O . THR A 1 351 ? 22.437 6.995 -13.819 1.00 77.62 351 THR A O 1
ATOM 2613 N N . THR A 1 352 ? 23.049 4.981 -14.583 1.00 72.88 352 THR A N 1
ATOM 2614 C CA . THR A 1 352 ? 23.258 4.361 -13.284 1.00 72.88 352 THR A CA 1
ATOM 2615 C C . THR A 1 352 ? 24.611 3.683 -13.295 1.00 72.88 352 THR A C 1
ATOM 2617 O O . THR A 1 352 ? 24.858 2.811 -14.124 1.00 72.88 352 THR A O 1
ATOM 2620 N N . SER A 1 353 ? 25.500 4.144 -12.419 1.00 70.50 353 SER A N 1
ATOM 2621 C CA . SER A 1 353 ? 26.838 3.586 -12.247 1.00 70.50 353 SER A CA 1
ATOM 2622 C C . SER A 1 353 ? 26.844 2.542 -11.138 1.00 70.50 353 SER A C 1
ATOM 2624 O O . SER A 1 353 ? 26.200 2.711 -10.103 1.00 70.50 353 SER A O 1
ATOM 2626 N N . TYR A 1 354 ? 27.606 1.479 -11.344 1.00 69.38 354 TYR A N 1
ATOM 2627 C CA . TYR A 1 354 ? 27.651 0.293 -10.515 1.00 69.38 354 TYR A CA 1
ATOM 2628 C C . TYR A 1 354 ? 29.093 -0.123 -10.269 1.00 69.38 354 TYR A C 1
ATOM 2630 O O . TYR A 1 354 ? 29.947 -0.067 -11.148 1.00 69.38 354 TYR A O 1
ATOM 2638 N N . THR A 1 355 ? 29.357 -0.586 -9.055 1.00 60.41 355 THR A N 1
ATOM 2639 C CA . THR A 1 355 ? 30.620 -1.231 -8.672 1.00 60.41 355 THR A CA 1
ATOM 2640 C C . THR A 1 355 ? 30.507 -2.762 -8.682 1.00 60.41 355 THR A C 1
ATOM 2642 O O . THR A 1 355 ? 31.467 -3.456 -8.359 1.00 60.41 355 THR A O 1
ATOM 2645 N N . SER A 1 356 ? 29.328 -3.295 -9.029 1.00 61.31 356 SER A N 1
ATOM 2646 C CA . SER A 1 356 ? 28.986 -4.722 -9.054 1.00 61.31 356 SER A CA 1
ATOM 2647 C C . SER A 1 356 ? 27.880 -5.000 -10.084 1.00 61.31 356 SER A C 1
ATOM 2649 O O . SER A 1 356 ? 27.239 -4.071 -10.562 1.00 61.31 356 SER A O 1
ATOM 2651 N N . SER A 1 357 ? 27.611 -6.271 -10.393 1.00 57.62 357 SER A N 1
ATOM 2652 C CA . SER A 1 357 ? 26.574 -6.695 -11.355 1.00 57.62 357 SER A CA 1
ATOM 2653 C C . SER A 1 357 ? 25.125 -6.572 -10.854 1.00 57.62 357 SER A C 1
ATOM 2655 O O . SER A 1 357 ? 24.192 -6.978 -11.550 1.00 57.62 357 SER A O 1
ATOM 2657 N N . THR A 1 358 ? 24.911 -6.050 -9.642 1.00 59.69 358 THR A N 1
ATOM 2658 C CA . THR A 1 358 ? 23.576 -5.824 -9.073 1.00 59.69 358 THR A CA 1
ATOM 2659 C C . THR A 1 358 ? 23.275 -4.334 -9.004 1.00 59.69 358 THR A C 1
ATOM 2661 O O . THR A 1 358 ? 23.683 -3.674 -8.043 1.00 59.69 358 THR A O 1
ATOM 2664 N N . PRO A 1 359 ? 22.576 -3.788 -10.004 1.00 64.00 359 PRO A N 1
ATOM 2665 C CA . PRO A 1 359 ? 22.210 -2.391 -10.018 1.00 64.00 359 PRO A CA 1
ATOM 2666 C C . PRO A 1 359 ? 21.305 -1.931 -8.865 1.00 64.00 359 PRO A C 1
ATOM 2668 O O . PRO A 1 359 ? 20.248 -2.506 -8.624 1.00 64.00 359 PRO A O 1
ATOM 2671 N N . ASP A 1 360 ? 21.656 -0.814 -8.216 1.00 68.69 360 ASP A N 1
ATOM 2672 C CA . ASP A 1 360 ? 20.772 -0.109 -7.262 1.00 68.69 360 ASP A CA 1
ATOM 2673 C C . ASP A 1 360 ? 19.687 0.730 -7.962 1.00 68.69 360 ASP A C 1
ATOM 2675 O O . ASP A 1 360 ? 18.742 1.209 -7.329 1.00 68.69 360 ASP A O 1
ATOM 2679 N N . GLY A 1 361 ? 19.844 0.914 -9.275 1.00 82.50 361 GLY A N 1
ATOM 2680 C CA . GLY A 1 361 ? 19.036 1.779 -10.128 1.00 82.50 361 GLY A CA 1
ATOM 2681 C C . GLY A 1 361 ? 17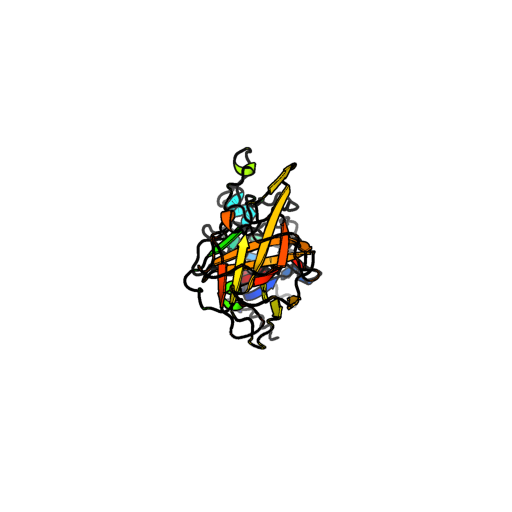.806 1.116 -10.743 1.00 82.50 361 GLY A C 1
ATOM 2682 O O . GLY A 1 361 ? 16.920 1.812 -11.230 1.00 82.50 361 GLY A O 1
ATOM 2683 N N . ILE A 1 362 ? 17.739 -0.215 -10.756 1.00 88.12 362 ILE A N 1
ATOM 2684 C CA . ILE A 1 362 ? 16.674 -0.962 -11.428 1.00 88.12 362 ILE A CA 1
ATOM 2685 C C . ILE A 1 362 ? 16.439 -2.302 -10.741 1.00 88.12 362 ILE A C 1
ATOM 2687 O O . ILE A 1 362 ? 17.362 -2.969 -10.268 1.00 88.12 362 ILE A O 1
ATOM 2691 N N . GLY A 1 363 ? 15.185 -2.725 -10.715 1.00 91.25 363 GLY A N 1
ATOM 2692 C CA . GLY A 1 363 ? 14.840 -4.029 -10.193 1.00 91.25 363 GLY A CA 1
ATOM 2693 C C . GLY A 1 363 ? 13.359 -4.312 -10.260 1.00 91.25 363 GLY A C 1
ATOM 2694 O O . GLY A 1 363 ? 12.607 -3.680 -11.004 1.00 91.25 363 GLY A O 1
ATOM 2695 N N . THR A 1 364 ? 12.952 -5.275 -9.448 1.00 92.12 364 THR A N 1
ATOM 2696 C CA . THR A 1 364 ? 11.557 -5.649 -9.285 1.00 92.12 364 THR A CA 1
ATOM 2697 C C . THR A 1 364 ? 11.012 -5.175 -7.951 1.00 92.12 364 THR A C 1
ATOM 2699 O O . THR A 1 364 ? 11.746 -4.994 -6.974 1.00 92.12 364 THR A O 1
ATOM 2702 N N . ILE A 1 365 ? 9.707 -4.938 -7.920 1.00 91.56 365 ILE A N 1
ATOM 2703 C CA . ILE A 1 365 ? 8.996 -4.469 -6.739 1.00 91.56 365 ILE A CA 1
ATOM 2704 C C . ILE A 1 365 ? 7.809 -5.376 -6.448 1.00 91.56 365 ILE A C 1
ATOM 2706 O O . ILE A 1 365 ? 6.990 -5.661 -7.321 1.00 91.56 365 ILE A O 1
ATOM 2710 N N . VAL A 1 366 ? 7.701 -5.786 -5.191 1.00 91.31 366 VAL A N 1
ATOM 2711 C CA . VAL A 1 366 ? 6.501 -6.424 -4.647 1.00 91.31 366 VAL A CA 1
ATOM 2712 C C . VAL A 1 366 ? 5.985 -5.598 -3.481 1.00 91.31 366 VAL A C 1
ATOM 2714 O O . VAL A 1 366 ? 6.757 -4.931 -2.797 1.00 91.31 366 VAL A O 1
ATOM 2717 N N . SER A 1 367 ? 4.678 -5.609 -3.254 1.00 89.38 367 SER A N 1
ATOM 2718 C CA . SER A 1 367 ? 4.061 -4.937 -2.108 1.00 89.38 367 SER A CA 1
ATOM 2719 C C . SER A 1 367 ? 3.633 -5.943 -1.050 1.00 89.38 367 SER A C 1
ATOM 2721 O O . SER A 1 367 ? 3.197 -7.047 -1.374 1.00 89.38 367 SER A O 1
ATOM 2723 N N . GLN A 1 368 ? 3.647 -5.525 0.215 1.00 90.69 368 GLN A N 1
ATOM 2724 C CA . GLN A 1 368 ? 3.009 -6.263 1.302 1.00 90.69 368 GLN A CA 1
ATOM 2725 C C . GLN A 1 368 ? 1.532 -6.592 0.997 1.00 90.69 368 GLN A C 1
ATOM 2727 O O . GLN A 1 368 ? 1.037 -7.637 1.407 1.00 90.69 368 GLN A O 1
ATOM 2732 N N . ALA A 1 369 ? 0.847 -5.773 0.191 1.00 87.88 369 ALA A N 1
ATOM 2733 C CA . ALA A 1 369 ? -0.519 -6.025 -0.264 1.00 87.88 369 ALA A CA 1
ATOM 2734 C C . ALA A 1 369 ? -0.685 -7.298 -1.115 1.00 87.88 369 ALA A C 1
ATOM 2736 O O . ALA A 1 369 ? -1.795 -7.818 -1.225 1.00 87.88 369 ALA A O 1
ATOM 2737 N N . GLU A 1 370 ? 0.385 -7.799 -1.735 1.00 89.56 370 GLU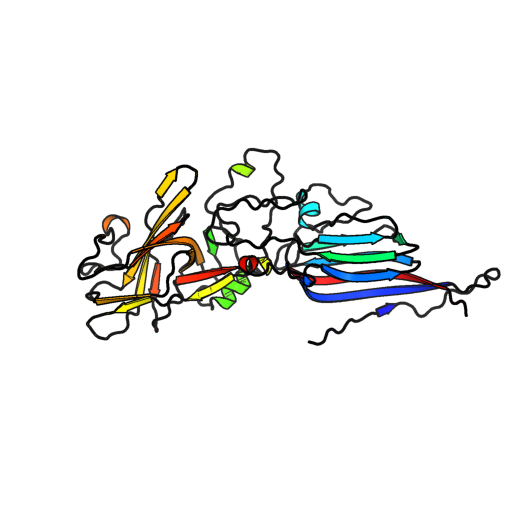 A N 1
ATOM 2738 C CA . GLU A 1 370 ? 0.348 -9.003 -2.575 1.00 89.56 370 GLU A CA 1
ATOM 2739 C C . GLU A 1 370 ? 0.270 -10.271 -1.744 1.00 89.56 370 GLU A C 1
ATOM 2741 O O . GLU A 1 370 ? -0.414 -11.229 -2.105 1.00 89.56 370 GLU A O 1
ATOM 2746 N N . THR A 1 371 ? 0.981 -10.272 -0.623 1.00 90.62 371 THR A N 1
ATOM 2747 C CA . THR A 1 371 ? 1.091 -11.427 0.254 1.00 90.62 371 THR A CA 1
ATOM 2748 C C . THR A 1 371 ? 0.112 -11.307 1.400 1.00 90.62 371 THR A C 1
ATOM 2750 O O . THR A 1 371 ? -0.693 -12.207 1.585 1.00 90.62 371 THR A O 1
ATOM 2753 N N . ASP A 1 372 ? 0.142 -10.228 2.164 1.00 92.31 372 ASP A N 1
ATOM 2754 C CA . ASP A 1 372 ? -0.724 -10.015 3.313 1.00 92.31 372 ASP A CA 1
ATOM 2755 C C . ASP A 1 372 ? -0.731 -8.528 3.688 1.00 92.31 372 ASP A C 1
ATOM 2757 O O . ASP A 1 372 ? 0.182 -8.095 4.389 1.00 92.31 372 ASP A O 1
ATOM 2761 N N . PRO A 1 373 ? -1.709 -7.725 3.241 1.00 90.75 373 PRO A N 1
ATOM 2762 C CA . PRO A 1 373 ? -1.790 -6.325 3.638 1.00 90.75 373 PRO A CA 1
ATOM 2763 C C . PRO A 1 373 ? -1.948 -6.206 5.158 1.00 90.75 373 PRO A C 1
ATOM 2765 O O . PRO A 1 373 ? -3.015 -6.471 5.704 1.00 90.75 373 PRO A O 1
ATOM 2768 N N . ILE A 1 374 ? -0.875 -5.800 5.840 1.00 93.06 374 ILE A N 1
ATOM 2769 C CA . ILE A 1 374 ? -0.814 -5.653 7.298 1.00 93.06 374 ILE A CA 1
ATOM 2770 C C . ILE A 1 374 ? -1.107 -4.208 7.691 1.00 93.06 374 ILE A C 1
ATOM 2772 O O . ILE A 1 374 ? -0.581 -3.276 7.090 1.00 93.06 374 ILE A O 1
ATOM 2776 N N . ILE A 1 375 ? -1.879 -4.025 8.759 1.00 93.44 375 ILE A N 1
ATOM 2777 C CA . ILE A 1 375 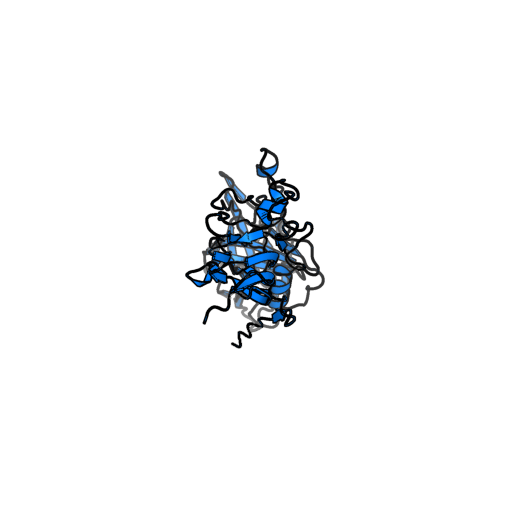? -2.082 -2.724 9.402 1.00 93.44 375 ILE A CA 1
ATOM 2778 C C . ILE A 1 375 ? -1.277 -2.672 10.701 1.00 93.44 375 ILE A C 1
ATOM 2780 O O . ILE A 1 375 ? -1.366 -3.583 11.527 1.00 93.44 375 ILE A O 1
ATOM 2784 N N . ALA A 1 376 ? -0.511 -1.602 10.906 1.00 92.75 376 ALA A N 1
ATOM 2785 C CA . ALA A 1 376 ? 0.162 -1.329 12.167 1.00 92.75 376 ALA A CA 1
ATOM 2786 C C . ALA A 1 376 ? -0.794 -0.624 13.136 1.00 92.75 376 ALA A C 1
ATOM 2788 O O . ALA A 1 376 ? -1.374 0.424 12.846 1.00 92.75 376 ALA A O 1
ATOM 2789 N N . ILE A 1 377 ? -0.907 -1.168 14.340 1.00 93.44 377 ILE A N 1
ATOM 2790 C CA . ILE A 1 377 ? -1.626 -0.563 15.452 1.00 93.44 377 ILE A CA 1
ATOM 2791 C C . ILE A 1 377 ? -0.606 0.191 16.300 1.00 93.44 377 ILE A C 1
ATOM 2793 O O . ILE A 1 377 ? 0.164 -0.387 17.072 1.00 93.44 377 ILE A O 1
ATOM 2797 N N . LYS A 1 378 ? -0.615 1.514 16.163 1.00 91.25 378 LYS A N 1
ATOM 2798 C CA . LYS A 1 378 ? 0.308 2.404 16.868 1.00 91.25 378 LYS A CA 1
ATOM 2799 C C . LYS A 1 378 ? -0.029 2.518 18.340 1.00 91.25 378 LYS A C 1
ATOM 2801 O O . LYS A 1 378 ? 0.868 2.484 19.172 1.00 91.25 378 LYS A O 1
ATOM 2806 N N . SER A 1 379 ? -1.312 2.659 18.661 1.00 93.69 379 SER A N 1
ATOM 2807 C CA . SER A 1 379 ? -1.766 2.667 20.049 1.00 93.69 379 SER A CA 1
ATOM 2808 C C . SER A 1 379 ? -3.237 2.292 20.172 1.00 93.69 379 SER A C 1
ATOM 2810 O O . SER A 1 379 ? -4.039 2.563 19.282 1.00 93.69 379 SER A O 1
ATOM 2812 N N . ILE A 1 380 ? -3.580 1.693 21.302 1.00 94.56 380 ILE A N 1
ATOM 2813 C CA . ILE A 1 380 ? -4.931 1.407 21.763 1.00 94.56 380 ILE A CA 1
ATOM 2814 C C . ILE A 1 380 ? -5.021 1.926 23.191 1.00 94.56 380 ILE A C 1
ATOM 2816 O O . ILE A 1 380 ? -4.147 1.647 24.010 1.00 94.56 380 ILE A O 1
ATOM 2820 N N . GLU A 1 381 ? -6.096 2.636 23.496 1.00 95.62 381 GLU A N 1
ATOM 2821 C CA . GLU A 1 381 ? -6.497 2.997 24.846 1.00 95.62 381 GLU A CA 1
ATOM 2822 C C . GLU A 1 381 ? -7.996 2.722 24.998 1.00 95.62 381 GLU A C 1
ATOM 2824 O O . GLU A 1 381 ? -8.826 3.379 24.371 1.00 95.62 381 GLU A O 1
ATOM 2829 N N . ILE A 1 382 ? -8.347 1.736 25.821 1.00 93.94 382 ILE A N 1
ATOM 2830 C CA . ILE A 1 382 ? -9.738 1.396 26.141 1.00 93.94 382 ILE A CA 1
ATOM 2831 C C . ILE A 1 382 ? -9.938 1.593 27.636 1.00 93.94 382 ILE A C 1
ATOM 2833 O O . ILE A 1 382 ? -9.142 1.107 28.439 1.00 93.94 382 ILE A O 1
ATOM 2837 N N . LYS A 1 383 ? -11.006 2.295 28.008 1.00 93.81 383 LYS A N 1
ATOM 2838 C CA . LYS A 1 383 ? -11.402 2.529 29.398 1.00 93.81 383 LYS A CA 1
ATOM 2839 C C . LYS A 1 383 ? -12.838 2.092 29.594 1.00 93.81 383 LYS A C 1
ATOM 2841 O O . LYS A 1 383 ? -13.720 2.562 28.878 1.00 93.81 383 LYS A O 1
ATOM 2846 N N . TYR A 1 384 ? -13.073 1.240 30.578 1.00 92.06 384 TYR A N 1
ATOM 2847 C CA . TYR A 1 384 ? -14.411 0.815 30.979 1.00 92.06 384 TYR A CA 1
ATOM 2848 C C . TYR A 1 384 ? -14.461 0.562 32.486 1.00 92.06 384 TYR A C 1
ATOM 2850 O O . TYR A 1 384 ? -13.429 0.396 33.129 1.00 92.06 384 TYR A O 1
ATOM 2858 N N . GLN A 1 385 ? -15.656 0.566 33.059 1.00 91.12 385 GLN A N 1
ATOM 2859 C CA . GLN A 1 385 ? -15.930 0.211 34.442 1.00 91.12 385 GLN A CA 1
ATOM 2860 C C . GLN A 1 385 ? -16.645 -1.133 34.479 1.00 91.12 385 GLN A C 1
ATOM 2862 O O . GLN A 1 385 ? -17.514 -1.374 33.650 1.00 91.12 385 GLN A O 1
ATOM 2867 N N . LEU A 1 386 ? -16.284 -1.992 35.425 1.00 87.44 386 LEU A N 1
ATOM 2868 C CA . LEU A 1 386 ? -17.011 -3.221 35.729 1.00 87.44 386 LEU A CA 1
ATOM 2869 C C . LEU A 1 386 ? -17.713 -3.062 37.071 1.00 87.44 386 LEU A C 1
ATOM 2871 O O . LEU A 1 386 ? -17.096 -2.602 38.034 1.00 87.44 386 LEU A O 1
ATOM 2875 N N . GLU A 1 387 ? -18.976 -3.467 37.121 1.00 84.50 387 GLU A N 1
ATOM 2876 C CA . GLU A 1 387 ? -19.717 -3.675 38.356 1.00 84.50 387 GLU A CA 1
ATOM 2877 C C . GLU A 1 387 ? -19.474 -5.113 38.811 1.00 84.50 387 GLU A C 1
ATOM 2879 O O . GLU A 1 387 ? -19.857 -6.075 38.146 1.00 84.50 387 GLU A O 1
ATOM 2884 N N . VAL A 1 388 ? -18.783 -5.258 39.938 1.00 70.56 388 VAL A N 1
ATOM 2885 C CA . VAL A 1 388 ? -18.515 -6.555 40.553 1.00 70.56 388 VAL A CA 1
ATOM 2886 C C . VAL A 1 388 ? -19.399 -6.667 41.787 1.00 70.56 388 VAL A C 1
ATOM 2888 O O . VAL A 1 388 ? -19.213 -5.925 42.753 1.00 70.56 388 VAL A O 1
ATOM 2891 N N . SER A 1 389 ? -20.362 -7.588 41.760 1.00 62.94 389 SER A N 1
ATOM 2892 C CA . SER A 1 389 ? -21.094 -8.000 42.957 1.00 62.94 389 SER A CA 1
ATOM 2893 C C . SER A 1 389 ? -20.309 -9.104 43.657 1.00 62.94 389 SER A C 1
ATOM 2895 O O . SER A 1 389 ? -20.070 -10.165 43.079 1.00 62.94 389 SER A O 1
ATOM 2897 N N . TYR A 1 390 ? -19.903 -8.865 44.901 1.00 52.66 390 TYR A N 1
ATOM 2898 C CA . TYR A 1 390 ? -19.426 -9.940 45.764 1.00 52.66 390 TYR A CA 1
ATOM 2899 C C . TYR A 1 390 ? -20.634 -10.600 46.427 1.00 52.66 390 TYR A C 1
ATOM 2901 O O . TYR A 1 390 ? -21.079 -10.129 47.470 1.00 52.66 390 TYR A O 1
ATOM 2909 N N . ASP A 1 391 ? -21.133 -11.672 45.819 1.00 42.34 391 ASP A N 1
ATOM 2910 C CA . ASP A 1 391 ? -21.876 -12.706 46.539 1.00 42.34 391 ASP A CA 1
ATOM 2911 C C . ASP A 1 391 ? -20.922 -13.888 46.759 1.00 42.34 391 ASP A C 1
ATOM 2913 O O . ASP A 1 391 ? -20.103 -14.202 45.890 1.00 42.34 391 ASP A O 1
ATOM 2917 N N . GLY A 1 392 ? -20.952 -14.447 47.971 1.00 36.59 392 GLY A N 1
ATOM 2918 C CA . GLY A 1 392 ? -20.135 -15.594 48.377 1.00 36.59 392 GLY A CA 1
ATOM 2919 C C . GLY A 1 392 ? -20.481 -16.881 47.646 1.00 36.59 392 GLY A C 1
ATOM 2920 O O . GLY A 1 392 ? -21.652 -17.030 47.229 1.00 36.59 392 GLY A O 1
#

Secondary structure (DSSP, 8-state):
------EEEE---PPPPPTT-SSEEEEEEEEEEE-SEEE-SSGGGGEEEEEEEESEEEEEEEEEEESSTTPEEEEEETTEE-S-EEHHHHHHS-----TTS-EEETT--TTT-EEEEE--TT-EEESSEEEEEEE--PPP-S-SSS-----PPSSSPPPB---SSTT-SEEE-GGGTTS-HHHHHHHHHS-SSS---B-SS--GGGTSS----BSS-TT-GGGG-EEEEEPPEEEEETTS----EEEEEEPPPEE-STT-EEEEEEEEEPTTSPEEEEEE---TTPEEEEEETTEEEEEEEEEEEE---TT--S----HHHH--SSSSS-----EEEEEEE--SS--S-EEEE-SSSS-SSEEEEEEHHHH---EEEEEEEEEEEEEEEE--